Protein AF-G0R625-F1 (afdb_monomer)

pLDDT: mean 87.54, std 11.15, range [43.06, 98.81]

Nearest PDB structures (foldseek):
  6ddz-assembly1_A  TM=7.580E-01  e=1.948E-19  Homo sapiens
  6fis-assembly1_A  TM=7.982E-01  e=8.720E-19  Homo sapiens
  6ddy-assembly1_A  TM=7.674E-01  e=5.291E-19  Homo sapiens
  2xjf-assembly1_A-2  TM=7.737E-01  e=1.217E-18  Homo sapiens
  5opl-assembly1_A  TM=7.726E-01  e=5.152E-18  Homo sapiens

Organism: Ichthyophthirius multifiliis (NCBI:txid5932)

Radius of gyration: 21.13 Å; Cα contacts (8 Å, |Δi|>4): 766; chains: 1; bounding box: 57×39×61 Å

Mean predicted aligned error: 5.88 Å

Foldseek 3Di:
DDLAFFFLDLACPLAQAEEEAFPLAVWDWPLLLLLLLLLLLLVVCCCPPVVDDPVLNDDDPLLSQQLAFFWKQQQQVLKIFFAFQQQFTPWIDQQNHTDDCCVPQNPRHHPPCPDLVRQVVDPRMDTRQDSSSSSVRSSSSSVRVCCVPVVPCVPDGSVNSSVSSVVSCCQQQVQADQVAHDQLCGGTSNSVVCLVCVVNITAAAQVVLVLLVCCCPVVVGAYEYAYLADPNSSCSSQCVRNNNCSLVSHQAYEYNQVFVCQLVPQPKWKACQDPVGRVSHHHTDQAPVVVVGRYIYHHHPVSVVVNCCVPVNDDPSHAYEYEYQRLRRTFQSCCVRVVGAYEHAAQVVVPPPPLPRHDYNSHHSVSPDPRGNSLCCQNPVGSGRYDHHCPDPVVVSHSVND

Structure (mmCIF, N/CA/C/O backbone):
data_AF-G0R625-F1
#
_entry.id   AF-G0R625-F1
#
loop_
_atom_site.group_PDB
_atom_site.id
_atom_site.type_symbol
_atom_site.label_atom_id
_atom_site.label_alt_id
_atom_site.label_comp_id
_atom_site.label_asym_id
_atom_site.label_entity_id
_atom_site.label_seq_id
_atom_site.pdbx_PDB_ins_code
_atom_site.Cartn_x
_atom_site.Cartn_y
_atom_site.Cartn_z
_atom_site.occupancy
_atom_site.B_iso_or_equiv
_atom_site.auth_seq_id
_atom_site.auth_comp_id
_atom_site.auth_asym_id
_atom_site.auth_atom_id
_atom_site.pdbx_PDB_model_num
ATOM 1 N N . MET A 1 1 ? 17.839 -10.556 18.499 1.00 43.06 1 MET A N 1
ATOM 2 C CA . MET A 1 1 ? 17.240 -9.507 17.655 1.00 43.06 1 MET A CA 1
ATOM 3 C C . MET A 1 1 ? 17.537 -9.896 16.236 1.00 43.06 1 MET A C 1
ATOM 5 O O . MET A 1 1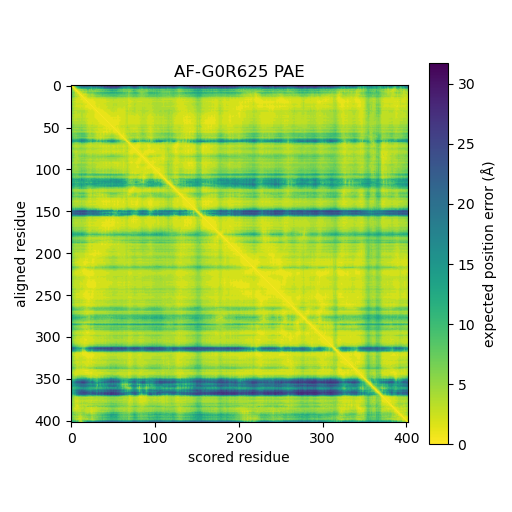 ? 18.709 -10.031 15.899 1.00 43.06 1 MET A O 1
ATOM 9 N N . ASP A 1 2 ? 16.490 -10.167 15.473 1.00 47.81 2 ASP A N 1
ATOM 10 C CA . ASP A 1 2 ? 16.612 -10.433 14.050 1.00 47.81 2 ASP A CA 1
ATOM 11 C C . ASP A 1 2 ? 17.265 -9.244 13.339 1.00 47.81 2 ASP A C 1
ATOM 13 O O . ASP A 1 2 ? 17.068 -8.085 13.705 1.00 47.81 2 ASP A O 1
ATOM 17 N N . LYS A 1 3 ? 18.067 -9.534 12.315 1.00 56.28 3 LYS A N 1
ATOM 18 C CA . LYS A 1 3 ? 18.901 -8.548 11.612 1.00 56.28 3 LYS A CA 1
ATOM 19 C C . LYS A 1 3 ? 18.087 -7.483 10.843 1.00 56.28 3 LYS A C 1
ATOM 21 O O . LYS A 1 3 ? 18.669 -6.486 10.422 1.00 56.28 3 LYS A O 1
ATOM 26 N N . TYR A 1 4 ? 16.765 -7.656 10.693 1.00 63.50 4 TYR A N 1
ATOM 27 C CA . TYR A 1 4 ? 15.928 -6.912 9.734 1.00 63.50 4 TYR A CA 1
ATOM 28 C C . TYR A 1 4 ? 14.646 -6.275 10.304 1.00 63.50 4 TYR A C 1
ATOM 30 O O . TYR A 1 4 ? 13.735 -5.958 9.544 1.00 63.50 4 TYR A O 1
ATOM 38 N N . SER A 1 5 ? 14.555 -6.050 11.616 1.00 72.25 5 SER A N 1
ATOM 39 C CA . SER A 1 5 ? 13.510 -5.202 12.214 1.00 72.25 5 SER A CA 1
ATOM 40 C C . SER A 1 5 ? 14.130 -4.091 13.059 1.00 72.25 5 SER A C 1
ATOM 42 O O . SER A 1 5 ? 15.214 -4.239 13.629 1.00 72.25 5 SER A O 1
ATOM 44 N N . TYR A 1 6 ? 13.451 -2.947 13.142 1.00 81.06 6 TYR A N 1
ATOM 45 C CA . TYR A 1 6 ? 13.874 -1.845 13.998 1.00 81.06 6 TYR A CA 1
ATOM 46 C C . TYR A 1 6 ? 12.669 -1.271 14.731 1.00 81.06 6 TYR A C 1
ATOM 48 O O . TYR A 1 6 ? 11.974 -0.386 14.241 1.00 81.06 6 TYR A O 1
ATOM 56 N N . LEU A 1 7 ? 12.446 -1.782 15.938 1.00 83.56 7 LEU A N 1
ATOM 57 C CA . LEU A 1 7 ? 11.400 -1.308 16.835 1.00 83.56 7 LEU A CA 1
ATOM 58 C C . LEU A 1 7 ? 11.960 -0.303 17.840 1.00 83.56 7 LEU A C 1
ATOM 60 O O . LEU A 1 7 ? 12.777 -0.678 18.690 1.00 83.56 7 LEU A O 1
ATOM 64 N N . LYS A 1 8 ? 11.467 0.934 17.792 1.00 86.62 8 LYS A N 1
ATOM 65 C CA . LYS A 1 8 ? 11.619 1.915 18.879 1.00 86.62 8 LYS A CA 1
ATOM 66 C C . LYS A 1 8 ? 10.546 1.712 19.942 1.00 86.62 8 LYS A C 1
ATOM 68 O O . LYS A 1 8 ? 10.848 1.746 21.134 1.00 86.62 8 LYS A O 1
ATOM 73 N N . LEU A 1 9 ? 9.317 1.432 19.509 1.00 85.56 9 LEU A N 1
ATOM 74 C CA . LEU A 1 9 ? 8.225 1.106 20.410 1.00 85.56 9 LEU A CA 1
ATOM 75 C C . LEU A 1 9 ? 8.400 -0.315 20.953 1.00 85.56 9 LEU A C 1
ATOM 77 O O . LEU A 1 9 ? 8.486 -1.278 20.194 1.00 85.56 9 LEU A O 1
ATOM 81 N N . LYS A 1 10 ? 8.476 -0.437 22.281 1.00 83.19 10 LYS A N 1
ATOM 82 C CA . LYS A 1 10 ? 8.643 -1.722 22.982 1.00 83.19 10 LYS A CA 1
ATOM 83 C C . LYS A 1 10 ? 7.407 -2.169 23.747 1.00 83.19 10 LYS A C 1
ATOM 85 O O . LYS A 1 10 ? 7.411 -3.277 24.270 1.00 83.19 10 LYS A O 1
ATOM 90 N N . SER A 1 11 ? 6.388 -1.315 23.850 1.00 87.38 11 SER A N 1
ATOM 91 C CA . SER A 1 11 ? 5.148 -1.678 24.521 1.00 87.38 11 SER A CA 1
ATOM 92 C C . SER A 1 11 ? 3.922 -0.968 23.965 1.00 87.38 11 SER A C 1
ATOM 94 O O . SER A 1 11 ? 4.023 0.183 23.554 1.00 87.38 11 SER A O 1
ATOM 96 N N . LEU A 1 12 ? 2.770 -1.642 24.008 1.00 88.88 12 LEU A N 1
ATOM 97 C CA . LEU A 1 12 ? 1.452 -1.090 23.668 1.00 88.88 12 LEU A CA 1
ATOM 98 C C . LEU A 1 12 ? 0.679 -0.544 24.877 1.00 88.88 12 LEU A C 1
ATOM 100 O O . LEU A 1 12 ? -0.477 -0.138 24.737 1.00 88.88 12 LEU A O 1
ATOM 104 N N . LYS A 1 13 ? 1.277 -0.519 26.073 1.00 88.19 13 LYS A N 1
ATOM 105 C CA . LYS A 1 13 ? 0.605 -0.083 27.308 1.00 88.19 13 LYS A CA 1
ATOM 106 C C . LYS A 1 13 ? -0.044 1.301 27.172 1.00 88.19 13 LYS A C 1
ATOM 108 O O . LYS A 1 13 ? -1.182 1.488 27.593 1.00 88.19 13 LYS A O 1
ATOM 113 N N . ASN A 1 14 ? 0.643 2.232 26.509 1.00 89.50 14 ASN A N 1
ATOM 114 C CA . ASN A 1 14 ? 0.180 3.611 26.313 1.00 89.50 14 ASN A CA 1
ATOM 115 C C . ASN A 1 14 ? -0.588 3.815 24.991 1.00 89.50 14 ASN A C 1
ATOM 117 O O . ASN A 1 14 ? -0.991 4.932 24.677 1.00 89.50 14 ASN A O 1
ATOM 121 N N . HIS A 1 15 ? -0.811 2.756 24.208 1.00 93.12 15 HIS A N 1
ATOM 122 C CA . HIS A 1 15 ? -1.522 2.807 22.928 1.00 93.12 15 HIS A CA 1
ATOM 123 C C . HIS A 1 15 ? -2.894 2.177 23.093 1.00 93.12 15 HIS A C 1
ATOM 125 O O . HIS A 1 15 ? -3.043 0.957 23.058 1.00 93.12 15 HIS A O 1
ATOM 131 N N . GLN A 1 16 ? -3.899 3.005 23.365 1.00 94.12 16 GLN A N 1
ATOM 132 C CA . GLN A 1 16 ? -5.273 2.549 23.595 1.00 94.12 16 GLN A CA 1
ATOM 133 C C . GLN A 1 16 ? -6.027 2.303 22.283 1.00 94.12 16 GLN A C 1
ATOM 135 O O . GLN A 1 16 ? -6.928 1.461 22.242 1.00 94.12 16 GLN A O 1
ATOM 140 N N . TYR A 1 17 ? -5.655 3.035 21.234 1.00 96.19 17 TYR A N 1
ATOM 141 C CA . TYR A 1 17 ? -6.306 3.015 19.931 1.00 96.19 17 TYR A CA 1
ATOM 142 C C . TYR A 1 17 ? -5.298 2.521 18.900 1.00 96.19 17 TYR A C 1
ATOM 144 O O . TYR A 1 17 ? -4.221 3.102 18.758 1.00 96.19 17 TYR A O 1
ATOM 152 N N . ILE A 1 18 ? -5.625 1.433 18.214 1.00 97.31 18 ILE A N 1
ATOM 153 C CA . ILE A 1 18 ? -4.715 0.774 17.282 1.00 97.31 18 ILE A CA 1
ATOM 154 C C . ILE A 1 18 ? -5.398 0.684 15.925 1.00 97.31 18 ILE A C 1
ATOM 156 O O . ILE A 1 18 ? -6.431 0.032 15.775 1.00 97.31 18 ILE A O 1
ATOM 160 N N . GLY A 1 19 ? -4.820 1.375 14.953 1.00 98.00 19 GLY A N 1
ATOM 161 C CA . GLY A 1 19 ? -5.301 1.421 13.586 1.00 98.00 19 GLY A CA 1
ATOM 162 C C . GLY A 1 19 ? -4.414 0.629 12.644 1.00 98.00 19 GLY A C 1
ATOM 163 O O . GLY A 1 19 ? -3.204 0.530 12.853 1.00 98.00 19 GLY A O 1
ATOM 164 N N . PHE A 1 20 ? -5.019 0.102 11.589 1.00 98.56 20 PHE A N 1
ATOM 165 C CA . PHE A 1 20 ? -4.321 -0.684 10.583 1.00 98.56 20 PHE A CA 1
ATOM 166 C C . PHE A 1 20 ? -4.754 -0.287 9.168 1.00 98.56 20 PHE A C 1
ATOM 168 O O . PHE A 1 20 ? -5.938 -0.025 8.928 1.00 98.56 20 PHE A O 1
ATOM 175 N N . ASP A 1 21 ? -3.819 -0.306 8.220 1.00 98.31 21 ASP A N 1
ATOM 176 C CA . ASP A 1 21 ? -4.166 -0.569 6.823 1.00 98.31 21 ASP A CA 1
ATOM 177 C C . ASP A 1 21 ? -4.536 -2.050 6.623 1.00 98.31 21 ASP A C 1
ATOM 179 O O . ASP A 1 21 ? -4.309 -2.898 7.485 1.00 98.31 21 ASP A O 1
ATOM 183 N N . VAL A 1 22 ? -5.121 -2.376 5.475 1.00 97.94 22 VAL A N 1
ATOM 184 C CA . VAL A 1 22 ? -5.513 -3.731 5.101 1.00 97.94 22 VAL A CA 1
ATOM 185 C C . VAL A 1 22 ? -4.453 -4.375 4.221 1.00 97.94 22 VAL A C 1
ATOM 187 O O . VAL A 1 22 ? -3.748 -5.267 4.685 1.00 97.94 22 VAL A O 1
ATOM 190 N N . ASP A 1 23 ? -4.341 -3.959 2.964 1.00 95.62 23 ASP A N 1
ATOM 191 C CA . ASP A 1 23 ? -3.481 -4.624 1.987 1.00 95.62 23 ASP A CA 1
ATOM 192 C C . ASP A 1 23 ? -2.002 -4.471 2.360 1.00 95.62 23 ASP A C 1
ATOM 194 O O . ASP A 1 23 ? -1.567 -3.376 2.679 1.00 95.62 23 ASP A O 1
ATOM 198 N N . HIS A 1 24 ? -1.244 -5.574 2.382 1.00 93.69 24 HIS A N 1
ATOM 199 C CA . HIS A 1 24 ? 0.164 -5.628 2.820 1.00 93.69 24 HIS A CA 1
ATOM 200 C C . HIS A 1 24 ? 0.434 -5.212 4.279 1.00 93.69 24 HIS A C 1
ATOM 202 O O . HIS A 1 24 ? 1.585 -5.165 4.718 1.00 93.69 24 HIS A O 1
ATOM 208 N N . CYS A 1 25 ? -0.619 -4.992 5.071 1.00 95.62 25 CYS A N 1
ATOM 209 C CA . CYS A 1 25 ? -0.545 -4.749 6.509 1.00 95.62 25 CYS A CA 1
ATOM 210 C C . CYS A 1 25 ? -1.284 -5.847 7.290 1.00 95.62 25 CYS A C 1
ATOM 212 O O . CYS A 1 25 ? -0.650 -6.759 7.828 1.00 95.62 25 CYS A O 1
ATOM 214 N N . LEU A 1 26 ? -2.622 -5.801 7.335 1.00 97.38 26 LEU A N 1
ATOM 215 C CA . LEU A 1 26 ? -3.433 -6.888 7.892 1.00 97.38 26 LEU A CA 1
ATOM 216 C C . LEU A 1 26 ? -3.475 -8.093 6.960 1.00 97.38 26 LEU A C 1
ATOM 218 O O . LEU A 1 26 ? -3.416 -9.215 7.452 1.00 97.38 26 LEU A O 1
ATOM 222 N N . ILE A 1 27 ? -3.598 -7.882 5.652 1.00 96.75 27 ILE A N 1
ATOM 223 C CA . ILE A 1 27 ? -3.605 -8.936 4.642 1.00 96.75 27 ILE A CA 1
ATOM 224 C C . ILE A 1 27 ? -2.197 -9.127 4.124 1.00 96.75 27 ILE A C 1
ATOM 226 O O . ILE A 1 27 ? -1.610 -8.232 3.521 1.00 96.75 27 ILE A O 1
ATOM 230 N N . ARG A 1 28 ? -1.692 -10.338 4.322 1.00 94.12 28 ARG A N 1
ATOM 231 C CA . ARG A 1 28 ? -0.418 -10.771 3.766 1.00 94.12 28 ARG A CA 1
ATOM 232 C C . ARG A 1 28 ? -0.625 -11.442 2.424 1.00 94.12 28 ARG A C 1
ATOM 234 O O . ARG A 1 28 ? -1.454 -12.353 2.297 1.00 94.12 28 ARG A O 1
ATOM 241 N N . TYR A 1 29 ? 0.188 -11.044 1.457 1.00 92.12 29 TYR A N 1
ATOM 242 C CA . TYR A 1 29 ? 0.177 -11.612 0.119 1.00 92.12 29 TYR A CA 1
ATOM 243 C C . TYR A 1 29 ? 1.451 -12.411 -0.138 1.00 92.12 29 TYR A C 1
ATOM 245 O O . TYR A 1 29 ? 2.537 -12.055 0.307 1.00 92.12 29 TYR A O 1
ATOM 253 N N . HIS A 1 30 ? 1.339 -13.463 -0.942 1.00 90.12 30 HIS A N 1
ATOM 254 C CA . HIS A 1 30 ? 2.510 -14.113 -1.515 1.00 90.12 30 HIS A CA 1
ATOM 255 C C . HIS A 1 30 ? 3.161 -13.152 -2.520 1.00 90.12 30 HIS A C 1
ATOM 257 O O . HIS A 1 30 ? 2.722 -13.101 -3.670 1.00 90.12 30 HIS A O 1
ATOM 263 N N . ILE A 1 31 ? 4.188 -12.394 -2.104 1.00 85.81 31 ILE A N 1
ATOM 264 C CA . ILE A 1 31 ? 4.753 -11.260 -2.870 1.00 85.81 31 ILE A CA 1
ATOM 265 C C . ILE A 1 31 ? 5.025 -11.632 -4.335 1.00 85.81 31 ILE A C 1
ATOM 267 O O . ILE A 1 31 ? 4.588 -10.941 -5.251 1.00 85.81 31 ILE A O 1
ATOM 271 N N . LYS A 1 32 ? 5.690 -12.766 -4.593 1.00 85.25 32 LYS A N 1
ATOM 272 C CA . LYS A 1 32 ? 5.998 -13.196 -5.970 1.00 85.25 32 LYS A CA 1
ATOM 273 C C . LYS A 1 32 ? 4.739 -13.491 -6.786 1.00 85.25 32 LYS A C 1
ATOM 275 O O . LYS A 1 32 ? 4.659 -13.124 -7.959 1.00 85.25 32 LYS A O 1
ATOM 280 N N . SER A 1 33 ? 3.766 -14.162 -6.175 1.00 89.56 33 SER A N 1
ATOM 281 C CA . SER A 1 33 ? 2.509 -14.528 -6.828 1.00 89.56 33 SER A CA 1
ATOM 282 C C . SER A 1 33 ? 1.668 -13.293 -7.134 1.00 89.56 33 SER A C 1
ATOM 284 O O . SER A 1 33 ? 1.171 -13.169 -8.251 1.00 89.56 33 SER A O 1
ATOM 286 N N . ILE A 1 34 ? 1.541 -12.363 -6.179 1.00 90.56 34 ILE A N 1
ATOM 287 C CA . ILE A 1 34 ? 0.747 -11.147 -6.372 1.00 90.56 34 ILE A CA 1
ATOM 288 C C . ILE A 1 34 ? 1.410 -10.207 -7.380 1.00 90.56 34 ILE A C 1
ATOM 290 O O . ILE A 1 34 ? 0.732 -9.741 -8.290 1.00 90.56 34 ILE A O 1
ATOM 294 N N . THR A 1 35 ? 2.736 -10.028 -7.334 1.00 89.19 35 THR A N 1
ATOM 295 C CA . THR A 1 35 ? 3.471 -9.237 -8.336 1.00 89.19 35 THR A CA 1
ATOM 296 C C . THR A 1 35 ? 3.288 -9.807 -9.741 1.00 89.19 35 THR A C 1
ATOM 298 O O . THR A 1 35 ? 3.066 -9.047 -10.685 1.00 89.19 35 THR A O 1
ATOM 301 N N . ARG A 1 36 ? 3.311 -11.139 -9.894 1.00 91.00 36 ARG A N 1
ATOM 302 C CA . ARG A 1 36 ? 3.020 -11.804 -11.172 1.00 91.00 36 ARG A CA 1
ATOM 303 C C . ARG A 1 36 ? 1.575 -11.577 -11.621 1.00 91.00 36 ARG A C 1
ATOM 305 O O . ARG A 1 36 ? 1.363 -11.216 -12.774 1.00 91.00 36 ARG A O 1
ATOM 312 N N . ALA A 1 37 ? 0.597 -11.736 -10.731 1.00 93.44 37 ALA A N 1
ATOM 313 C CA . ALA A 1 37 ? -0.811 -11.506 -11.054 1.00 93.44 37 ALA A CA 1
ATOM 314 C C . ALA A 1 37 ? -1.069 -10.054 -11.501 1.00 93.44 37 ALA A C 1
ATOM 316 O O . ALA A 1 37 ? -1.750 -9.826 -12.504 1.00 93.44 37 ALA A O 1
ATOM 317 N N . CYS A 1 38 ? -0.470 -9.080 -10.810 1.00 94.00 38 CYS A N 1
ATOM 318 C CA . CYS A 1 38 ? -0.469 -7.672 -11.202 1.00 94.00 38 CYS A CA 1
ATOM 319 C C . CYS A 1 38 ? 0.156 -7.488 -12.590 1.00 94.00 38 CYS A C 1
ATOM 321 O O . CYS A 1 38 ? -0.490 -6.960 -13.494 1.00 94.00 38 CYS A O 1
ATOM 323 N N . TYR A 1 39 ? 1.383 -7.981 -12.785 1.00 94.88 39 TYR A N 1
ATOM 324 C CA . TYR A 1 39 ? 2.106 -7.871 -14.051 1.00 94.88 39 TYR A CA 1
ATOM 325 C C . TYR A 1 39 ? 1.298 -8.414 -15.229 1.00 94.88 39 TYR A C 1
ATOM 327 O O . TYR A 1 39 ? 1.092 -7.709 -16.213 1.00 94.88 39 TYR A O 1
ATOM 335 N N . GLU A 1 40 ? 0.815 -9.652 -15.125 1.00 95.06 40 GLU A N 1
ATOM 336 C CA . GLU A 1 40 ? 0.071 -10.304 -16.198 1.00 95.06 40 GLU A CA 1
ATOM 337 C C . GLU A 1 40 ? -1.222 -9.555 -16.522 1.00 95.06 40 GLU A C 1
ATOM 339 O O . GLU A 1 40 ? -1.573 -9.421 -17.692 1.00 95.06 40 GLU A O 1
ATOM 344 N N . SER A 1 41 ? -1.924 -9.049 -15.507 1.00 95.75 41 SER A N 1
ATOM 345 C CA . SER A 1 41 ? -3.184 -8.324 -15.691 1.00 95.75 41 SER A CA 1
ATOM 346 C C . SER A 1 41 ? -2.980 -7.008 -16.442 1.00 95.75 41 SER A C 1
ATOM 348 O O . SER A 1 41 ? -3.681 -6.716 -17.417 1.00 95.75 41 SER A O 1
ATOM 350 N N . LEU A 1 42 ? -1.973 -6.236 -16.031 1.00 96.44 42 LEU A N 1
ATOM 351 C CA . LEU A 1 42 ? -1.635 -4.972 -16.672 1.00 96.44 42 LEU A CA 1
ATOM 352 C C . LEU A 1 42 ? -1.054 -5.196 -18.075 1.00 96.44 42 LEU A C 1
ATOM 354 O O . LEU A 1 42 ? -1.511 -4.573 -19.030 1.00 96.44 42 LEU A O 1
ATOM 358 N N . MET A 1 43 ? -0.115 -6.134 -18.234 1.00 96.81 43 MET A N 1
ATOM 359 C CA . MET A 1 43 ? 0.515 -6.428 -19.524 1.00 96.81 43 MET A CA 1
ATOM 360 C C . MET A 1 43 ? -0.494 -6.954 -20.553 1.00 96.81 43 MET A C 1
ATOM 362 O O . MET A 1 43 ? -0.454 -6.531 -21.704 1.00 96.81 43 MET A O 1
ATOM 366 N N . LYS A 1 44 ? -1.458 -7.799 -20.155 1.00 96.94 44 LYS A N 1
ATOM 367 C CA . LYS A 1 44 ? -2.562 -8.218 -21.043 1.00 96.94 44 LYS A CA 1
ATOM 368 C C . LYS A 1 44 ? -3.370 -7.027 -21.556 1.00 96.94 44 LYS A C 1
ATOM 370 O O . LYS A 1 44 ? -3.738 -7.004 -22.724 1.00 96.94 44 LYS A O 1
ATOM 375 N N . THR A 1 45 ? -3.613 -6.030 -20.707 1.00 97.00 45 THR A N 1
ATOM 376 C CA . THR A 1 45 ? -4.323 -4.803 -21.104 1.00 97.00 45 THR A CA 1
ATOM 377 C C . THR A 1 45 ? -3.496 -3.994 -22.103 1.00 97.00 45 THR A C 1
ATOM 379 O O . THR A 1 45 ? -4.011 -3.570 -23.132 1.00 97.00 45 THR A O 1
ATOM 382 N N . LEU A 1 46 ? -2.190 -3.848 -21.860 1.00 96.94 46 LEU A N 1
ATOM 383 C CA . LEU A 1 46 ? -1.270 -3.179 -22.787 1.00 96.94 46 LEU A CA 1
ATOM 384 C C . LEU A 1 46 ? -1.199 -3.883 -24.150 1.00 96.94 46 LEU A C 1
ATOM 386 O O . LEU A 1 46 ? -1.241 -3.229 -25.189 1.00 96.94 46 LEU A O 1
ATOM 390 N N . ILE A 1 47 ? -1.128 -5.212 -24.167 1.00 96.31 47 ILE A N 1
ATOM 391 C CA . ILE A 1 47 ? -1.113 -5.998 -25.407 1.00 96.31 47 ILE A CA 1
ATOM 392 C C . ILE A 1 47 ? -2.421 -5.792 -26.180 1.00 96.31 47 ILE A C 1
ATOM 394 O O . ILE A 1 47 ? -2.398 -5.399 -27.345 1.00 96.31 47 ILE A O 1
ATOM 398 N N . ASN A 1 48 ? -3.561 -5.998 -25.517 1.00 96.50 48 ASN A N 1
ATOM 399 C CA . ASN A 1 48 ? -4.866 -6.017 -26.176 1.00 96.50 48 ASN A CA 1
ATOM 400 C C . ASN A 1 48 ? -5.354 -4.629 -26.608 1.00 96.50 48 ASN A C 1
ATOM 402 O O . ASN A 1 48 ? -6.011 -4.510 -27.639 1.00 96.50 48 ASN A O 1
ATOM 406 N N . GLU A 1 49 ? -5.066 -3.587 -25.825 1.00 96.19 49 GLU A N 1
ATOM 407 C CA . GLU A 1 49 ? -5.655 -2.255 -26.025 1.00 96.19 49 GLU A CA 1
ATOM 408 C C . GLU A 1 49 ? -4.655 -1.209 -26.520 1.00 96.19 49 GLU A C 1
ATOM 410 O O . GLU A 1 49 ? -5.056 -0.194 -27.088 1.00 96.19 49 GLU A O 1
ATOM 415 N N . LYS A 1 50 ? -3.354 -1.443 -26.320 1.00 94.75 50 LYS A N 1
ATOM 416 C CA . LYS A 1 50 ? -2.282 -0.521 -26.728 1.00 94.75 50 LYS A CA 1
ATOM 417 C C . LYS A 1 50 ? -1.340 -1.113 -27.780 1.00 94.75 50 LYS A C 1
ATOM 419 O O . LYS A 1 50 ? -0.448 -0.416 -28.250 1.00 94.75 50 LYS A O 1
ATOM 424 N N . GLY A 1 51 ? -1.547 -2.369 -28.185 1.00 92.69 51 GLY A N 1
ATOM 425 C CA . GLY A 1 51 ? -0.801 -3.009 -29.272 1.00 92.69 51 GLY A CA 1
ATOM 426 C C . GLY A 1 51 ? 0.634 -3.400 -28.910 1.00 92.69 51 GLY A C 1
ATOM 427 O O . GLY A 1 51 ? 1.470 -3.551 -29.801 1.00 92.69 51 GLY A O 1
ATOM 428 N N . TYR A 1 52 ? 0.943 -3.553 -27.618 1.00 94.00 52 TYR A N 1
ATOM 429 C CA . TYR A 1 52 ? 2.257 -4.037 -27.193 1.00 94.00 52 TYR A CA 1
ATOM 430 C C . TYR A 1 52 ? 2.463 -5.510 -27.612 1.00 94.00 52 TYR A C 1
ATOM 432 O O . TYR A 1 52 ? 1.504 -6.281 -27.635 1.00 94.00 52 TYR A O 1
ATOM 440 N N . PRO A 1 53 ? 3.697 -5.946 -27.930 1.00 93.19 53 PRO A N 1
ATOM 441 C CA . PRO A 1 53 ? 3.955 -7.317 -28.375 1.00 93.19 53 PRO A CA 1
ATOM 442 C C . PRO A 1 53 ? 3.625 -8.382 -27.321 1.00 93.19 53 PRO A C 1
ATOM 444 O O . PRO A 1 53 ? 4.047 -8.274 -26.170 1.00 93.19 53 PRO A O 1
ATOM 447 N N . GLU A 1 54 ? 2.985 -9.480 -27.740 1.00 94.38 54 GLU A N 1
ATOM 448 C CA . GLU A 1 54 ? 2.635 -10.611 -26.860 1.00 94.38 54 GLU A CA 1
ATOM 449 C C . GLU A 1 54 ? 3.841 -11.230 -26.141 1.00 94.38 54 GLU A C 1
ATOM 451 O O . GLU A 1 54 ? 3.719 -11.734 -25.025 1.00 94.38 54 GLU A O 1
ATOM 456 N N . THR A 1 55 ? 5.034 -11.151 -26.738 1.00 92.62 55 THR A N 1
ATOM 457 C CA . THR A 1 55 ? 6.282 -11.646 -26.136 1.00 92.62 55 THR A CA 1
ATOM 458 C C . THR A 1 55 ? 6.608 -10.980 -24.799 1.00 92.62 55 THR A C 1
ATOM 460 O O . THR A 1 55 ? 7.354 -11.550 -24.002 1.00 92.62 55 THR A O 1
ATOM 463 N N . LEU A 1 56 ? 6.057 -9.788 -24.538 1.00 94.44 56 LEU A N 1
ATOM 464 C CA . LEU A 1 56 ? 6.211 -9.094 -23.264 1.00 94.44 56 LEU A CA 1
ATOM 465 C C . LEU A 1 56 ? 5.423 -9.754 -22.131 1.00 94.44 56 LEU A C 1
ATOM 467 O O . LEU A 1 56 ? 5.719 -9.465 -20.986 1.00 94.44 56 LEU A O 1
ATOM 471 N N . LEU A 1 57 ? 4.474 -10.656 -22.399 1.00 95.12 57 LEU A N 1
ATOM 472 C CA . LEU A 1 57 ? 3.725 -11.340 -21.340 1.00 95.12 57 LEU A CA 1
ATOM 473 C C . LEU A 1 57 ? 4.596 -12.311 -20.525 1.00 95.12 57 LEU A C 1
ATOM 475 O O . LEU A 1 57 ? 4.302 -12.577 -19.362 1.00 95.12 57 LEU A O 1
ATOM 479 N N . ASN A 1 58 ? 5.665 -12.848 -21.120 1.00 92.38 58 ASN A N 1
ATOM 480 C CA . ASN A 1 58 ? 6.540 -13.793 -20.437 1.00 92.38 58 ASN A CA 1
ATOM 481 C C . ASN A 1 58 ? 7.382 -13.087 -19.365 1.00 92.38 58 ASN A C 1
ATOM 483 O O . ASN A 1 58 ? 8.197 -12.219 -19.687 1.00 92.38 58 ASN A O 1
ATOM 487 N N . LEU A 1 59 ? 7.237 -13.518 -18.112 1.00 88.69 59 LEU A N 1
ATOM 488 C CA . LEU A 1 59 ? 7.923 -12.949 -16.960 1.00 88.69 59 LEU A CA 1
ATOM 489 C C . LEU A 1 59 ? 8.773 -14.002 -16.245 1.00 88.69 59 LEU A C 1
ATOM 491 O O . LEU A 1 59 ? 8.258 -14.995 -15.725 1.00 88.69 59 LEU A O 1
ATOM 495 N N . THR A 1 60 ? 10.080 -13.764 -16.183 1.00 87.50 60 THR A N 1
ATOM 496 C CA . THR A 1 60 ? 11.018 -14.634 -15.461 1.00 87.50 60 THR A CA 1
ATOM 497 C C . THR A 1 60 ? 11.111 -14.257 -13.979 1.00 87.50 60 THR A C 1
ATOM 499 O O . THR A 1 60 ? 10.863 -13.114 -13.599 1.00 87.50 60 THR A O 1
ATOM 502 N N . GLU A 1 61 ? 11.526 -15.199 -13.125 1.00 79.31 61 GLU A N 1
ATOM 503 C CA . GLU A 1 61 ? 11.727 -14.945 -11.684 1.00 79.31 61 GLU A CA 1
ATOM 504 C C . GLU A 1 61 ? 12.718 -13.803 -11.414 1.00 79.31 61 GLU A C 1
ATOM 506 O O . GLU A 1 61 ? 12.488 -12.975 -10.535 1.00 79.31 61 GLU A O 1
ATOM 511 N N . LYS A 1 62 ? 13.782 -13.706 -12.218 1.00 78.25 62 LYS A N 1
ATOM 512 C CA . LYS A 1 62 ? 14.775 -12.630 -12.110 1.00 78.25 62 LYS A CA 1
ATOM 513 C C . LYS A 1 62 ? 14.181 -11.251 -12.411 1.00 78.25 62 LYS A C 1
ATOM 515 O O . LYS A 1 62 ? 14.582 -10.257 -11.820 1.00 78.25 62 LYS A O 1
ATOM 520 N N . GLU A 1 63 ? 13.230 -11.174 -13.337 1.00 83.50 63 GLU A N 1
ATOM 521 C CA . GLU A 1 63 ? 12.591 -9.908 -13.710 1.00 83.50 63 GLU A CA 1
ATOM 522 C C . GLU A 1 63 ? 11.568 -9.457 -12.663 1.00 83.50 63 GLU A C 1
ATOM 524 O O . GLU A 1 63 ? 11.474 -8.262 -12.391 1.00 83.50 63 GLU A O 1
ATOM 529 N N . ILE A 1 64 ? 10.865 -10.399 -12.016 1.00 80.12 64 ILE A N 1
ATOM 530 C CA . ILE A 1 64 ? 10.007 -10.112 -10.849 1.00 80.12 64 ILE A CA 1
ATOM 531 C C . ILE A 1 64 ? 10.812 -9.421 -9.759 1.00 80.12 64 ILE A C 1
ATOM 533 O O . ILE A 1 64 ? 10.302 -8.522 -9.094 1.00 80.12 64 ILE A O 1
ATOM 537 N N . GLY A 1 65 ? 12.076 -9.816 -9.607 1.00 71.94 65 GLY A N 1
ATOM 538 C CA . GLY A 1 65 ? 12.943 -9.273 -8.583 1.00 71.94 65 GLY A CA 1
ATOM 539 C C . GLY A 1 65 ? 13.206 -7.776 -8.680 1.00 71.94 65 GLY A C 1
ATOM 540 O O . GLY A 1 65 ? 13.616 -7.210 -7.679 1.00 71.94 65 GLY A O 1
ATOM 541 N N . ILE A 1 66 ? 12.931 -7.124 -9.819 1.00 68.00 66 ILE A N 1
ATOM 542 C CA . ILE A 1 66 ? 13.037 -5.662 -9.976 1.00 68.00 66 ILE A CA 1
ATOM 543 C C . ILE A 1 66 ? 11.812 -4.917 -9.406 1.00 68.00 66 ILE A C 1
ATOM 545 O O . ILE A 1 66 ? 11.865 -3.721 -9.134 1.00 68.00 66 ILE A O 1
ATOM 549 N N . GLY A 1 67 ? 10.690 -5.606 -9.209 1.00 61.47 67 GLY A N 1
ATOM 550 C CA . GLY A 1 67 ? 9.443 -5.026 -8.713 1.00 61.47 67 GLY A CA 1
ATOM 551 C C . GLY A 1 67 ? 9.384 -4.943 -7.194 1.00 61.47 67 GLY A C 1
ATOM 552 O O . GLY A 1 67 ? 8.449 -5.481 -6.606 1.00 61.47 67 GLY A O 1
ATOM 553 N N . LEU A 1 68 ? 10.366 -4.319 -6.553 1.00 71.50 68 LEU A N 1
ATOM 554 C CA . LEU A 1 68 ? 10.363 -4.118 -5.102 1.00 71.50 68 LEU A CA 1
ATOM 555 C C . LEU A 1 68 ? 10.108 -2.654 -4.730 1.00 71.50 68 LEU A C 1
ATOM 557 O O . LEU A 1 68 ? 10.324 -1.737 -5.538 1.00 71.50 68 LEU A O 1
ATOM 561 N N . ASN A 1 69 ? 9.637 -2.453 -3.498 1.00 79.12 69 ASN A N 1
ATOM 562 C CA . ASN A 1 69 ? 9.047 -1.195 -3.064 1.00 79.12 69 ASN A CA 1
ATOM 563 C C . ASN A 1 69 ? 10.048 -0.031 -3.088 1.00 79.12 69 ASN A C 1
ATOM 565 O O . ASN A 1 69 ? 11.267 -0.164 -2.927 1.00 79.12 69 ASN A O 1
ATOM 569 N N . TYR A 1 70 ? 9.474 1.155 -3.260 1.00 82.31 70 TYR A N 1
ATOM 570 C CA . TYR A 1 70 ? 10.091 2.477 -3.245 1.00 82.31 70 TYR A CA 1
ATOM 571 C C . TYR A 1 70 ? 11.115 2.775 -4.335 1.00 82.31 70 TYR A C 1
ATOM 573 O O . TYR A 1 70 ? 11.911 3.713 -4.230 1.00 82.31 70 TYR A O 1
ATOM 581 N N . SER A 1 71 ? 11.104 1.971 -5.388 1.00 85.25 71 SER A N 1
ATOM 582 C CA . SER A 1 71 ? 11.926 2.177 -6.573 1.00 85.25 71 SER A CA 1
ATOM 583 C C . SER A 1 71 ? 11.536 3.481 -7.259 1.00 85.25 71 SER A C 1
ATOM 585 O O . SER A 1 71 ? 10.353 3.821 -7.312 1.00 85.25 71 SER A O 1
ATOM 587 N N . LEU A 1 72 ? 12.523 4.223 -7.763 1.00 88.56 72 LEU A N 1
ATOM 588 C CA . LEU A 1 72 ? 12.292 5.499 -8.430 1.00 88.56 72 LEU A CA 1
ATOM 589 C C . LEU A 1 72 ? 12.457 5.343 -9.938 1.00 88.56 72 LEU A C 1
ATOM 591 O O . LEU A 1 72 ? 13.556 5.072 -10.407 1.00 88.56 72 LEU A O 1
ATOM 595 N N . ILE A 1 73 ? 11.391 5.545 -10.700 1.00 90.81 73 ILE A N 1
ATOM 596 C CA . ILE A 1 73 ? 11.477 5.670 -12.153 1.00 90.81 73 ILE A CA 1
ATOM 597 C C . ILE A 1 73 ? 11.869 7.110 -12.484 1.00 90.81 73 ILE A C 1
ATOM 599 O O . ILE A 1 73 ? 11.154 8.041 -12.121 1.00 90.81 73 ILE A O 1
ATOM 603 N N . ASP A 1 74 ? 12.981 7.280 -13.190 1.00 92.69 74 ASP A N 1
ATOM 604 C CA . ASP A 1 74 ? 13.330 8.511 -13.900 1.00 92.69 74 ASP A CA 1
ATOM 605 C C . ASP A 1 74 ? 12.780 8.393 -15.322 1.00 92.69 74 ASP A C 1
ATOM 607 O O . ASP A 1 74 ? 13.300 7.657 -16.173 1.00 92.69 74 ASP A O 1
ATOM 611 N N . ILE A 1 75 ? 11.670 9.090 -15.550 1.00 92.38 75 ILE A N 1
ATOM 612 C CA . ILE A 1 75 ? 10.901 9.021 -16.789 1.00 92.38 75 ILE A CA 1
ATOM 613 C C . ILE A 1 75 ? 11.729 9.602 -17.934 1.00 92.38 75 ILE A C 1
ATOM 615 O O . ILE A 1 75 ? 11.742 9.041 -19.024 1.00 92.38 75 ILE A O 1
ATOM 619 N N . ASN A 1 76 ? 12.488 10.671 -17.693 1.00 90.62 76 ASN A N 1
ATOM 620 C CA . ASN A 1 76 ? 13.274 11.335 -18.731 1.00 90.62 76 ASN A CA 1
ATOM 621 C C . ASN A 1 76 ? 14.392 10.431 -19.272 1.00 90.62 76 ASN A C 1
ATOM 623 O O . ASN A 1 76 ? 14.648 10.410 -20.478 1.00 90.62 76 ASN A O 1
ATOM 627 N N . LYS A 1 77 ? 15.055 9.665 -18.397 1.00 91.69 77 LYS A N 1
ATOM 628 C CA . LYS A 1 77 ? 16.178 8.790 -18.780 1.00 91.69 77 LYS A CA 1
ATOM 629 C C . LYS A 1 77 ? 15.788 7.335 -19.041 1.00 91.69 77 LYS A C 1
ATOM 631 O O . LYS A 1 77 ? 16.615 6.573 -19.560 1.00 91.69 77 LYS A O 1
ATOM 636 N N . GLY A 1 78 ? 14.553 6.950 -18.725 1.00 92.81 78 GLY A N 1
ATOM 637 C CA . GLY A 1 78 ? 14.060 5.587 -18.903 1.00 92.81 78 GLY A CA 1
ATOM 638 C C . GLY A 1 78 ? 14.737 4.595 -17.969 1.00 92.81 78 GLY A C 1
ATOM 639 O O . GLY A 1 78 ? 15.068 3.479 -18.375 1.00 92.81 78 GLY A O 1
ATOM 640 N N . THR A 1 79 ? 15.022 5.025 -16.745 1.00 92.38 79 THR A N 1
ATOM 641 C CA . THR A 1 79 ? 15.795 4.255 -15.773 1.00 92.38 79 THR A CA 1
ATOM 642 C C . THR A 1 79 ? 15.001 4.040 -14.498 1.00 92.38 79 THR A C 1
ATOM 644 O O . THR A 1 79 ? 14.120 4.822 -14.148 1.00 92.38 79 THR A O 1
ATOM 647 N N . ILE A 1 80 ? 15.320 2.957 -13.795 1.00 91.50 80 ILE A N 1
ATOM 648 C CA . ILE A 1 80 ? 14.790 2.675 -12.463 1.00 91.50 80 ILE A CA 1
ATOM 649 C C . ILE A 1 80 ? 15.950 2.716 -11.474 1.00 91.50 80 ILE A C 1
ATOM 651 O O . ILE A 1 80 ? 16.989 2.095 -11.705 1.00 91.50 80 ILE A O 1
ATOM 655 N N . LEU A 1 81 ? 15.792 3.496 -10.411 1.00 89.12 81 LEU A N 1
ATOM 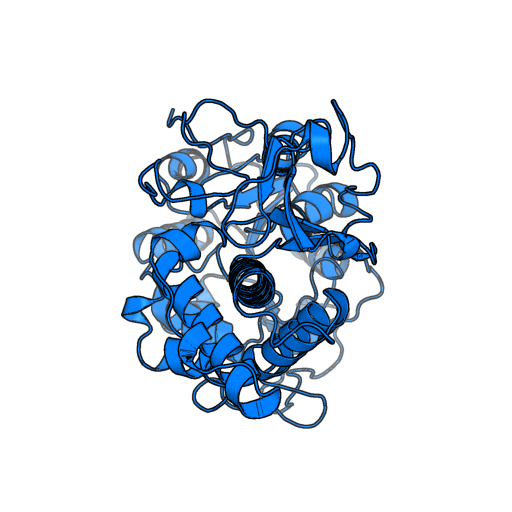656 C CA . LEU A 1 81 ? 16.842 3.933 -9.504 1.00 89.12 81 LEU A CA 1
ATOM 657 C C . LEU A 1 81 ? 16.537 3.504 -8.069 1.00 89.12 81 LEU A C 1
ATOM 659 O O . LEU A 1 81 ? 15.393 3.537 -7.610 1.00 89.12 81 LEU A O 1
ATOM 663 N N . GLN A 1 82 ? 17.594 3.123 -7.356 1.00 87.50 82 GLN A N 1
ATOM 664 C CA . GLN A 1 82 ? 17.577 2.851 -5.923 1.00 87.50 82 GLN A CA 1
ATOM 665 C C . GLN A 1 82 ? 18.209 4.038 -5.213 1.00 87.50 82 GLN A C 1
ATOM 667 O O . GLN A 1 82 ? 19.353 4.397 -5.511 1.00 87.50 82 GLN A O 1
ATOM 672 N N . ILE A 1 83 ? 17.474 4.636 -4.277 1.00 87.38 83 ILE A N 1
ATOM 673 C CA . ILE A 1 83 ? 17.859 5.907 -3.662 1.00 87.38 83 ILE A CA 1
ATOM 674 C C . ILE A 1 83 ? 18.381 5.685 -2.247 1.00 87.38 83 ILE A C 1
ATOM 676 O O . ILE A 1 83 ? 17.748 5.049 -1.400 1.00 87.38 83 ILE A O 1
ATOM 680 N N . GLY A 1 84 ? 19.568 6.226 -1.998 1.00 86.75 84 GLY A N 1
ATOM 681 C CA . GLY A 1 84 ? 20.241 6.163 -0.716 1.00 86.75 84 GLY A CA 1
ATOM 682 C C . GLY A 1 84 ? 19.744 7.218 0.263 1.00 86.75 84 GLY A C 1
ATOM 683 O O . GLY A 1 84 ? 19.101 8.195 -0.106 1.00 86.75 84 GLY A O 1
ATOM 684 N N . LYS A 1 85 ? 20.110 7.063 1.535 1.00 84.81 85 LYS A N 1
ATOM 685 C CA . LYS A 1 85 ? 19.730 7.964 2.637 1.00 84.81 85 LYS A CA 1
ATOM 686 C C . LYS A 1 85 ? 20.037 9.445 2.395 1.00 84.81 85 LYS A C 1
ATOM 688 O O . LYS A 1 85 ? 19.301 10.298 2.865 1.00 84.81 85 LYS A O 1
ATOM 693 N N . ASN A 1 86 ? 21.092 9.738 1.635 1.00 86.50 86 ASN A N 1
ATOM 694 C CA . ASN A 1 86 ? 21.503 11.099 1.283 1.00 86.50 86 ASN A CA 1
ATOM 695 C C . ASN A 1 86 ? 20.901 11.563 -0.057 1.00 86.50 86 ASN A C 1
ATOM 697 O O . ASN A 1 86 ? 21.428 12.485 -0.671 1.00 86.50 86 ASN A O 1
ATOM 701 N N . LYS A 1 87 ? 19.848 10.889 -0.544 1.00 88.62 87 LYS A N 1
ATOM 702 C CA . LYS A 1 87 ? 19.226 11.091 -1.865 1.00 88.62 87 LYS A CA 1
ATOM 703 C C . LYS A 1 87 ? 20.175 10.869 -3.048 1.00 88.62 87 LYS A C 1
ATOM 705 O O . LYS A 1 87 ? 19.896 11.299 -4.164 1.00 88.62 87 LYS A O 1
ATOM 710 N N . THR A 1 88 ? 21.289 10.182 -2.808 1.00 90.00 88 THR A N 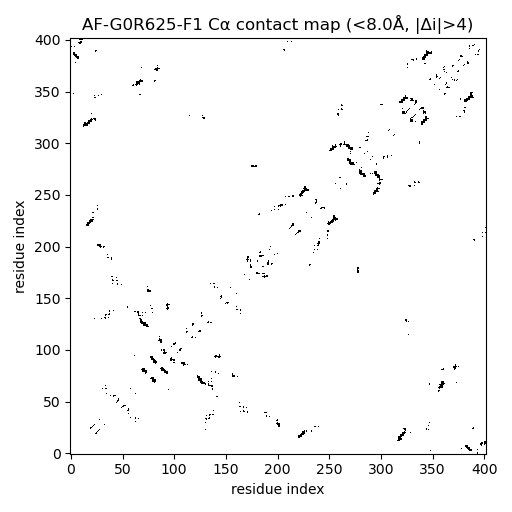1
ATOM 711 C CA . THR A 1 88 ? 22.212 9.745 -3.853 1.00 90.00 88 THR A CA 1
ATOM 712 C C . THR A 1 88 ? 21.690 8.492 -4.540 1.00 90.00 88 THR A C 1
ATOM 714 O O . THR A 1 88 ? 20.983 7.683 -3.932 1.00 90.00 88 THR A O 1
ATOM 717 N N . ILE A 1 89 ? 22.052 8.298 -5.805 1.00 89.62 89 ILE A N 1
ATOM 718 C CA . ILE A 1 89 ? 21.698 7.077 -6.530 1.00 89.62 89 ILE A CA 1
ATOM 719 C C . ILE A 1 89 ? 22.669 5.962 -6.129 1.00 89.62 89 ILE A C 1
ATOM 721 O O . ILE A 1 89 ? 23.870 6.061 -6.367 1.00 89.62 89 ILE A O 1
ATOM 725 N N . LEU A 1 90 ? 22.150 4.889 -5.528 1.00 85.50 90 LEU A N 1
ATOM 726 C CA . LEU A 1 90 ? 22.946 3.717 -5.146 1.00 85.50 90 LEU A CA 1
ATOM 727 C C . LEU A 1 90 ? 23.134 2.760 -6.324 1.00 85.50 90 LEU A C 1
ATOM 729 O O . LEU A 1 90 ? 24.221 2.226 -6.538 1.00 85.50 90 LEU A O 1
ATOM 733 N N . LYS A 1 91 ? 22.055 2.523 -7.074 1.00 86.81 91 LYS A N 1
ATOM 734 C CA . LYS A 1 91 ? 22.013 1.652 -8.254 1.00 86.81 91 LYS A CA 1
ATOM 735 C C . LYS A 1 91 ? 20.993 2.188 -9.242 1.00 86.81 91 LYS A C 1
ATOM 737 O O . LYS A 1 91 ? 20.039 2.857 -8.850 1.00 86.81 91 LYS A O 1
ATOM 742 N N . GLY A 1 92 ? 21.171 1.838 -10.508 1.00 89.19 92 GLY A N 1
ATOM 743 C CA . GLY A 1 92 ? 20.250 2.205 -11.568 1.00 89.19 92 GLY A CA 1
ATOM 744 C C . GLY A 1 92 ? 20.244 1.159 -12.667 1.00 89.19 92 GLY A C 1
ATOM 745 O O . GLY A 1 92 ? 21.262 0.507 -12.919 1.00 89.19 92 GLY A O 1
ATOM 746 N N . TYR A 1 93 ? 19.108 1.028 -13.337 1.00 90.25 93 TYR A N 1
ATOM 747 C CA . TYR A 1 93 ? 18.911 0.089 -14.432 1.00 90.25 93 TYR A CA 1
ATOM 748 C C . TYR A 1 93 ? 18.191 0.762 -15.588 1.00 90.25 93 TYR A C 1
ATOM 750 O O . TYR A 1 93 ? 17.278 1.552 -15.373 1.00 90.25 93 TYR A O 1
ATOM 758 N N . ARG A 1 94 ? 18.579 0.409 -16.813 1.00 91.69 94 ARG A N 1
ATOM 759 C CA . ARG A 1 94 ? 17.819 0.694 -18.031 1.00 91.69 94 ARG A CA 1
ATOM 760 C C . ARG A 1 94 ? 17.331 -0.641 -18.572 1.00 91.69 94 ARG A C 1
ATOM 762 O O . ARG A 1 94 ? 18.135 -1.476 -18.993 1.00 91.69 94 ARG A O 1
ATOM 769 N N . GLY A 1 95 ? 16.027 -0.874 -18.475 1.00 90.56 95 GLY A N 1
ATOM 770 C CA . GLY A 1 95 ? 15.488 -2.226 -18.580 1.00 90.56 95 GLY A CA 1
ATOM 771 C C . GLY A 1 95 ? 16.046 -3.126 -17.474 1.00 90.56 95 GLY A C 1
ATOM 772 O O . GLY A 1 95 ? 16.034 -2.744 -16.309 1.00 90.56 95 GLY A O 1
ATOM 773 N N . PHE A 1 96 ? 16.603 -4.284 -17.835 1.00 87.69 96 PHE A N 1
ATOM 774 C CA . PHE A 1 96 ? 17.252 -5.205 -16.883 1.00 87.69 96 PHE A CA 1
ATOM 775 C C . PHE A 1 96 ? 18.782 -5.079 -16.855 1.00 87.69 96 PHE A C 1
ATOM 777 O O . PHE A 1 96 ? 19.467 -5.895 -16.234 1.00 87.69 96 PHE A O 1
ATOM 784 N N . LYS A 1 97 ? 19.347 -4.077 -17.540 1.00 88.75 97 LYS A N 1
ATOM 785 C CA . LYS A 1 97 ? 20.790 -3.830 -17.571 1.00 88.75 97 LYS A CA 1
ATOM 786 C C . LYS A 1 97 ? 21.157 -2.744 -16.567 1.00 88.75 97 LYS A C 1
ATOM 788 O O . LYS A 1 97 ? 20.663 -1.621 -16.665 1.00 88.75 97 LYS A O 1
ATOM 793 N N . GLN A 1 98 ? 22.056 -3.068 -15.640 1.00 89.00 98 GLN A N 1
ATOM 794 C CA . GLN A 1 98 ? 22.604 -2.082 -14.713 1.00 89.00 98 GLN A CA 1
ATOM 795 C C . GLN A 1 98 ? 23.394 -1.022 -15.489 1.00 89.00 98 GLN A C 1
ATOM 797 O O . GLN A 1 98 ? 24.189 -1.356 -16.373 1.00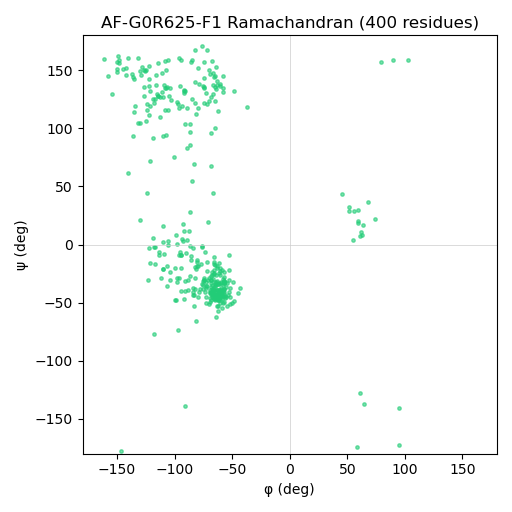 89.00 98 GLN A O 1
ATOM 802 N N . ILE A 1 99 ? 23.159 0.247 -15.168 1.00 92.12 99 ILE A N 1
ATOM 803 C CA . ILE A 1 99 ? 23.874 1.380 -15.763 1.00 92.12 99 ILE A CA 1
ATOM 804 C C . ILE A 1 99 ? 25.061 1.797 -14.888 1.00 92.12 99 ILE A C 1
ATOM 806 O O . ILE A 1 99 ? 25.090 1.523 -13.685 1.00 92.12 99 ILE A O 1
ATOM 810 N N . ASN A 1 100 ? 26.027 2.494 -15.486 1.00 93.38 100 ASN A N 1
ATOM 811 C CA . ASN A 1 100 ? 27.049 3.203 -14.729 1.00 93.38 100 ASN A CA 1
ATOM 812 C C . ASN A 1 100 ? 26.475 4.553 -14.267 1.00 93.38 100 ASN A C 1
ATOM 814 O O . ASN A 1 100 ? 26.196 5.426 -15.086 1.00 93.38 100 ASN A O 1
ATOM 818 N N . ILE A 1 101 ? 26.278 4.710 -12.956 1.00 92.19 101 ILE A N 1
ATOM 819 C CA . ILE A 1 101 ? 25.688 5.924 -12.374 1.00 92.19 101 ILE A CA 1
ATOM 820 C C . ILE A 1 101 ? 26.548 7.157 -12.644 1.00 92.19 101 ILE A C 1
ATOM 822 O O . ILE A 1 101 ? 26.004 8.195 -13.008 1.00 92.19 101 ILE A O 1
ATOM 826 N N . GLU A 1 102 ? 27.870 7.050 -12.506 1.00 93.25 102 GLU A N 1
ATOM 827 C CA . GLU A 1 102 ? 28.772 8.191 -12.683 1.00 93.25 102 GLU A CA 1
ATOM 828 C C . GLU A 1 102 ? 28.768 8.693 -14.132 1.00 93.25 102 GLU A C 1
ATOM 830 O O . GLU A 1 102 ? 28.760 9.900 -14.358 1.00 93.25 102 GLU A O 1
ATOM 835 N N . GLU A 1 103 ? 28.690 7.788 -15.110 1.00 94.44 103 GLU A N 1
ATOM 836 C CA . GLU A 1 103 ? 28.600 8.153 -16.531 1.00 94.44 103 GLU A CA 1
ATOM 837 C C . GLU A 1 103 ? 27.254 8.800 -16.889 1.00 94.44 103 GLU A C 1
ATOM 839 O O . GLU A 1 103 ? 27.205 9.741 -17.677 1.00 94.44 103 GLU A O 1
ATOM 844 N N . GLU A 1 104 ? 26.154 8.300 -16.324 1.00 93.25 104 GLU A N 1
ATOM 845 C CA . GLU A 1 104 ? 24.797 8.684 -16.734 1.00 93.25 104 GLU A CA 1
ATOM 846 C C . GLU A 1 104 ? 24.242 9.876 -15.940 1.00 93.25 104 GLU A C 1
ATOM 848 O O . GLU A 1 104 ? 23.435 10.649 -16.459 1.00 93.25 104 GLU A O 1
ATOM 853 N N . TYR A 1 105 ? 24.639 10.027 -14.675 1.00 93.25 105 TYR A N 1
ATOM 854 C CA . TYR A 1 105 ? 24.140 11.054 -13.752 1.00 93.25 105 TYR A CA 1
ATOM 855 C C . TYR A 1 105 ? 25.232 11.972 -13.203 1.00 93.25 105 TYR A C 1
ATOM 857 O O . TYR A 1 105 ? 24.913 13.045 -12.696 1.00 93.25 105 TYR A O 1
ATOM 865 N N . GLY A 1 106 ? 26.502 11.589 -13.328 1.00 92.69 106 GLY A N 1
ATOM 866 C CA . GLY A 1 106 ? 27.605 12.255 -12.650 1.00 92.69 106 GLY A CA 1
ATOM 867 C C . GLY A 1 106 ? 27.882 11.656 -11.273 1.00 92.69 106 GLY A C 1
ATOM 868 O O . GLY A 1 106 ? 27.046 10.992 -10.652 1.00 92.69 106 GLY A O 1
ATOM 869 N N . LYS A 1 107 ? 29.103 11.884 -10.795 1.00 88.25 107 LYS A N 1
ATOM 870 C CA . LYS A 1 107 ? 29.556 11.418 -9.487 1.00 88.25 107 LYS A CA 1
ATOM 871 C C . LYS A 1 107 ? 28.769 12.101 -8.363 1.00 88.25 107 LYS A C 1
ATOM 873 O O . LYS A 1 107 ? 28.583 13.313 -8.397 1.00 88.25 107 LYS A O 1
ATOM 878 N N . ASP A 1 108 ? 28.348 11.317 -7.369 1.00 84.31 108 ASP A N 1
ATOM 879 C CA . ASP A 1 108 ? 27.642 11.788 -6.169 1.00 84.31 108 ASP A CA 1
ATOM 880 C C . ASP A 1 108 ? 26.360 12.601 -6.463 1.00 84.31 108 ASP A C 1
ATOM 882 O O . ASP A 1 108 ? 25.972 13.460 -5.675 1.00 84.31 108 ASP A O 1
ATOM 886 N N . TYR A 1 109 ? 25.683 12.328 -7.589 1.00 88.69 109 TYR A N 1
ATOM 887 C CA . TYR A 1 109 ? 24.440 13.010 -7.963 1.00 88.69 109 TYR A CA 1
ATOM 888 C C . TYR A 1 109 ? 23.350 12.849 -6.893 1.00 88.69 109 TYR A C 1
ATOM 890 O O . TYR A 1 109 ? 23.061 11.733 -6.448 1.00 88.69 109 TYR A O 1
ATOM 898 N N . ILE A 1 110 ? 22.727 13.968 -6.515 1.00 88.88 110 ILE A N 1
ATOM 899 C CA . ILE A 1 110 ? 21.671 14.057 -5.501 1.00 88.88 110 ILE A CA 1
ATOM 900 C C . ILE A 1 110 ? 20.347 14.382 -6.191 1.00 88.88 110 ILE A C 1
ATOM 902 O O . ILE A 1 110 ? 20.236 15.379 -6.903 1.00 88.88 110 ILE A O 1
ATOM 906 N N . ILE A 1 111 ? 19.318 13.574 -5.935 1.00 86.06 111 ILE A N 1
ATOM 907 C CA . ILE A 1 111 ? 17.960 13.837 -6.421 1.00 86.06 111 ILE A CA 1
ATOM 908 C C . ILE A 1 111 ? 17.244 14.750 -5.424 1.00 86.06 111 ILE A C 1
ATOM 910 O O . ILE A 1 111 ? 16.535 14.285 -4.533 1.00 86.06 111 ILE A O 1
ATOM 914 N N . GLU A 1 112 ? 17.426 16.064 -5.555 1.00 79.44 112 GLU A N 1
ATOM 915 C CA . GLU A 1 112 ? 16.814 17.043 -4.639 1.00 79.44 112 GLU A CA 1
ATOM 916 C C . GLU A 1 112 ? 15.285 16.977 -4.634 1.00 79.44 112 GLU A C 1
ATOM 918 O O . GLU A 1 112 ? 14.655 17.173 -3.598 1.00 79.44 112 GLU A O 1
ATOM 923 N N . ALA A 1 113 ? 14.686 16.633 -5.775 1.00 70.81 113 ALA A N 1
ATOM 924 C CA . ALA A 1 113 ? 13.240 16.545 -5.911 1.00 70.81 113 ALA A CA 1
ATOM 925 C C . ALA A 1 113 ? 12.616 15.314 -5.218 1.00 70.81 113 ALA A C 1
ATOM 927 O O . ALA A 1 113 ? 11.391 15.197 -5.149 1.00 70.81 113 ALA A O 1
ATOM 928 N N . PHE A 1 114 ? 13.443 14.407 -4.689 1.00 71.69 114 PHE A N 1
ATOM 929 C CA . PHE A 1 114 ? 13.024 13.239 -3.920 1.00 71.69 114 PHE A CA 1
ATOM 930 C C . PHE A 1 114 ? 12.773 13.622 -2.453 1.00 71.69 114 PHE A C 1
ATOM 932 O O . PHE A 1 114 ? 13.536 13.274 -1.550 1.00 71.69 114 PHE A O 1
ATOM 939 N N . GLU A 1 115 ? 11.708 14.391 -2.223 1.00 73.31 115 GLU A N 1
ATOM 940 C CA . GLU A 1 115 ? 11.241 14.776 -0.887 1.00 73.31 115 GLU A CA 1
ATOM 941 C C . GLU A 1 115 ? 9.914 14.088 -0.562 1.00 73.31 115 GLU A C 1
ATOM 943 O O . GLU A 1 115 ? 8.988 14.212 -1.367 1.00 73.31 115 GLU A O 1
ATOM 948 N N . PRO A 1 116 ? 9.747 13.458 0.621 1.00 68.88 116 PRO A N 1
ATOM 949 C CA . PRO A 1 116 ? 8.522 12.754 1.014 1.00 68.88 116 PRO A CA 1
ATOM 950 C C . PRO A 1 116 ? 7.234 13.530 0.716 1.00 68.88 116 PRO A C 1
ATOM 952 O O . PRO A 1 116 ? 6.271 12.977 0.195 1.00 68.88 116 PRO A O 1
ATOM 955 N N . LEU A 1 117 ? 7.236 14.839 0.981 1.00 68.25 117 LEU A N 1
ATOM 956 C CA . LEU A 1 117 ? 6.067 15.705 0.817 1.00 68.25 117 LEU A CA 1
ATOM 957 C C . LEU A 1 117 ? 5.788 16.145 -0.629 1.00 68.25 117 LEU A C 1
ATOM 959 O O . LEU A 1 117 ? 4.686 16.613 -0.919 1.00 68.25 117 LEU A O 1
ATOM 963 N N . LEU A 1 118 ? 6.770 16.044 -1.525 1.00 68.44 118 LEU A N 1
ATOM 964 C CA . LEU A 1 118 ? 6.692 16.553 -2.901 1.00 68.44 118 LEU A CA 1
ATOM 965 C C . LEU A 1 118 ? 6.709 15.441 -3.946 1.00 68.44 118 LEU A C 1
ATOM 967 O O . LEU A 1 118 ? 6.461 15.697 -5.122 1.00 68.44 118 LEU A O 1
ATOM 971 N N . ILE A 1 119 ? 6.972 14.210 -3.522 1.00 69.00 119 ILE A N 1
ATOM 972 C CA . ILE A 1 119 ? 7.343 13.132 -4.425 1.00 69.00 119 ILE A CA 1
ATOM 973 C C . ILE A 1 119 ? 6.240 12.746 -5.408 1.00 69.00 119 ILE A C 1
ATOM 975 O O . ILE A 1 119 ? 6.508 12.525 -6.582 1.00 69.00 119 ILE A O 1
ATOM 979 N N . ASN A 1 120 ? 4.982 12.800 -4.968 1.00 66.50 120 ASN A N 1
ATOM 980 C CA . ASN A 1 120 ? 3.817 12.525 -5.813 1.00 66.50 120 ASN A CA 1
ATOM 981 C C . ASN A 1 120 ? 3.466 13.683 -6.767 1.00 66.50 120 ASN A C 1
ATOM 983 O O . ASN A 1 120 ? 2.491 13.595 -7.506 1.00 66.50 120 ASN A O 1
ATOM 987 N N . ARG A 1 121 ? 4.208 14.797 -6.723 1.00 68.56 121 ARG A N 1
ATOM 988 C CA . ARG A 1 121 ? 3.991 15.986 -7.565 1.00 68.56 121 ARG A CA 1
ATOM 989 C C . ARG A 1 121 ? 5.093 16.183 -8.604 1.00 68.56 121 ARG A C 1
ATOM 991 O O . ARG A 1 121 ? 5.066 17.183 -9.319 1.00 68.56 121 ARG A O 1
ATOM 998 N N . ASN A 1 122 ? 6.063 15.275 -8.677 1.00 80.88 122 ASN A N 1
ATOM 999 C CA . ASN A 1 122 ? 7.171 15.403 -9.607 1.00 80.88 122 ASN A CA 1
ATOM 1000 C C . ASN A 1 122 ? 6.798 14.838 -10.997 1.00 80.88 122 ASN A C 1
ATOM 1002 O O . ASN A 1 122 ? 6.380 13.687 -11.082 1.00 80.88 122 ASN A O 1
ATOM 1006 N N . PRO A 1 123 ? 6.936 15.612 -12.090 1.00 82.94 123 PRO A N 1
ATOM 1007 C CA . PRO A 1 123 ? 6.612 15.135 -13.437 1.00 82.94 123 PRO A CA 1
ATOM 1008 C C . PRO A 1 123 ? 7.714 14.278 -14.086 1.00 82.94 123 PRO A C 1
ATOM 1010 O O . PRO A 1 123 ? 7.456 13.641 -15.103 1.00 82.94 123 PRO A O 1
ATOM 1013 N N . GLU A 1 124 ? 8.931 14.296 -13.546 1.00 86.94 124 GLU A N 1
ATOM 1014 C CA . GLU A 1 124 ? 10.112 13.589 -14.064 1.00 86.94 124 GLU A CA 1
ATOM 1015 C C . GLU A 1 124 ? 10.351 12.259 -13.347 1.00 86.94 124 GLU A C 1
ATOM 1017 O O . GLU A 1 124 ? 10.901 11.323 -13.928 1.00 86.94 124 GLU A O 1
ATOM 1022 N N . PHE A 1 125 ? 9.931 12.177 -12.085 1.00 88.62 125 PHE A N 1
ATOM 1023 C CA . PHE A 1 125 ? 10.188 11.054 -11.202 1.00 88.62 125 PHE A CA 1
ATOM 1024 C C . PHE A 1 125 ? 8.890 10.432 -10.696 1.00 88.62 125 PHE A C 1
ATOM 1026 O O . PHE A 1 125 ? 8.020 11.126 -10.176 1.00 88.62 125 PHE A O 1
ATOM 1033 N N . MET A 1 126 ? 8.798 9.106 -10.770 1.00 88.56 126 MET A N 1
ATOM 1034 C CA . MET A 1 126 ? 7.701 8.330 -10.191 1.00 88.56 126 MET A CA 1
ATOM 1035 C C . MET A 1 126 ? 8.242 7.369 -9.136 1.00 88.56 126 MET A C 1
ATOM 1037 O O . MET A 1 126 ? 9.107 6.545 -9.426 1.00 88.56 126 MET A O 1
ATOM 1041 N N . VAL A 1 127 ? 7.710 7.439 -7.916 1.00 87.56 127 VAL A N 1
ATOM 1042 C CA . VAL A 1 127 ? 7.998 6.449 -6.870 1.00 87.56 127 VAL A CA 1
ATOM 1043 C C . VAL A 1 127 ? 6.981 5.329 -6.920 1.00 87.56 127 VAL A C 1
ATOM 1045 O O . VAL A 1 127 ? 5.778 5.569 -6.909 1.00 87.56 127 VAL A O 1
ATOM 1048 N N . LEU A 1 128 ? 7.478 4.099 -6.891 1.00 87.00 128 LEU A N 1
ATOM 1049 C CA . LEU A 1 128 ? 6.668 2.898 -6.741 1.00 87.00 128 LEU A CA 1
ATOM 1050 C C . LEU A 1 128 ? 6.513 2.599 -5.248 1.00 87.00 128 LEU A C 1
ATOM 1052 O O . LEU A 1 128 ? 7.312 1.867 -4.679 1.00 87.00 128 LEU A O 1
ATOM 1056 N N . ALA A 1 129 ? 5.562 3.248 -4.578 1.00 82.00 129 ALA A N 1
ATOM 1057 C CA . ALA A 1 129 ? 5.462 3.223 -3.112 1.00 82.00 129 ALA A CA 1
ATOM 1058 C C . ALA A 1 129 ? 4.596 2.081 -2.558 1.00 82.00 129 ALA A C 1
ATOM 1060 O O . ALA A 1 129 ? 4.526 1.921 -1.343 1.00 82.00 129 ALA A O 1
ATOM 1061 N N . THR A 1 130 ? 3.913 1.327 -3.421 1.00 82.19 130 THR A N 1
ATOM 1062 C CA . THR A 1 130 ? 3.008 0.244 -3.022 1.00 82.19 130 THR A CA 1
ATOM 1063 C C . THR A 1 130 ? 3.314 -1.035 -3.788 1.00 82.19 130 THR A C 1
ATOM 1065 O O . THR A 1 130 ? 3.685 -1.008 -4.965 1.00 82.19 130 THR A O 1
ATOM 1068 N N . TYR A 1 131 ? 3.070 -2.179 -3.155 1.00 81.31 131 TYR A N 1
ATOM 1069 C CA . TYR A 1 131 ? 3.318 -3.485 -3.767 1.00 81.31 131 TYR A CA 1
ATOM 1070 C C . TYR A 1 131 ? 2.485 -3.728 -5.037 1.00 81.31 131 TYR A C 1
ATOM 1072 O O . TYR A 1 131 ? 2.970 -4.346 -5.987 1.00 81.31 131 TYR A O 1
ATOM 1080 N N . PHE A 1 132 ? 1.258 -3.197 -5.121 1.00 85.25 132 PHE A N 1
ATOM 1081 C CA . PHE A 1 132 ? 0.453 -3.280 -6.347 1.00 85.25 132 PHE A CA 1
ATOM 1082 C C . PHE A 1 132 ? 1.036 -2.442 -7.497 1.00 85.25 132 PHE A C 1
ATOM 1084 O O . PHE A 1 132 ? 0.905 -2.818 -8.670 1.00 85.25 132 PHE A O 1
ATOM 1091 N N . GLU A 1 133 ? 1.722 -1.341 -7.180 1.00 81.56 133 GLU A N 1
ATOM 1092 C CA . GLU A 1 133 ? 2.401 -0.482 -8.152 1.00 81.56 133 GLU A CA 1
ATOM 1093 C C . GLU A 1 133 ? 3.776 -0.993 -8.568 1.00 81.56 133 GLU A C 1
ATOM 1095 O O . GLU A 1 133 ? 4.246 -0.626 -9.641 1.00 81.56 133 GLU A O 1
ATOM 1100 N N . ASN A 1 134 ? 4.406 -1.882 -7.805 1.00 83.00 134 ASN A N 1
ATOM 1101 C CA . ASN A 1 134 ? 5.706 -2.441 -8.178 1.00 83.00 134 ASN A CA 1
ATOM 1102 C C . ASN A 1 134 ? 5.708 -3.116 -9.553 1.00 83.00 134 ASN A C 1
ATOM 1104 O O . ASN A 1 134 ? 6.697 -3.059 -10.289 1.00 83.00 134 ASN A O 1
ATOM 1108 N N . SER A 1 135 ? 4.576 -3.711 -9.934 1.00 88.44 135 SER A N 1
ATOM 1109 C CA . SER A 1 135 ? 4.379 -4.265 -11.274 1.00 88.44 135 SER A CA 1
ATOM 1110 C C . SER A 1 135 ? 4.578 -3.221 -12.383 1.00 88.44 135 SER A C 1
ATOM 1112 O O . SER A 1 135 ? 5.111 -3.574 -13.433 1.00 88.44 135 SER A O 1
ATOM 1114 N N . LYS A 1 136 ? 4.273 -1.933 -12.143 1.00 90.94 136 LYS A N 1
ATOM 1115 C CA . LYS A 1 136 ? 4.558 -0.827 -13.077 1.00 90.94 136 LYS A CA 1
ATOM 1116 C C . LYS A 1 136 ? 6.050 -0.750 -13.394 1.00 90.94 136 LYS A C 1
ATOM 1118 O O . LYS A 1 136 ? 6.414 -0.642 -14.559 1.00 90.94 136 LYS A O 1
ATOM 1123 N N . GLY A 1 137 ? 6.910 -0.867 -12.380 1.00 90.31 137 GLY A N 1
ATOM 1124 C CA . GLY A 1 137 ? 8.366 -0.861 -12.547 1.00 90.31 137 GLY A CA 1
ATOM 1125 C C . GLY A 1 137 ? 8.866 -2.031 -13.384 1.00 90.31 137 GLY A C 1
ATOM 1126 O O . GLY A 1 137 ? 9.655 -1.842 -14.306 1.00 90.31 137 GLY A O 1
ATOM 1127 N N . VAL A 1 138 ? 8.351 -3.235 -13.126 1.00 91.44 138 VAL A N 1
ATOM 1128 C CA . VAL A 1 138 ? 8.707 -4.435 -13.901 1.00 91.44 138 VAL A CA 1
ATOM 1129 C C . VAL A 1 138 ? 8.258 -4.307 -15.358 1.00 91.44 138 VAL A C 1
ATOM 1131 O O . VAL A 1 138 ? 9.019 -4.618 -16.274 1.00 91.44 138 VAL A O 1
ATOM 1134 N N . ILE A 1 139 ? 7.037 -3.819 -15.591 1.00 94.44 139 ILE A N 1
ATOM 1135 C CA . ILE A 1 139 ? 6.495 -3.570 -16.933 1.00 94.44 139 ILE A CA 1
ATOM 1136 C C . ILE A 1 139 ? 7.332 -2.519 -17.656 1.00 94.44 139 ILE A C 1
ATOM 1138 O O . ILE A 1 139 ? 7.748 -2.747 -18.791 1.00 94.44 139 ILE A O 1
ATOM 1142 N N . PHE A 1 140 ? 7.637 -1.408 -16.985 1.00 94.25 140 PHE A N 1
ATOM 1143 C CA . PHE A 1 140 ? 8.476 -0.348 -17.525 1.00 94.25 140 PHE A CA 1
ATOM 1144 C C . PHE A 1 140 ? 9.854 -0.889 -17.919 1.00 94.25 140 PHE A C 1
ATOM 1146 O O . PHE A 1 140 ? 10.262 -0.731 -19.067 1.00 94.25 140 PHE A O 1
ATOM 1153 N N . ALA A 1 141 ? 10.531 -1.627 -17.032 1.00 92.69 141 ALA A N 1
ATOM 1154 C CA . ALA A 1 141 ? 11.804 -2.275 -17.343 1.00 92.69 141 ALA A CA 1
ATOM 1155 C C . ALA A 1 141 ? 11.696 -3.206 -18.562 1.00 92.69 141 ALA A C 1
ATOM 1157 O O . ALA A 1 141 ? 12.539 -3.151 -19.459 1.00 92.69 141 ALA A O 1
ATOM 1158 N N . LYS A 1 142 ? 10.641 -4.025 -18.640 1.00 93.25 142 LYS A N 1
ATOM 1159 C CA . LYS A 1 142 ? 10.416 -4.946 -19.763 1.00 93.25 142 LYS A CA 1
ATOM 1160 C C . LYS A 1 142 ? 10.248 -4.215 -21.090 1.00 93.25 142 LYS A C 1
ATOM 1162 O O . LYS A 1 142 ? 10.874 -4.590 -22.081 1.00 93.25 142 LYS A O 1
ATOM 1167 N N . ILE A 1 143 ? 9.447 -3.154 -21.103 1.00 94.06 143 ILE A N 1
ATOM 1168 C CA . ILE A 1 143 ? 9.204 -2.343 -22.297 1.00 94.06 143 ILE A CA 1
ATOM 1169 C C . ILE A 1 143 ? 10.475 -1.592 -22.707 1.00 94.06 143 ILE A C 1
ATOM 1171 O O . ILE A 1 143 ? 10.816 -1.578 -23.888 1.00 94.06 143 ILE A O 1
ATOM 1175 N N . VAL A 1 144 ? 11.214 -1.009 -21.758 1.00 92.31 144 VAL A N 1
ATOM 1176 C CA . VAL A 1 144 ? 12.478 -0.303 -22.028 1.00 92.31 144 VAL A CA 1
ATOM 1177 C C . VAL A 1 144 ? 13.543 -1.257 -22.579 1.00 92.31 144 VAL A C 1
ATOM 1179 O O . VAL A 1 144 ? 14.227 -0.924 -23.552 1.00 92.31 144 VAL A O 1
ATOM 1182 N N . ASP A 1 145 ? 13.676 -2.455 -22.004 1.00 91.31 145 ASP A N 1
ATOM 1183 C CA . ASP A 1 145 ? 14.597 -3.490 -22.487 1.00 91.31 145 ASP A CA 1
ATOM 1184 C C . ASP A 1 145 ? 14.246 -3.918 -23.921 1.00 91.31 145 ASP A C 1
ATOM 1186 O O . ASP A 1 145 ? 15.112 -3.939 -24.800 1.00 91.31 145 ASP A O 1
ATOM 1190 N N . PHE A 1 146 ? 12.958 -4.151 -24.189 1.00 90.56 146 PHE A N 1
ATOM 1191 C CA . PHE A 1 146 ? 12.460 -4.472 -25.524 1.00 90.56 146 PHE A CA 1
ATOM 1192 C C . PHE A 1 146 ? 12.698 -3.331 -26.525 1.00 90.56 146 PHE A C 1
ATOM 1194 O O . PHE A 1 146 ? 13.236 -3.562 -27.608 1.00 90.56 146 PHE A O 1
ATOM 1201 N N . LYS A 1 147 ? 12.376 -2.083 -26.155 1.00 88.38 147 LYS A N 1
ATOM 1202 C CA . LYS A 1 147 ? 12.610 -0.880 -26.976 1.00 88.38 147 LYS A CA 1
ATOM 1203 C C . LYS A 1 147 ? 14.088 -0.738 -27.349 1.00 88.38 147 LYS A C 1
ATOM 1205 O O . LYS A 1 147 ? 14.401 -0.404 -28.493 1.00 88.38 147 LYS A O 1
ATOM 1210 N N . THR A 1 148 ? 14.987 -1.019 -26.405 1.00 83.31 148 THR A N 1
ATOM 1211 C CA . THR A 1 148 ? 16.442 -0.926 -26.603 1.00 83.31 148 THR A CA 1
ATOM 1212 C C . THR A 1 148 ? 16.961 -1.992 -27.577 1.00 83.31 148 THR A C 1
ATOM 1214 O O . THR A 1 148 ? 17.856 -1.702 -28.372 1.00 83.31 148 THR A O 1
ATOM 1217 N N . LYS A 1 149 ? 16.395 -3.206 -27.548 1.00 84.50 149 LYS A N 1
ATOM 1218 C CA . LYS A 1 149 ? 16.817 -4.339 -28.390 1.00 84.50 149 LYS A CA 1
ATOM 1219 C C . LYS A 1 149 ? 16.212 -4.304 -29.793 1.00 84.50 149 LYS A C 1
ATOM 1221 O O . LYS A 1 149 ? 16.945 -4.346 -30.777 1.00 84.50 149 LYS A O 1
ATOM 1226 N N . GLU A 1 150 ? 14.892 -4.184 -29.885 1.00 70.62 150 GLU A N 1
ATOM 1227 C CA . GLU A 1 150 ? 14.152 -4.483 -31.117 1.00 70.62 150 GLU A CA 1
ATOM 1228 C C . GLU A 1 150 ? 13.905 -3.254 -32.002 1.00 70.62 150 GLU A C 1
ATOM 1230 O O . GLU A 1 150 ? 13.475 -3.388 -33.141 1.00 70.62 150 GLU A O 1
ATOM 1235 N N . LYS A 1 151 ? 14.192 -2.026 -31.537 1.00 63.31 151 LYS A N 1
ATOM 1236 C CA . LYS A 1 151 ? 13.989 -0.767 -32.294 1.00 63.31 151 LYS A CA 1
ATOM 1237 C C . LYS A 1 151 ? 12.552 -0.532 -32.822 1.00 63.31 151 LYS A C 1
ATOM 1239 O O . LYS A 1 151 ? 12.342 0.481 -33.485 1.00 63.31 151 LYS A O 1
ATOM 1244 N N . VAL A 1 152 ? 11.579 -1.400 -32.522 1.00 62.38 152 VAL A N 1
ATOM 1245 C CA . VAL A 1 152 ? 10.183 -1.318 -33.000 1.00 62.38 152 VAL A CA 1
ATOM 1246 C C . VAL A 1 152 ? 9.392 -0.238 -32.259 1.00 62.38 152 VAL A C 1
ATOM 1248 O O . VAL A 1 152 ? 8.656 0.515 -32.879 1.00 62.38 152 VAL A O 1
ATOM 1251 N N . LEU A 1 153 ? 9.604 -0.078 -30.950 1.00 68.31 153 LEU A N 1
ATOM 1252 C CA . LEU A 1 153 ? 8.905 0.922 -30.127 1.00 68.31 153 LEU A CA 1
ATOM 1253 C C . LEU A 1 153 ? 9.590 2.298 -30.141 1.00 68.31 153 LEU A C 1
ATOM 1255 O O . LEU A 1 153 ? 9.561 3.011 -29.143 1.00 68.31 153 LEU A O 1
ATOM 1259 N N . LYS A 1 154 ? 10.309 2.663 -31.209 1.00 62.22 154 LYS A N 1
ATOM 1260 C CA . LYS A 1 154 ? 11.154 3.872 -31.228 1.00 62.22 154 LYS A CA 1
ATOM 1261 C C . LYS A 1 154 ? 10.377 5.176 -31.061 1.00 62.22 154 LYS A C 1
ATOM 1263 O O . LYS A 1 154 ? 10.941 6.088 -30.463 1.00 62.22 154 LYS A O 1
ATOM 1268 N N . GLU A 1 155 ? 9.138 5.226 -31.540 1.00 66.31 155 GLU A N 1
ATOM 1269 C CA . GLU A 1 155 ? 8.327 6.448 -31.596 1.00 66.31 155 GLU A CA 1
ATOM 1270 C C . GLU A 1 155 ? 7.768 6.876 -30.232 1.00 66.31 155 GLU A C 1
ATOM 1272 O O . GLU A 1 155 ? 7.752 8.069 -29.960 1.00 66.31 155 GLU A O 1
ATOM 1277 N N . ASN A 1 156 ? 7.406 5.936 -29.350 1.00 74.25 156 ASN A N 1
ATOM 1278 C CA . ASN A 1 156 ? 6.855 6.270 -28.029 1.00 74.25 156 ASN A CA 1
ATOM 1279 C C . ASN A 1 156 ? 7.945 6.822 -27.110 1.00 74.25 156 ASN A C 1
ATOM 1281 O O . ASN A 1 156 ? 8.990 6.178 -26.939 1.00 74.25 156 ASN A O 1
ATOM 1285 N N . ASP A 1 157 ? 7.711 7.958 -26.465 1.00 88.31 157 ASP A N 1
ATOM 1286 C CA . ASP A 1 157 ? 8.593 8.401 -25.391 1.00 88.31 157 ASP A CA 1
ATOM 1287 C C . ASP A 1 157 ? 8.331 7.590 -24.096 1.00 88.31 157 ASP A C 1
ATOM 1289 O O . ASP A 1 157 ? 7.413 6.768 -24.003 1.00 88.31 157 ASP A O 1
ATOM 1293 N N . TYR A 1 158 ? 9.186 7.742 -23.083 1.00 93.00 158 TYR A N 1
ATOM 1294 C CA . TYR A 1 158 ? 8.994 7.031 -21.813 1.00 93.00 158 TYR A CA 1
ATOM 1295 C C . TYR A 1 158 ? 7.759 7.513 -21.044 1.00 93.00 158 TYR A C 1
ATOM 1297 O O . TYR A 1 158 ? 7.203 6.754 -20.251 1.00 93.00 158 TYR A O 1
ATOM 1305 N N . LYS A 1 159 ? 7.306 8.745 -21.287 1.00 92.81 159 LYS A N 1
ATOM 1306 C CA . LYS A 1 159 ? 6.107 9.304 -20.669 1.00 92.81 159 LYS A CA 1
ATOM 1307 C C . LYS A 1 159 ? 4.847 8.669 -21.259 1.00 92.81 159 LYS A C 1
ATOM 1309 O O . LYS A 1 159 ? 3.930 8.363 -20.506 1.00 92.81 159 LYS A O 1
ATOM 1314 N N . ASP A 1 160 ? 4.824 8.389 -22.557 1.00 93.06 160 ASP A N 1
ATOM 1315 C CA . ASP A 1 160 ? 3.772 7.643 -23.244 1.00 93.06 160 ASP A CA 1
ATOM 1316 C C . ASP A 1 160 ? 3.660 6.225 -22.683 1.00 93.06 160 ASP A C 1
ATOM 1318 O O . ASP A 1 160 ? 2.562 5.768 -22.371 1.00 93.06 160 ASP A O 1
ATOM 1322 N N . ILE A 1 161 ? 4.799 5.560 -22.453 1.00 94.62 161 ILE A N 1
ATOM 1323 C CA . ILE A 1 161 ? 4.832 4.239 -21.809 1.00 94.62 161 ILE A CA 1
ATOM 1324 C C . ILE A 1 161 ? 4.218 4.306 -20.403 1.00 94.62 161 ILE A C 1
ATOM 1326 O O . ILE A 1 161 ? 3.404 3.456 -20.047 1.00 94.62 161 ILE A O 1
ATOM 1330 N N . ILE A 1 162 ? 4.568 5.317 -19.601 1.00 93.94 162 ILE A N 1
ATOM 1331 C CA . ILE A 1 162 ? 3.973 5.514 -18.271 1.00 93.94 162 ILE A CA 1
ATOM 1332 C C . ILE A 1 162 ? 2.464 5.773 -18.366 1.00 93.94 162 ILE A C 1
ATOM 1334 O O . ILE A 1 162 ? 1.699 5.159 -17.626 1.00 93.94 162 ILE A O 1
ATOM 1338 N N . ASN A 1 163 ? 2.018 6.607 -19.310 1.00 94.62 163 ASN A N 1
ATOM 1339 C CA . ASN A 1 163 ? 0.597 6.884 -19.528 1.00 94.62 163 ASN A CA 1
ATOM 1340 C C . ASN A 1 163 ? -0.186 5.615 -19.906 1.00 94.62 163 ASN A C 1
ATOM 1342 O O . ASN A 1 163 ? -1.311 5.418 -19.441 1.00 94.62 163 ASN A O 1
ATOM 1346 N N . ASP A 1 164 ? 0.399 4.744 -20.730 1.00 96.19 164 ASP A N 1
ATOM 1347 C CA . ASP A 1 164 ? -0.190 3.453 -21.081 1.00 96.19 164 ASP A CA 1
ATOM 1348 C C . ASP A 1 164 ? -0.266 2.512 -19.871 1.00 96.19 164 ASP A C 1
ATOM 1350 O O . ASP A 1 164 ? -1.293 1.863 -19.657 1.00 96.19 164 ASP A O 1
ATOM 1354 N N . ILE A 1 165 ? 0.784 2.465 -19.043 1.00 95.50 165 ILE A N 1
ATOM 1355 C CA . ILE A 1 165 ? 0.798 1.681 -17.799 1.00 95.50 165 ILE A CA 1
ATOM 1356 C C . ILE A 1 165 ? -0.277 2.188 -16.828 1.00 95.50 165 ILE A C 1
ATOM 1358 O O . ILE A 1 165 ? -1.043 1.388 -16.291 1.00 95.50 165 ILE A O 1
ATOM 1362 N N . ASP A 1 166 ? -0.390 3.502 -16.629 1.00 93.75 166 ASP A N 1
ATOM 1363 C CA . ASP A 1 166 ? -1.413 4.099 -15.765 1.00 93.75 166 ASP A CA 1
ATOM 1364 C C . ASP A 1 166 ? -2.829 3.861 -16.302 1.00 93.75 166 ASP A C 1
ATOM 1366 O O . ASP A 1 166 ? -3.767 3.649 -15.527 1.00 93.75 166 ASP A O 1
ATOM 1370 N N . PHE A 1 167 ? -3.001 3.837 -17.627 1.00 94.94 167 PHE A N 1
ATOM 1371 C CA . PHE A 1 167 ? -4.247 3.398 -18.245 1.00 94.94 167 PHE A CA 1
ATOM 1372 C C . PHE A 1 167 ? -4.568 1.944 -17.869 1.00 94.94 167 PHE A C 1
ATOM 1374 O O . PHE A 1 167 ? -5.664 1.678 -17.371 1.00 94.94 167 PHE A O 1
ATOM 1381 N N . ALA A 1 168 ? -3.616 1.018 -18.024 1.00 95.88 168 ALA A N 1
ATOM 1382 C CA . ALA A 1 168 ? -3.813 -0.387 -17.666 1.00 95.88 168 ALA A CA 1
ATOM 1383 C C . ALA A 1 168 ? -4.144 -0.571 -16.173 1.00 95.88 168 ALA A C 1
ATOM 1385 O O . ALA A 1 168 ? -4.988 -1.397 -15.816 1.00 95.88 168 ALA A O 1
ATOM 1386 N N . VAL A 1 169 ? -3.524 0.228 -15.300 1.00 93.25 169 VAL A N 1
ATOM 1387 C CA . VAL A 1 169 ? -3.777 0.237 -13.850 1.00 93.25 169 VAL A CA 1
ATOM 1388 C C . VAL A 1 169 ? -5.215 0.640 -13.554 1.00 93.25 169 VAL A C 1
ATOM 1390 O O . VAL A 1 169 ? -5.909 -0.065 -12.821 1.00 93.25 169 VAL A O 1
ATOM 1393 N N . LYS A 1 170 ? -5.708 1.717 -14.175 1.00 91.06 170 LYS A N 1
ATOM 1394 C CA . LYS A 1 170 ? -7.110 2.141 -14.033 1.00 91.06 170 LYS A CA 1
ATOM 1395 C C . LYS A 1 170 ? -8.076 1.045 -14.496 1.00 91.06 170 LYS A C 1
ATOM 1397 O O . LYS A 1 170 ? -9.029 0.742 -13.781 1.00 91.06 170 LYS A O 1
ATOM 1402 N N . GLN A 1 171 ? -7.794 0.388 -15.624 1.00 91.62 171 GLN A N 1
ATOM 1403 C CA . GLN A 1 171 ? -8.641 -0.698 -16.140 1.00 91.62 171 GLN A CA 1
ATOM 1404 C C . GLN A 1 171 ? -8.671 -1.943 -15.243 1.00 91.62 171 GLN A C 1
ATOM 1406 O O . GLN A 1 171 ? -9.646 -2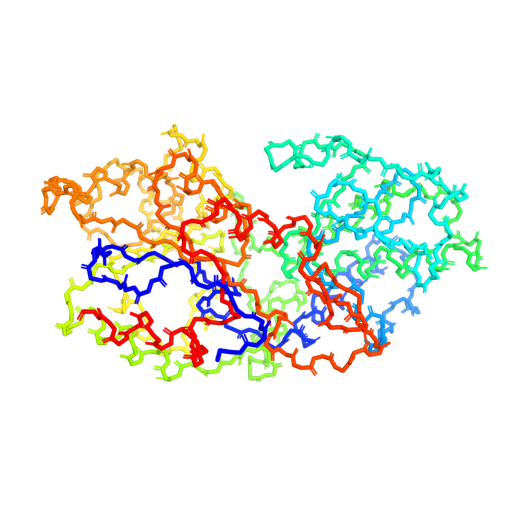.686 -15.275 1.00 91.62 171 GLN A O 1
ATOM 1411 N N . ASN A 1 172 ? -7.641 -2.189 -14.427 1.00 93.00 172 ASN A N 1
ATOM 1412 C CA . ASN A 1 172 ? -7.574 -3.405 -13.608 1.00 93.00 172 ASN A CA 1
ATOM 1413 C C . ASN A 1 172 ? -7.887 -3.186 -12.130 1.00 93.00 172 ASN A C 1
ATOM 1415 O O . ASN A 1 172 ? -8.407 -4.106 -11.504 1.00 93.00 172 ASN A O 1
ATOM 1419 N N . TYR A 1 173 ? -7.587 -2.016 -11.560 1.00 90.94 173 TYR A N 1
ATOM 1420 C CA . TYR A 1 173 ? -7.697 -1.782 -10.113 1.00 90.94 173 TYR A CA 1
ATOM 1421 C C . TYR A 1 173 ? -8.891 -0.901 -9.726 1.00 90.94 173 TYR A C 1
ATOM 1423 O O . TYR A 1 173 ? -9.341 -0.948 -8.583 1.00 90.94 173 TYR A O 1
ATOM 1431 N N . MET A 1 174 ? -9.471 -0.147 -10.666 1.00 89.62 174 MET A N 1
ATOM 1432 C CA . MET A 1 174 ? -10.651 0.686 -10.409 1.00 89.62 174 MET A CA 1
ATOM 1433 C C . MET A 1 174 ? -11.925 0.005 -10.915 1.00 89.62 174 MET A C 1
ATOM 1435 O O . MET A 1 174 ? -12.487 0.401 -11.928 1.00 89.62 174 MET A O 1
ATOM 1439 N N . HIS A 1 175 ? -12.416 -1.006 -10.193 1.00 90.06 175 HIS A N 1
ATOM 1440 C CA . HIS A 1 175 ? -13.662 -1.721 -10.528 1.00 90.06 175 HIS A CA 1
ATOM 1441 C C . HIS A 1 175 ? -14.941 -0.903 -10.297 1.00 90.06 175 HIS A C 1
ATOM 1443 O O . HIS A 1 175 ? -16.029 -1.460 -10.179 1.00 90.06 175 HIS A O 1
ATOM 1449 N N . TYR A 1 176 ? -14.837 0.419 -10.217 1.00 88.00 176 TYR A N 1
ATOM 1450 C CA . TYR A 1 176 ? -15.954 1.311 -9.975 1.00 88.00 176 TYR A CA 1
ATOM 1451 C C . TYR A 1 176 ? -15.727 2.675 -10.625 1.00 88.00 176 TYR A C 1
ATOM 1453 O O . TYR A 1 176 ? -14.599 3.103 -10.867 1.00 88.00 176 TYR A O 1
ATOM 1461 N N . ASN A 1 177 ? -16.826 3.371 -10.882 1.00 84.88 177 ASN A N 1
ATOM 1462 C CA . ASN A 1 177 ? -16.877 4.768 -11.283 1.00 84.88 177 ASN A CA 1
ATOM 1463 C C . ASN A 1 177 ? -18.141 5.419 -10.697 1.00 84.88 177 ASN A C 1
ATOM 1465 O O . ASN A 1 177 ? -18.910 4.769 -9.990 1.00 84.88 177 ASN A O 1
ATOM 1469 N N . GLU A 1 178 ? -18.367 6.695 -11.008 1.00 79.44 178 GLU A N 1
ATOM 1470 C CA . GLU A 1 178 ? -19.511 7.469 -10.500 1.00 79.44 178 GLU A CA 1
ATOM 1471 C C . GLU A 1 178 ? -20.883 6.850 -10.811 1.00 79.44 178 GLU A C 1
ATOM 1473 O O . GLU A 1 178 ? -21.852 7.109 -10.106 1.00 79.44 178 GLU A O 1
ATOM 1478 N N . GLN A 1 179 ? -20.976 6.023 -11.853 1.00 82.44 179 GLN A N 1
ATOM 1479 C CA . GLN A 1 179 ? -22.228 5.450 -12.341 1.00 82.44 179 GLN A CA 1
ATOM 1480 C C . GLN A 1 179 ? -22.402 3.975 -11.960 1.00 82.44 179 GLN A C 1
ATOM 1482 O O . GLN A 1 179 ? -23.527 3.474 -11.960 1.00 82.44 179 GLN A O 1
ATOM 1487 N N . ARG A 1 180 ? -21.313 3.241 -11.694 1.00 85.19 180 ARG A N 1
ATOM 1488 C CA . ARG A 1 180 ? -21.352 1.780 -11.561 1.00 85.19 180 ARG A CA 1
ATOM 1489 C C . ARG A 1 180 ? -20.188 1.214 -10.753 1.00 85.19 180 ARG A C 1
ATOM 1491 O O . ARG A 1 180 ? -19.051 1.635 -10.921 1.00 85.19 180 ARG A O 1
ATOM 1498 N N . VAL A 1 181 ? -20.473 0.152 -9.998 1.00 86.62 181 VAL A N 1
ATOM 1499 C CA . VAL A 1 181 ? -19.487 -0.816 -9.490 1.00 86.62 181 VAL A CA 1
ATOM 1500 C C . VAL A 1 181 ? -19.616 -2.111 -10.266 1.00 86.62 181 VAL A C 1
ATOM 1502 O O . VAL A 1 181 ? -20.718 -2.616 -10.498 1.00 86.62 181 VAL A O 1
ATOM 1505 N N . TYR A 1 182 ? -18.482 -2.661 -10.659 1.00 90.31 182 TYR A N 1
ATOM 1506 C CA . TYR A 1 182 ? -18.367 -4.000 -11.200 1.00 90.31 182 TYR A CA 1
ATOM 1507 C C . TYR A 1 182 ? -17.986 -4.953 -10.077 1.00 90.31 182 TYR A C 1
ATOM 1509 O O . TYR A 1 182 ? -17.098 -4.657 -9.284 1.00 90.31 182 TYR A O 1
ATOM 1517 N N . LYS A 1 183 ? -18.632 -6.118 -10.024 1.00 91.56 183 LYS A N 1
ATOM 1518 C CA . LYS A 1 183 ? -18.241 -7.155 -9.070 1.00 91.56 183 LYS A CA 1
ATOM 1519 C C . LYS A 1 183 ? -16.786 -7.540 -9.290 1.00 91.56 183 LYS A C 1
ATOM 1521 O O . LYS A 1 183 ? -16.392 -7.770 -10.434 1.00 91.56 183 LYS A O 1
ATOM 1526 N N . ILE A 1 184 ? -16.014 -7.657 -8.212 1.00 93.12 184 ILE A N 1
ATOM 1527 C CA . ILE A 1 184 ? -14.569 -7.921 -8.298 1.00 93.12 184 ILE A CA 1
ATOM 1528 C C . ILE A 1 184 ? -14.282 -9.229 -9.056 1.00 93.12 184 ILE A C 1
ATOM 1530 O O . ILE A 1 184 ? -13.373 -9.293 -9.876 1.00 93.12 184 ILE A O 1
ATOM 1534 N N . GLN A 1 185 ? -15.142 -10.242 -8.912 1.00 92.44 185 GLN A N 1
ATOM 1535 C CA . GLN A 1 185 ? -15.030 -11.517 -9.635 1.00 92.44 185 GLN A CA 1
ATOM 1536 C C . GLN A 1 185 ? -15.206 -11.380 -11.164 1.00 92.44 185 GLN A C 1
ATOM 1538 O O . GLN A 1 185 ? -14.882 -12.296 -11.918 1.00 92.44 185 GLN A O 1
ATOM 1543 N N . GLN A 1 186 ? -15.777 -10.266 -11.626 1.00 90.31 186 GLN A N 1
ATOM 1544 C CA . GLN A 1 186 ? -16.150 -10.009 -13.018 1.00 90.31 186 GLN A CA 1
ATOM 1545 C C . GLN A 1 186 ? -15.418 -8.794 -13.614 1.00 90.31 186 GLN A C 1
ATOM 1547 O O . GLN A 1 186 ? -15.741 -8.395 -14.731 1.00 90.31 186 GLN A O 1
ATOM 1552 N N . TYR A 1 187 ? -14.466 -8.191 -12.892 1.00 91.06 187 TYR A N 1
ATOM 1553 C CA . TYR A 1 187 ? -13.780 -6.976 -13.327 1.00 91.06 187 TYR A CA 1
ATOM 1554 C C . TYR A 1 187 ? -12.282 -7.182 -13.525 1.00 91.06 187 TYR A C 1
ATOM 1556 O O . TYR A 1 187 ? -11.565 -7.569 -12.599 1.00 91.06 187 TYR A O 1
ATOM 1564 N N . GLY A 1 188 ? -11.808 -6.846 -14.726 1.00 88.06 188 GLY A N 1
ATOM 1565 C CA . GLY A 1 188 ? -10.403 -6.968 -15.093 1.00 88.06 188 GLY A CA 1
ATOM 1566 C C . GLY A 1 188 ? -9.873 -8.399 -14.962 1.00 88.06 188 GLY A C 1
ATOM 1567 O O . GLY A 1 188 ? -10.601 -9.355 -14.688 1.00 88.06 188 GLY A O 1
ATOM 1568 N N . THR A 1 189 ? -8.567 -8.557 -15.166 1.00 90.81 189 THR A N 1
ATOM 1569 C CA . THR A 1 189 ? -7.911 -9.859 -14.942 1.00 90.81 189 THR A CA 1
ATOM 1570 C C . THR A 1 189 ? -7.439 -9.995 -13.496 1.00 90.81 189 THR A C 1
ATOM 1572 O O . THR A 1 189 ? -7.456 -11.090 -12.934 1.00 90.81 189 THR A O 1
ATOM 1575 N N . PHE A 1 190 ? -7.082 -8.871 -12.872 1.00 94.06 190 PHE A N 1
ATOM 1576 C CA . PHE A 1 190 ? -6.476 -8.842 -11.548 1.00 94.06 190 PHE A CA 1
ATOM 1577 C C . PHE A 1 190 ? -7.409 -9.375 -10.459 1.00 94.06 190 PHE A C 1
ATOM 1579 O O . PHE A 1 190 ? -7.122 -10.413 -9.860 1.00 94.06 190 PHE A O 1
ATOM 1586 N N . PHE A 1 191 ? -8.551 -8.720 -10.232 1.00 94.94 191 PHE A N 1
ATOM 1587 C CA . PHE A 1 191 ? -9.468 -9.135 -9.172 1.00 94.94 191 PHE A CA 1
ATOM 1588 C C . PHE A 1 191 ? -9.988 -10.554 -9.391 1.00 94.94 191 PHE A C 1
ATOM 1590 O O . PHE A 1 191 ? -10.037 -11.343 -8.448 1.00 94.94 191 PHE A O 1
ATOM 1597 N N . LYS A 1 192 ? -10.289 -10.913 -10.645 1.00 94.00 192 LYS A N 1
ATOM 1598 C CA . LYS A 1 192 ? -10.677 -12.276 -11.005 1.00 94.00 192 LYS A CA 1
ATOM 1599 C C . LYS A 1 192 ? -9.614 -13.300 -10.595 1.00 94.00 192 LYS A C 1
ATOM 1601 O O . LYS A 1 192 ? -9.964 -14.308 -9.993 1.00 94.00 192 LYS A O 1
ATOM 1606 N N . SER A 1 193 ? -8.333 -13.035 -10.861 1.00 93.56 193 SER A N 1
ATOM 1607 C CA . SER A 1 193 ? -7.243 -13.951 -10.492 1.00 93.56 193 SER A CA 1
ATOM 1608 C C . SER A 1 193 ? -7.150 -14.185 -8.979 1.00 93.56 193 SER A C 1
ATOM 1610 O O . SER A 1 193 ? -6.976 -15.325 -8.544 1.00 93.56 193 SER A O 1
ATOM 1612 N N . ILE A 1 194 ? -7.351 -13.128 -8.182 1.00 95.25 194 ILE A N 1
ATOM 1613 C CA . ILE A 1 194 ? -7.396 -13.217 -6.717 1.00 95.25 194 ILE A CA 1
ATOM 1614 C C . ILE A 1 194 ? -8.595 -14.048 -6.268 1.00 95.25 194 ILE A C 1
ATOM 1616 O O . ILE A 1 194 ? -8.455 -14.914 -5.406 1.00 95.25 194 ILE A O 1
ATOM 1620 N N . CYS A 1 195 ? -9.764 -13.808 -6.859 1.00 96.44 195 CYS A N 1
ATOM 1621 C CA . CYS A 1 195 ? -10.981 -14.488 -6.447 1.00 96.44 195 CYS A CA 1
ATOM 1622 C C . CYS A 1 195 ? -11.017 -15.967 -6.869 1.00 96.44 195 CYS A C 1
ATOM 1624 O O . CYS A 1 195 ? -11.580 -16.791 -6.152 1.00 96.44 195 CYS A O 1
ATOM 1626 N N . ASP A 1 196 ? -10.417 -16.314 -8.009 1.00 96.00 196 ASP A N 1
ATOM 1627 C CA . ASP A 1 196 ? -10.354 -17.689 -8.513 1.00 96.00 196 ASP A CA 1
ATOM 1628 C C . ASP A 1 196 ? -9.334 -18.554 -7.747 1.00 96.00 196 ASP A C 1
ATOM 1630 O O . ASP A 1 196 ? -9.522 -19.764 -7.627 1.00 96.00 196 ASP A O 1
ATOM 1634 N N . ASN A 1 197 ? -8.245 -17.960 -7.240 1.00 96.31 197 ASN A N 1
ATOM 1635 C CA . ASN A 1 197 ? -7.184 -18.689 -6.538 1.00 96.31 197 ASN A CA 1
ATOM 1636 C C . ASN A 1 197 ? -6.633 -17.925 -5.315 1.00 96.31 197 ASN A C 1
ATOM 1638 O O . ASN A 1 197 ? -5.431 -17.636 -5.253 1.00 96.31 197 ASN A O 1
ATOM 1642 N N . PRO A 1 198 ? -7.464 -17.633 -4.297 1.00 96.94 198 PRO A N 1
ATOM 1643 C CA . PRO A 1 198 ? -7.034 -16.842 -3.146 1.00 96.94 198 PRO A CA 1
ATOM 1644 C C . PRO A 1 198 ? -5.904 -17.522 -2.364 1.00 96.94 198 PRO A C 1
ATOM 1646 O O . PRO A 1 198 ? -4.992 -16.854 -1.901 1.00 96.94 198 PRO A O 1
ATOM 1649 N N . GLN A 1 199 ? -5.885 -18.854 -2.283 1.00 96.75 199 GLN A N 1
ATOM 1650 C CA . GLN A 1 199 ? -4.840 -19.618 -1.585 1.00 96.75 199 GLN A CA 1
ATOM 1651 C C . GLN A 1 199 ? -3.440 -19.521 -2.198 1.00 96.75 199 GLN A C 1
ATOM 1653 O O . GLN A 1 199 ? -2.463 -19.743 -1.493 1.00 96.75 199 GLN A O 1
ATOM 1658 N N . GLY A 1 200 ? -3.332 -19.214 -3.495 1.00 95.94 200 GLY A N 1
ATOM 1659 C CA . GLY A 1 200 ? -2.042 -19.008 -4.155 1.00 95.94 200 GLY A CA 1
ATOM 1660 C C . GLY A 1 200 ? -1.517 -17.579 -4.020 1.00 95.94 200 GLY A C 1
ATOM 1661 O O . GLY A 1 200 ? -0.374 -17.315 -4.396 1.00 95.94 200 GLY A O 1
ATOM 1662 N N . LEU A 1 201 ? -2.348 -16.660 -3.515 1.00 95.31 201 LEU A N 1
ATOM 1663 C CA . LEU A 1 201 ? -2.085 -15.220 -3.496 1.00 95.31 201 LEU A CA 1
ATOM 1664 C C . LEU A 1 201 ? -2.131 -14.618 -2.088 1.00 95.31 201 LEU A C 1
ATOM 1666 O O . LEU A 1 201 ? -1.396 -13.672 -1.832 1.00 95.31 201 LEU A O 1
ATOM 1670 N N . ILE A 1 202 ? -2.935 -15.169 -1.178 1.00 96.56 202 ILE A N 1
ATOM 1671 C CA . ILE A 1 202 ? -3.246 -14.606 0.139 1.00 96.56 202 ILE A CA 1
ATOM 1672 C C . ILE A 1 202 ? -2.963 -15.636 1.237 1.00 96.56 202 ILE A C 1
ATOM 1674 O O . ILE A 1 202 ? -3.381 -16.795 1.159 1.00 96.56 202 ILE A O 1
ATOM 1678 N N . HIS A 1 203 ? -2.327 -15.192 2.319 1.00 94.81 203 HIS A N 1
ATOM 1679 C CA . HIS A 1 203 ? -2.098 -16.021 3.497 1.00 94.81 203 HIS A CA 1
ATOM 1680 C C . HIS A 1 203 ? -3.321 -16.057 4.431 1.00 94.81 203 HIS A C 1
ATOM 1682 O O . HIS A 1 203 ? -3.940 -15.036 4.733 1.00 94.81 203 HIS A O 1
ATOM 1688 N N . LYS A 1 204 ? -3.627 -17.237 4.986 1.00 96.69 204 LYS A N 1
ATOM 1689 C CA . LYS A 1 204 ? -4.516 -17.367 6.1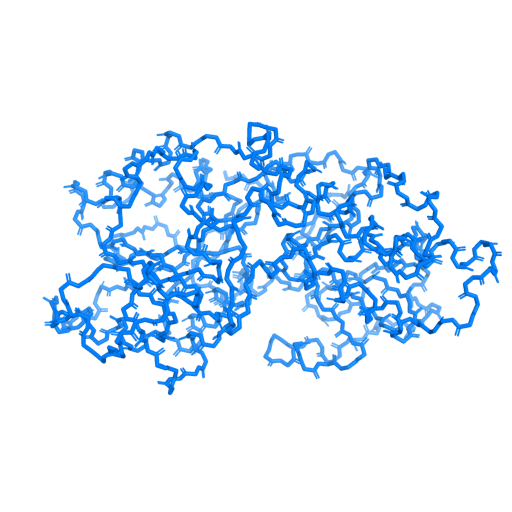57 1.00 96.69 204 LYS A CA 1
ATOM 1690 C C . LYS A 1 204 ? -3.773 -16.918 7.418 1.00 96.69 204 LYS A C 1
ATOM 1692 O O . LYS A 1 204 ? -2.651 -17.360 7.654 1.00 96.69 204 LYS A O 1
ATOM 1697 N N . GLN A 1 205 ? -4.408 -16.111 8.268 1.00 95.62 205 GLN A N 1
ATOM 1698 C CA . GLN A 1 205 ? -3.742 -15.442 9.398 1.00 95.62 205 GLN A CA 1
ATOM 1699 C C . GLN A 1 205 ? -4.406 -15.750 10.749 1.00 95.62 205 GLN A C 1
ATOM 1701 O O . GLN A 1 205 ? -4.570 -14.889 11.611 1.00 95.62 205 GLN A O 1
ATOM 1706 N N . ALA A 1 206 ? -4.737 -17.025 10.981 1.00 94.69 206 ALA A N 1
ATOM 1707 C CA . ALA A 1 206 ? -5.420 -17.478 12.200 1.00 94.69 206 ALA A CA 1
ATOM 1708 C C . ALA A 1 206 ? -4.668 -17.148 13.506 1.00 94.69 206 ALA A C 1
ATOM 1710 O O . ALA A 1 206 ? -5.294 -16.954 14.545 1.00 94.69 206 ALA A O 1
ATOM 1711 N N . LYS A 1 207 ? -3.328 -17.079 13.478 1.00 92.81 207 LYS A N 1
ATOM 1712 C CA . LYS A 1 207 ? -2.530 -16.668 14.647 1.00 92.81 207 LYS A CA 1
ATOM 1713 C C . LYS A 1 207 ? -2.736 -15.189 14.969 1.00 92.81 207 LYS A C 1
ATOM 1715 O O . LYS A 1 207 ? -3.012 -14.860 16.117 1.00 92.81 207 LYS A O 1
ATOM 1720 N N . PHE A 1 208 ? -2.649 -14.321 13.962 1.00 95.50 208 PHE A N 1
ATOM 1721 C CA . PHE A 1 208 ? -2.842 -12.886 14.155 1.00 95.50 208 PHE A CA 1
ATOM 1722 C C . PHE A 1 208 ? -4.291 -12.539 14.498 1.00 95.50 208 PHE A C 1
ATOM 1724 O O . PHE A 1 208 ? -4.527 -11.672 15.331 1.00 95.50 208 PHE A O 1
ATOM 1731 N N . ARG A 1 209 ? -5.264 -13.293 13.967 1.00 96.81 209 ARG A N 1
ATOM 1732 C CA . ARG A 1 209 ? -6.662 -13.190 14.404 1.00 96.81 209 ARG A CA 1
ATOM 1733 C C . ARG A 1 209 ? -6.795 -13.276 15.927 1.00 96.81 209 ARG A C 1
ATOM 1735 O O . ARG A 1 209 ? -7.417 -12.407 16.525 1.00 96.81 209 ARG A O 1
ATOM 1742 N N . LYS A 1 210 ? -6.180 -14.287 16.552 1.00 95.62 210 LYS A N 1
ATOM 1743 C CA . LYS A 1 210 ? -6.224 -14.465 18.014 1.00 95.62 210 LYS A CA 1
ATOM 1744 C C . LYS A 1 210 ? -5.599 -13.290 18.763 1.00 95.62 210 LYS A C 1
ATOM 1746 O O . LYS A 1 210 ? -6.060 -12.940 19.842 1.00 95.62 210 LYS A O 1
ATOM 1751 N N . ILE A 1 211 ? -4.561 -12.675 18.194 1.00 95.56 211 ILE A N 1
ATOM 1752 C CA . ILE A 1 211 ? -3.950 -11.467 18.759 1.00 95.56 211 ILE A CA 1
ATOM 1753 C C . ILE A 1 211 ? -4.957 -10.311 18.730 1.00 95.56 211 ILE A C 1
ATOM 1755 O O . ILE A 1 211 ? -5.163 -9.681 19.761 1.00 95.56 211 ILE A O 1
ATOM 1759 N N . LEU A 1 212 ? -5.640 -10.075 17.604 1.00 97.19 212 LEU A N 1
ATOM 1760 C CA . LEU A 1 212 ? -6.684 -9.045 17.504 1.00 97.19 212 LEU A CA 1
ATOM 1761 C C . LEU A 1 212 ? -7.844 -9.304 18.480 1.00 97.19 212 LEU A C 1
ATOM 1763 O O . LEU A 1 212 ? -8.294 -8.382 19.161 1.00 97.19 212 LEU A O 1
ATOM 1767 N N . GLU A 1 213 ? -8.293 -10.558 18.596 1.00 97.31 213 GLU A N 1
ATOM 1768 C CA . GLU A 1 213 ? -9.325 -10.966 19.560 1.00 97.31 213 GLU A CA 1
ATOM 1769 C C . GLU A 1 213 ? -8.894 -10.661 21.001 1.00 97.31 213 GLU A C 1
ATOM 1771 O O . GLU A 1 213 ? -9.657 -10.047 21.745 1.00 97.31 213 GLU A O 1
ATOM 1776 N N . ASN A 1 214 ? -7.662 -11.013 21.382 1.00 95.50 214 ASN A N 1
ATOM 1777 C CA . ASN A 1 214 ? -7.127 -10.734 22.716 1.00 95.50 214 ASN A CA 1
ATOM 1778 C C . ASN A 1 214 ? -6.997 -9.228 22.982 1.00 95.50 214 ASN A C 1
ATOM 1780 O O . ASN A 1 214 ? -7.472 -8.753 24.014 1.00 95.50 214 ASN A O 1
ATOM 1784 N N . LEU A 1 215 ? -6.434 -8.468 22.036 1.00 95.44 215 LEU A N 1
ATOM 1785 C CA . LEU A 1 215 ? -6.296 -7.015 22.151 1.00 95.44 215 LEU A CA 1
ATOM 1786 C C . LEU A 1 215 ? -7.649 -6.352 22.416 1.00 95.44 215 LEU A C 1
ATOM 1788 O O . LEU A 1 215 ? -7.767 -5.502 23.299 1.00 95.44 215 LEU A O 1
ATOM 1792 N N . LYS A 1 216 ? -8.680 -6.770 21.681 1.00 94.88 216 LYS A N 1
ATOM 1793 C CA . LYS A 1 216 ? -10.024 -6.222 21.826 1.00 94.88 216 LYS A CA 1
ATOM 1794 C C . LYS A 1 216 ? -10.713 -6.677 23.112 1.00 94.88 216 LYS A C 1
ATOM 1796 O O . LYS A 1 216 ? -11.246 -5.848 23.840 1.00 94.88 216 LYS A O 1
ATOM 1801 N N . GLN A 1 217 ? -10.729 -7.980 23.388 1.00 93.56 217 GLN A N 1
ATOM 1802 C CA . GLN A 1 217 ? -11.571 -8.566 24.440 1.00 93.56 217 GLN A CA 1
ATOM 1803 C C . GLN A 1 217 ? -10.902 -8.586 25.814 1.00 93.56 217 GLN A C 1
ATOM 1805 O O . GLN A 1 217 ? -11.567 -8.373 26.822 1.00 93.56 217 GLN A O 1
ATOM 1810 N N . GLN A 1 218 ? -9.602 -8.879 25.870 1.00 89.88 218 GLN A N 1
ATOM 1811 C CA . GLN A 1 218 ? -8.868 -9.019 27.130 1.00 89.88 218 GLN A CA 1
ATOM 1812 C C . GLN A 1 218 ? -8.194 -7.708 27.521 1.00 89.88 218 GLN A C 1
ATOM 1814 O O . GLN A 1 218 ? -8.200 -7.331 28.690 1.00 89.88 218 GLN A O 1
ATOM 1819 N N . ASN A 1 219 ? -7.642 -6.993 26.541 1.00 89.69 219 ASN A N 1
ATOM 1820 C CA . ASN A 1 219 ? -6.915 -5.753 26.791 1.00 89.69 219 ASN A CA 1
ATOM 1821 C C . ASN A 1 219 ? -7.752 -4.486 26.566 1.00 89.69 219 ASN A C 1
ATOM 1823 O O . ASN A 1 219 ? -7.240 -3.380 26.751 1.00 89.69 219 ASN A O 1
ATOM 1827 N N . ASN A 1 220 ? -9.026 -4.635 26.181 1.00 93.25 220 ASN A N 1
ATOM 1828 C CA . ASN A 1 220 ? -9.967 -3.542 25.931 1.00 93.25 220 ASN A CA 1
ATOM 1829 C C . ASN A 1 220 ? -9.420 -2.467 24.978 1.00 93.25 220 ASN A C 1
ATOM 1831 O O . ASN A 1 220 ? -9.719 -1.286 25.154 1.00 93.25 220 ASN A O 1
ATOM 1835 N N . LYS A 1 221 ? -8.581 -2.842 24.004 1.00 94.81 221 LYS A N 1
ATOM 1836 C CA . LYS A 1 221 ? -8.053 -1.923 22.989 1.00 94.81 221 LYS A CA 1
ATOM 1837 C C . LYS A 1 221 ? -9.131 -1.598 21.966 1.00 94.81 221 LYS A C 1
ATOM 1839 O O . LYS A 1 221 ? -9.923 -2.457 21.592 1.00 94.81 221 LYS A O 1
ATOM 1844 N N . PHE A 1 222 ? -9.121 -0.354 21.503 1.00 96.44 222 PHE A N 1
ATOM 1845 C CA . PHE A 1 222 ? -9.987 0.096 20.424 1.00 96.44 222 PHE A CA 1
ATOM 1846 C C . PHE A 1 222 ? -9.273 -0.139 19.095 1.00 96.44 222 PHE A C 1
ATOM 1848 O O . PHE A 1 222 ? -8.207 0.436 18.865 1.00 96.44 222 PHE A O 1
ATOM 1855 N N . LEU A 1 223 ? -9.834 -0.986 18.238 1.00 98.25 223 LEU A N 1
ATOM 1856 C CA . LEU A 1 223 ? -9.200 -1.389 16.984 1.00 98.25 223 LEU A CA 1
ATOM 1857 C C . LEU A 1 223 ? -9.925 -0.757 15.799 1.00 98.25 223 LEU A C 1
ATOM 1859 O O . LEU A 1 223 ? -11.150 -0.800 15.730 1.00 98.25 223 LEU A O 1
ATOM 1863 N N . PHE A 1 224 ? -9.202 -0.200 14.834 1.00 98.62 224 PHE A N 1
ATOM 1864 C CA . PHE A 1 224 ? -9.826 0.387 13.648 1.00 98.62 224 PHE A CA 1
ATOM 1865 C C . PHE A 1 224 ? -9.050 0.112 12.361 1.00 98.62 224 PHE A C 1
ATOM 1867 O O . PHE A 1 224 ? -7.869 -0.226 12.388 1.00 98.62 224 PHE A O 1
ATOM 1874 N N . ILE A 1 225 ? -9.731 0.248 11.226 1.00 98.81 225 ILE A N 1
ATOM 1875 C CA . ILE A 1 225 ? -9.142 0.118 9.888 1.00 98.81 225 ILE A CA 1
ATOM 1876 C C . ILE A 1 225 ? -9.234 1.450 9.153 1.00 98.81 225 ILE A C 1
ATOM 1878 O O . ILE A 1 225 ? -10.292 2.074 9.167 1.00 98.81 225 ILE A O 1
ATOM 1882 N N . VAL A 1 226 ? -8.161 1.836 8.461 1.00 98.56 226 VAL A N 1
ATOM 1883 C CA . VAL A 1 226 ? -8.159 2.930 7.478 1.00 98.56 226 VAL A CA 1
ATOM 1884 C C . VAL A 1 226 ? -7.480 2.440 6.204 1.00 98.56 226 VAL A C 1
ATOM 1886 O O . VAL A 1 226 ? -6.253 2.347 6.143 1.00 98.56 226 VAL A O 1
ATOM 1889 N N . THR A 1 227 ? -8.274 2.148 5.174 1.00 98.00 227 THR A N 1
ATOM 1890 C CA . THR A 1 227 ? -7.781 1.584 3.911 1.00 98.00 227 THR A CA 1
ATOM 1891 C C . THR A 1 227 ? -8.275 2.353 2.691 1.00 98.00 227 THR A C 1
ATOM 1893 O O . THR A 1 227 ? -9.396 2.866 2.658 1.00 98.00 227 THR A O 1
ATOM 1896 N N . ASN A 1 228 ? -7.429 2.431 1.663 1.00 95.75 228 ASN A N 1
ATOM 1897 C CA . ASN A 1 228 ? -7.794 3.017 0.371 1.00 95.75 228 ASN A CA 1
ATOM 1898 C C . ASN A 1 228 ? -8.650 2.079 -0.482 1.00 95.75 228 ASN A C 1
ATOM 1900 O O . ASN A 1 228 ? -9.305 2.536 -1.419 1.00 95.75 228 ASN A O 1
ATOM 1904 N N . SER A 1 229 ? -8.669 0.792 -0.147 1.00 94.38 229 SER A N 1
ATOM 1905 C CA . SER A 1 229 ? -9.389 -0.221 -0.901 1.00 94.38 229 SER A CA 1
ATOM 1906 C C . SER A 1 229 ? -10.906 -0.082 -0.760 1.00 94.38 229 SER A C 1
ATOM 1908 O O . SER A 1 229 ? -11.445 0.392 0.245 1.00 94.38 229 SER A O 1
ATOM 1910 N N . HIS A 1 230 ? -11.605 -0.497 -1.814 1.00 94.12 230 HIS A N 1
ATOM 1911 C CA . HIS A 1 230 ? -13.060 -0.596 -1.832 1.00 94.12 230 HIS A CA 1
ATOM 1912 C C . HIS A 1 230 ? -13.534 -1.738 -0.921 1.00 94.12 230 HIS A C 1
ATOM 1914 O O . HIS A 1 230 ? -12.872 -2.777 -0.835 1.00 94.12 230 HIS A O 1
ATOM 1920 N N . PHE A 1 231 ? -14.704 -1.579 -0.288 1.00 94.31 231 PHE A N 1
ATOM 1921 C CA . PHE A 1 231 ? -15.201 -2.543 0.698 1.00 94.31 231 PHE A CA 1
ATOM 1922 C C . PHE A 1 231 ? -15.330 -3.966 0.142 1.00 94.31 231 PHE A C 1
ATOM 1924 O O . PHE A 1 231 ? -14.929 -4.913 0.805 1.00 94.31 231 PHE A O 1
ATOM 1931 N N . GLU A 1 232 ? -15.841 -4.131 -1.083 1.00 93.56 232 GLU A N 1
ATOM 1932 C CA . GLU A 1 232 ? -16.027 -5.463 -1.682 1.00 93.56 232 GLU A CA 1
ATOM 1933 C C . GLU A 1 232 ? -14.710 -6.253 -1.755 1.00 93.56 232 GLU A C 1
ATOM 1935 O O . GLU A 1 232 ? -14.687 -7.445 -1.444 1.00 93.56 232 GLU A O 1
ATOM 1940 N N . PHE A 1 233 ? -13.606 -5.579 -2.093 1.00 94.94 233 PHE A N 1
ATOM 1941 C CA . PHE A 1 233 ? -12.294 -6.212 -2.178 1.00 94.94 233 PHE A CA 1
ATOM 1942 C C . PHE A 1 233 ? -11.767 -6.604 -0.798 1.00 94.94 233 PHE A C 1
ATOM 1944 O O . PHE A 1 233 ? -11.442 -7.772 -0.588 1.00 94.94 233 PHE A O 1
ATOM 1951 N N . ILE A 1 234 ? -11.763 -5.676 0.168 1.00 96.50 234 ILE A N 1
ATOM 1952 C CA . ILE A 1 234 ? -11.288 -6.002 1.521 1.00 96.50 234 ILE A CA 1
ATOM 1953 C C . ILE A 1 234 ? -12.186 -7.026 2.206 1.00 96.50 234 ILE A C 1
ATOM 1955 O O . ILE A 1 234 ? -11.700 -7.843 2.973 1.00 96.50 234 ILE A O 1
ATOM 1959 N N . ASN A 1 235 ? -13.493 -7.026 1.932 1.00 97.12 235 ASN A N 1
ATOM 1960 C CA . ASN A 1 235 ? -14.398 -7.994 2.524 1.00 97.12 235 ASN A CA 1
ATOM 1961 C C . ASN A 1 235 ? -14.073 -9.398 2.013 1.00 97.12 235 ASN A C 1
ATOM 1963 O O . ASN A 1 235 ? -14.056 -10.332 2.809 1.00 97.12 235 ASN A O 1
ATOM 1967 N N . PHE A 1 236 ? -13.746 -9.552 0.726 1.00 98.00 236 PHE A N 1
ATOM 1968 C CA . PHE A 1 236 ? -13.271 -10.822 0.182 1.00 98.00 236 PHE A CA 1
ATOM 1969 C C . PHE A 1 236 ? -11.943 -11.257 0.820 1.00 98.00 236 PHE A C 1
ATOM 1971 O O . PHE A 1 236 ? -11.848 -12.369 1.346 1.00 98.00 236 PHE A O 1
ATOM 1978 N N . THR A 1 237 ? -10.927 -10.389 0.815 1.00 98.12 237 THR A N 1
ATOM 1979 C CA . THR A 1 237 ? -9.582 -10.747 1.297 1.00 98.12 237 THR A CA 1
ATOM 1980 C C . THR A 1 237 ? -9.558 -10.979 2.810 1.00 98.12 237 THR A C 1
ATOM 1982 O O . THR A 1 237 ? -9.015 -11.987 3.260 1.00 98.12 237 THR A O 1
ATOM 1985 N N . MET A 1 238 ? -10.228 -10.137 3.602 1.00 98.50 238 MET A N 1
ATOM 1986 C CA . MET A 1 238 ? -10.361 -10.301 5.055 1.00 98.50 238 MET A CA 1
ATOM 1987 C C . MET A 1 238 ? -11.189 -11.526 5.431 1.00 98.50 238 MET A C 1
ATOM 1989 O O . MET A 1 238 ? -10.774 -12.265 6.325 1.00 98.50 238 MET A O 1
ATOM 1993 N N . SER A 1 239 ? -12.297 -11.808 4.736 1.00 98.50 239 SER A N 1
ATOM 1994 C CA . SER A 1 239 ? -13.071 -13.034 4.990 1.00 98.50 239 SER A CA 1
ATOM 1995 C C . SER A 1 239 ? -12.243 -14.275 4.686 1.00 98.50 239 SER A C 1
ATOM 1997 O O . SER A 1 239 ? -12.244 -15.237 5.454 1.00 98.50 239 SER A O 1
ATOM 1999 N N . TYR A 1 240 ? -11.440 -14.234 3.620 1.00 98.44 240 TYR A N 1
ATOM 2000 C CA . TYR A 1 240 ? -10.486 -15.295 3.360 1.00 98.44 240 TYR A CA 1
ATOM 2001 C C . TYR A 1 240 ? -9.450 -15.396 4.494 1.00 98.44 240 TYR A C 1
ATOM 2003 O O . TYR A 1 240 ? -9.348 -16.453 5.108 1.00 98.44 240 TYR A O 1
ATOM 2011 N N . SER A 1 241 ? -8.702 -14.349 4.838 1.00 98.19 241 SER A N 1
ATOM 2012 C CA . SER A 1 241 ? -7.585 -14.459 5.792 1.00 98.19 241 SER A CA 1
ATOM 2013 C C . SER A 1 241 ? -7.997 -14.675 7.249 1.00 98.19 241 SER A C 1
ATOM 2015 O O . SER A 1 241 ? -7.309 -15.408 7.970 1.00 98.19 241 SER A O 1
ATOM 2017 N N . TYR A 1 242 ? -9.102 -14.058 7.671 1.00 98.25 242 TYR A N 1
ATOM 2018 C CA . TYR A 1 242 ? -9.547 -13.977 9.063 1.00 98.25 242 TYR A CA 1
ATOM 2019 C C . TYR A 1 242 ? -10.888 -14.675 9.319 1.00 98.25 242 TYR A C 1
ATOM 2021 O O . TYR A 1 242 ? -11.157 -14.993 10.471 1.00 98.25 242 TYR A O 1
ATOM 2029 N N . GLY A 1 243 ? -11.694 -14.985 8.302 1.00 98.31 243 GLY A N 1
ATOM 2030 C CA . GLY A 1 243 ? -13.037 -15.568 8.444 1.00 98.31 243 GLY A CA 1
ATOM 2031 C C . GLY A 1 243 ? -14.155 -14.541 8.236 1.00 98.31 243 GLY A C 1
ATOM 2032 O O . GLY A 1 243 ? -13.933 -13.341 8.371 1.00 98.31 243 GLY A O 1
ATOM 2033 N N . ASP A 1 244 ? -15.360 -15.011 7.909 1.00 98.06 244 ASP A N 1
ATOM 2034 C CA . ASP A 1 244 ? -16.487 -14.165 7.467 1.00 98.06 244 ASP A CA 1
ATOM 2035 C C . ASP A 1 244 ? -16.936 -13.121 8.506 1.00 98.06 244 ASP A C 1
ATOM 2037 O O . ASP A 1 244 ? -17.511 -12.089 8.169 1.00 98.06 244 ASP A O 1
ATOM 2041 N N . ASP A 1 245 ? -16.649 -13.361 9.784 1.00 97.94 245 ASP A N 1
ATOM 2042 C CA . ASP A 1 245 ? -16.982 -12.481 10.901 1.00 97.94 245 ASP A CA 1
ATOM 2043 C C . ASP A 1 245 ? -15.867 -11.472 11.239 1.00 97.94 245 ASP A C 1
ATOM 2045 O O . ASP A 1 245 ? -15.932 -10.814 12.280 1.00 97.94 245 ASP A O 1
ATOM 2049 N N . TRP A 1 246 ? -14.844 -11.330 10.382 1.00 98.31 246 TRP A N 1
ATOM 2050 C CA . TRP A 1 246 ? -13.659 -10.488 10.614 1.00 98.31 246 TRP A CA 1
ATOM 2051 C C . TRP A 1 246 ? -13.996 -9.065 11.065 1.00 98.31 246 TRP A C 1
ATOM 2053 O O . TRP A 1 246 ? -13.260 -8.471 11.850 1.00 98.31 246 TRP A O 1
ATOM 2063 N N . GLN A 1 247 ? -15.121 -8.512 10.605 1.00 98.06 247 GLN A N 1
ATOM 2064 C CA . GLN A 1 247 ? -15.544 -7.163 10.963 1.00 98.06 247 GLN A CA 1
ATOM 2065 C C . GLN A 1 247 ? -15.671 -7.011 12.483 1.00 98.06 247 GLN A C 1
ATOM 2067 O O . GLN A 1 247 ? -15.370 -5.944 13.012 1.00 98.06 247 GLN A O 1
ATOM 2072 N N . ASN A 1 248 ? -16.057 -8.063 13.215 1.00 97.81 248 ASN A N 1
ATOM 2073 C CA . ASN A 1 248 ? -16.205 -8.052 14.675 1.00 97.81 248 ASN A CA 1
ATOM 2074 C C . ASN A 1 248 ? -14.894 -7.752 15.416 1.00 97.81 248 ASN A C 1
ATOM 2076 O O . ASN A 1 248 ? -14.930 -7.201 16.521 1.00 97.81 248 ASN A O 1
ATOM 2080 N N . LEU A 1 249 ? -13.750 -8.026 14.784 1.00 98.25 249 LEU A N 1
ATOM 2081 C CA . LEU A 1 249 ? -12.419 -7.741 15.320 1.00 98.25 249 LEU A CA 1
ATOM 2082 C C . LEU A 1 249 ? -12.156 -6.235 15.466 1.00 98.25 249 LEU A C 1
ATOM 2084 O O . LEU A 1 249 ? -11.343 -5.844 16.290 1.00 98.25 249 LEU A O 1
ATOM 2088 N N . PHE A 1 250 ? -12.872 -5.383 14.730 1.00 98.38 250 PHE A N 1
ATOM 2089 C CA . PHE A 1 250 ? -12.646 -3.935 14.705 1.00 98.38 250 PHE A CA 1
ATOM 2090 C C . PHE A 1 250 ? -13.837 -3.173 15.285 1.00 98.38 250 PHE A C 1
ATOM 2092 O O . PHE A 1 250 ? -14.948 -3.696 15.356 1.00 98.38 250 PHE A O 1
ATOM 2099 N N . ASP A 1 251 ? -13.609 -1.959 15.763 1.00 97.88 251 ASP A N 1
ATOM 2100 C CA . ASP A 1 251 ? -14.610 -1.036 16.305 1.00 97.88 251 ASP A CA 1
ATOM 2101 C C . ASP A 1 251 ? -15.060 -0.012 15.266 1.00 97.88 251 ASP A C 1
ATOM 2103 O O . ASP A 1 251 ? -16.229 0.361 15.265 1.00 97.88 251 ASP A O 1
ATOM 2107 N N . LEU A 1 252 ? -14.166 0.381 14.354 1.00 97.94 252 LEU A N 1
ATOM 2108 C CA . LEU A 1 252 ? -14.454 1.266 13.224 1.00 97.94 252 LEU A CA 1
ATOM 2109 C C . LEU A 1 252 ? -13.698 0.841 11.966 1.00 97.94 252 LEU A C 1
ATOM 2111 O O . LEU A 1 252 ? -12.571 0.354 12.043 1.00 97.94 252 LEU A O 1
ATOM 2115 N N . ILE A 1 253 ? -14.317 1.038 10.804 1.00 98.56 253 ILE A N 1
ATOM 2116 C CA . ILE A 1 253 ? -13.745 0.685 9.503 1.00 98.56 253 ILE A CA 1
ATOM 2117 C C . ILE A 1 253 ? -13.959 1.857 8.542 1.00 98.56 253 ILE A C 1
ATOM 2119 O O . ILE A 1 253 ? -15.099 2.208 8.248 1.00 98.56 253 ILE A O 1
ATOM 2123 N N . PHE A 1 254 ? -12.871 2.426 8.030 1.00 98.25 254 PHE A N 1
ATOM 2124 C CA . PHE A 1 254 ? -12.877 3.449 6.988 1.00 98.25 254 PHE A CA 1
ATOM 2125 C C . PHE A 1 254 ? -12.363 2.836 5.683 1.00 98.25 254 PHE A C 1
ATOM 2127 O O . PHE A 1 254 ? -11.207 2.412 5.604 1.00 98.25 254 PHE A O 1
ATOM 2134 N N . VAL A 1 255 ? -13.224 2.777 4.667 1.00 97.25 255 VAL A N 1
ATOM 2135 C CA . VAL A 1 255 ? -12.889 2.315 3.309 1.00 97.25 255 VAL A CA 1
ATOM 2136 C C . VAL A 1 255 ? -12.799 3.487 2.348 1.00 97.25 255 VAL A C 1
ATOM 2138 O O . VAL A 1 255 ? -13.369 4.546 2.608 1.00 97.25 255 VAL A O 1
ATOM 2141 N N . LYS A 1 256 ? -12.096 3.314 1.222 1.00 95.25 256 LYS A N 1
ATOM 2142 C CA . LYS A 1 256 ? -11.796 4.420 0.295 1.00 95.25 256 LYS A CA 1
ATOM 2143 C C . LYS A 1 256 ? -11.314 5.668 1.054 1.00 95.25 256 LYS A C 1
ATOM 2145 O O . LYS A 1 256 ? -11.747 6.777 0.768 1.00 95.25 256 LYS A O 1
ATOM 2150 N N . ALA A 1 257 ? -10.442 5.489 2.046 1.00 96.00 257 ALA A N 1
ATOM 2151 C CA . ALA A 1 257 ? -10.003 6.562 2.941 1.00 96.00 257 ALA A CA 1
ATOM 2152 C C . ALA A 1 257 ? -9.194 7.666 2.231 1.00 96.00 257 ALA A C 1
ATOM 2154 O O . ALA A 1 257 ? -8.994 8.742 2.784 1.00 96.00 257 ALA A O 1
ATOM 2155 N N . GLN A 1 258 ? -8.725 7.407 1.006 1.00 93.56 258 GLN A N 1
ATOM 2156 C CA . GLN A 1 258 ? -7.937 8.330 0.185 1.00 93.56 258 GLN A CA 1
ATOM 2157 C C . GLN A 1 258 ? -6.622 8.779 0.839 1.00 93.56 258 GLN A C 1
ATOM 2159 O O . GLN A 1 258 ? -6.138 9.870 0.560 1.00 93.56 258 GLN A O 1
ATOM 2164 N N . LYS A 1 259 ? -5.997 7.959 1.693 1.00 94.50 259 LYS A N 1
ATOM 2165 C CA . LYS A 1 259 ? -4.646 8.213 2.217 1.00 94.50 259 LYS A CA 1
ATOM 2166 C C . LYS A 1 259 ? -3.694 8.566 1.058 1.00 94.50 259 LYS A C 1
ATOM 2168 O O . LYS A 1 259 ?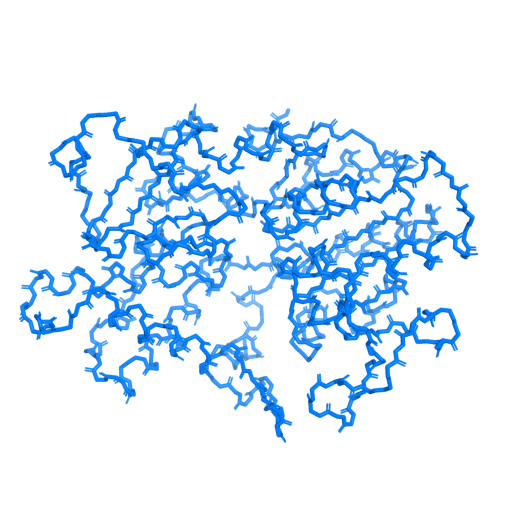 -3.703 7.858 0.049 1.00 94.50 259 LYS A O 1
ATOM 2173 N N . PRO A 1 260 ? -2.886 9.638 1.176 1.00 92.44 260 PRO A N 1
ATOM 2174 C CA . PRO A 1 260 ? -2.643 10.422 2.391 1.00 92.44 260 PRO A CA 1
ATOM 2175 C C . PRO A 1 260 ? -3.676 11.524 2.697 1.00 92.44 260 PRO A C 1
ATOM 2177 O O . PRO A 1 260 ? -3.549 12.168 3.733 1.00 92.44 260 PRO A O 1
ATOM 2180 N N . ALA A 1 261 ? -4.689 11.767 1.858 1.00 93.56 261 ALA A N 1
ATOM 2181 C CA . ALA A 1 261 ? -5.712 12.802 2.081 1.00 93.56 261 ALA A CA 1
ATOM 2182 C C . ALA A 1 261 ? -6.460 12.641 3.411 1.00 93.56 261 ALA A C 1
ATOM 2184 O O . ALA A 1 261 ? -6.771 13.644 4.044 1.00 93.56 261 ALA A O 1
ATOM 2185 N N . PHE A 1 262 ? -6.640 11.409 3.896 1.00 95.81 262 PHE A N 1
ATOM 2186 C CA . PHE A 1 262 ? -7.160 11.152 5.242 1.00 95.81 262 PHE A CA 1
ATOM 2187 C C . PHE A 1 262 ? -6.395 11.915 6.344 1.00 95.81 262 PHE A C 1
ATOM 2189 O O . PHE A 1 262 ? -6.998 12.389 7.304 1.00 95.81 262 PHE A O 1
ATOM 2196 N N . PHE A 1 263 ? -5.072 12.051 6.203 1.00 94.62 263 PHE A N 1
ATOM 2197 C CA . PHE A 1 263 ? -4.197 12.751 7.150 1.00 94.62 263 PHE A CA 1
ATOM 2198 C C . PHE A 1 263 ? -3.916 14.204 6.745 1.00 94.62 263 PHE A C 1
ATOM 2200 O O . PHE A 1 263 ? -3.658 15.044 7.601 1.00 94.62 263 PHE A O 1
ATOM 2207 N N . THR A 1 264 ? -3.937 14.513 5.445 1.00 91.81 264 THR A N 1
ATOM 2208 C CA . THR A 1 264 ? -3.506 15.821 4.919 1.00 91.81 264 THR A CA 1
ATOM 2209 C C . THR A 1 264 ? -4.655 16.784 4.622 1.00 91.81 264 THR A C 1
ATOM 2211 O O . THR A 1 264 ? -4.425 17.990 4.550 1.00 91.81 264 THR A O 1
ATOM 2214 N N . ASN A 1 265 ? -5.883 16.289 4.451 1.00 91.81 265 ASN A N 1
ATOM 2215 C CA . ASN A 1 265 ? -7.050 17.090 4.101 1.00 91.81 265 ASN A CA 1
ATOM 2216 C C . ASN A 1 265 ? -8.127 17.010 5.191 1.00 91.81 265 ASN A C 1
ATOM 2218 O O . ASN A 1 265 ? -9.026 16.172 5.154 1.00 91.81 265 ASN A O 1
ATOM 2222 N N . GLN A 1 266 ? -8.068 17.945 6.138 1.00 89.25 266 GLN A N 1
ATOM 2223 C CA . GLN A 1 266 ? -9.045 18.064 7.229 1.00 89.25 266 GLN A CA 1
ATOM 2224 C C . GLN A 1 266 ? -10.458 18.441 6.750 1.00 89.25 266 GLN A C 1
ATOM 2226 O O . GLN A 1 266 ? -11.419 18.261 7.491 1.00 89.25 266 GLN A O 1
ATOM 2231 N N . ASN A 1 267 ? -10.598 18.942 5.516 1.00 90.69 267 ASN A N 1
ATOM 2232 C CA . ASN A 1 267 ? -11.894 19.280 4.926 1.00 90.69 267 ASN A CA 1
ATOM 2233 C C . ASN A 1 267 ? -12.556 18.083 4.231 1.00 90.69 267 ASN A C 1
ATOM 2235 O O . ASN A 1 267 ? -13.638 18.239 3.673 1.00 90.69 267 ASN A O 1
ATOM 2239 N N . ASN A 1 268 ? -11.904 16.914 4.201 1.00 91.62 268 ASN A N 1
ATOM 2240 C CA . ASN A 1 268 ? -12.478 15.745 3.555 1.00 91.62 268 ASN A CA 1
ATOM 2241 C C . ASN A 1 268 ? -13.692 15.238 4.341 1.00 91.62 268 ASN A C 1
ATOM 2243 O O . ASN A 1 268 ? -13.597 14.990 5.548 1.00 91.62 268 ASN A O 1
ATOM 2247 N N . THR A 1 269 ? -14.813 15.074 3.649 1.00 92.94 269 THR A N 1
ATOM 2248 C CA . THR A 1 269 ? -16.070 14.589 4.221 1.00 92.94 269 THR A CA 1
ATOM 2249 C C . THR A 1 269 ? -16.005 13.083 4.492 1.00 92.94 269 THR A C 1
ATOM 2251 O O . THR A 1 269 ? -15.210 12.359 3.896 1.00 92.94 269 THR A O 1
ATOM 2254 N N . MET A 1 270 ? -16.840 12.604 5.413 1.00 96.00 270 MET A N 1
ATOM 2255 C CA . MET A 1 270 ? -17.063 11.185 5.681 1.00 96.00 270 MET A CA 1
ATOM 2256 C C . MET A 1 270 ? -18.514 10.828 5.365 1.00 96.00 270 MET A C 1
ATOM 2258 O O . MET A 1 270 ? -19.417 11.625 5.611 1.00 96.00 270 MET A O 1
ATOM 2262 N N . TYR A 1 271 ? -18.753 9.617 4.874 1.00 96.50 271 TYR A N 1
ATOM 2263 C CA . TYR A 1 271 ? -20.093 9.140 4.537 1.00 96.50 271 TYR A CA 1
ATOM 2264 C C . TYR A 1 271 ? -20.389 7.807 5.217 1.00 96.50 271 TYR A C 1
ATOM 2266 O O . TYR A 1 271 ? -19.484 7.003 5.449 1.00 96.50 271 TYR A O 1
ATOM 2274 N N . GLU A 1 272 ? -21.662 7.549 5.521 1.00 95.69 272 GLU A N 1
ATOM 2275 C CA . GLU A 1 272 ? -22.109 6.201 5.866 1.00 95.69 272 GLU A CA 1
ATOM 2276 C C . GLU A 1 272 ? -21.837 5.274 4.684 1.00 95.69 272 GLU A C 1
ATOM 2278 O O . GLU A 1 272 ? -22.087 5.630 3.531 1.00 95.69 272 GLU A O 1
ATOM 2283 N N . TYR A 1 273 ? -21.353 4.074 4.982 1.00 95.12 273 TYR A N 1
ATOM 2284 C CA . TYR A 1 273 ? -21.296 3.013 3.994 1.00 95.12 273 TYR A CA 1
ATOM 2285 C C . TYR A 1 273 ? -22.711 2.596 3.576 1.00 95.12 273 TYR A C 1
ATOM 2287 O O . TYR A 1 273 ? -23.526 2.200 4.415 1.00 95.12 273 TYR A O 1
ATOM 2295 N N . ASP A 1 274 ? -22.981 2.678 2.275 1.00 92.50 274 ASP A N 1
ATOM 2296 C CA . ASP A 1 274 ? -24.254 2.299 1.666 1.00 92.50 274 ASP A CA 1
ATOM 2297 C C . ASP A 1 274 ? -24.043 1.270 0.549 1.00 92.50 274 ASP A C 1
ATOM 2299 O O . ASP A 1 274 ? -23.607 1.609 -0.549 1.00 92.50 274 ASP A O 1
ATOM 2303 N N . GLU A 1 275 ? -24.395 0.008 0.814 1.00 87.56 275 GLU A N 1
ATOM 2304 C CA . GLU A 1 275 ? -24.275 -1.094 -0.158 1.00 87.56 275 GLU A CA 1
ATOM 2305 C C . GLU A 1 275 ? -25.150 -0.911 -1.398 1.00 87.56 275 GLU A C 1
ATOM 2307 O O . GLU A 1 275 ? -24.920 -1.558 -2.421 1.00 87.56 275 GLU A O 1
ATOM 2312 N N . GLN A 1 276 ? -26.184 -0.071 -1.304 1.00 86.44 276 GLN A N 1
ATOM 2313 C CA . GLN A 1 276 ? -27.102 0.189 -2.407 1.00 86.44 276 GLN A CA 1
ATOM 2314 C C . GLN A 1 276 ? -26.526 1.221 -3.381 1.00 86.44 276 GLN A C 1
ATOM 2316 O O . GLN A 1 276 ? -26.928 1.254 -4.546 1.00 86.44 276 GLN A O 1
ATOM 2321 N N . ASN A 1 277 ? -25.570 2.039 -2.930 1.00 85.25 277 ASN A N 1
ATOM 2322 C CA . ASN A 1 277 ? -24.910 3.034 -3.757 1.00 85.25 277 ASN A CA 1
ATOM 2323 C C . ASN A 1 277 ? -23.635 2.451 -4.393 1.00 85.25 277 ASN A C 1
ATOM 2325 O O . ASN A 1 277 ? -22.778 1.939 -3.673 1.00 85.25 277 ASN A O 1
ATOM 2329 N N . PRO A 1 278 ? -23.429 2.590 -5.717 1.00 77.19 278 PRO A N 1
ATOM 2330 C CA . PRO A 1 278 ? -22.184 2.189 -6.363 1.00 77.19 278 PRO A CA 1
ATOM 2331 C C . PRO A 1 278 ? -20.928 2.770 -5.690 1.00 77.19 278 PRO A C 1
ATOM 2333 O O . PRO A 1 278 ? -19.976 2.065 -5.401 1.00 77.19 278 PRO A O 1
ATOM 2336 N N . LEU A 1 279 ? -20.885 4.050 -5.341 1.00 82.69 279 LEU A N 1
ATOM 2337 C CA . LEU A 1 279 ? -19.669 4.600 -4.731 1.00 82.69 279 LEU A CA 1
ATOM 2338 C C . LEU A 1 279 ? -19.479 4.205 -3.261 1.00 82.69 279 LEU A C 1
ATOM 2340 O O . LEU A 1 279 ? -18.462 4.597 -2.676 1.00 82.69 279 LEU A O 1
ATOM 2344 N N . LEU A 1 280 ? -20.434 3.455 -2.698 1.00 87.00 280 LEU A N 1
ATOM 2345 C CA . LEU A 1 280 ? -20.630 3.180 -1.276 1.00 87.00 280 LEU A CA 1
ATOM 2346 C C . LEU A 1 280 ? -20.941 4.431 -0.444 1.00 87.00 280 LEU A C 1
ATOM 2348 O O . LEU A 1 280 ? -20.959 4.376 0.781 1.00 87.00 280 LEU A O 1
ATOM 2352 N N . ILE A 1 281 ? -21.169 5.564 -1.109 1.00 88.19 281 ILE A N 1
ATOM 2353 C CA . ILE A 1 281 ? -21.381 6.868 -0.490 1.00 88.19 281 ILE A CA 1
ATOM 2354 C C . ILE A 1 281 ? -22.866 7.009 -0.163 1.00 88.19 281 ILE A C 1
ATOM 2356 O O . ILE A 1 281 ? -23.690 7.233 -1.051 1.00 88.19 281 ILE A O 1
ATOM 2360 N N . GLY A 1 282 ? -23.195 6.853 1.116 1.00 91.50 282 GLY A N 1
ATOM 2361 C CA . GLY A 1 282 ? -24.518 7.124 1.656 1.00 91.50 282 GLY A CA 1
ATOM 2362 C C . GLY A 1 282 ? -24.657 8.563 2.150 1.00 91.50 282 GLY A C 1
ATOM 2363 O O . GLY A 1 282 ? -24.188 9.526 1.542 1.00 91.50 282 GLY A O 1
ATOM 2364 N N . LYS A 1 283 ? -25.319 8.710 3.297 1.00 92.94 283 LYS A N 1
ATOM 2365 C CA . LYS A 1 283 ? -25.493 9.998 3.968 1.00 92.94 283 LYS A CA 1
ATOM 2366 C C . LYS A 1 283 ? -24.149 10.527 4.474 1.00 92.94 283 LYS A C 1
ATOM 2368 O O . LYS A 1 283 ? -23.375 9.782 5.064 1.00 92.94 283 LYS A O 1
ATOM 2373 N N . GLU A 1 284 ? -23.907 11.821 4.300 1.00 95.31 284 GLU A N 1
ATOM 2374 C CA . GLU A 1 284 ? -22.778 12.515 4.925 1.00 95.31 284 GLU A CA 1
ATOM 2375 C C . GLU A 1 284 ? -22.848 12.445 6.463 1.00 95.31 284 GLU A C 1
ATOM 2377 O O . GLU A 1 284 ? -23.904 12.649 7.075 1.00 95.31 284 GLU A O 1
ATOM 2382 N N . VAL A 1 285 ? -21.704 12.167 7.092 1.00 91.56 285 VAL A N 1
ATOM 2383 C CA . VAL A 1 285 ? -21.544 11.995 8.537 1.00 91.56 285 VAL A CA 1
ATOM 2384 C C . VAL A 1 285 ? -20.450 12.912 9.052 1.00 91.56 285 VAL A C 1
ATOM 2386 O O . VAL A 1 285 ? -19.310 12.874 8.607 1.00 91.56 285 VAL A O 1
ATOM 2389 N N . ILE A 1 286 ? -20.794 13.683 10.076 1.00 83.56 286 ILE A N 1
ATOM 2390 C CA . ILE A 1 286 ? -19.852 14.545 10.803 1.00 83.56 286 ILE A CA 1
ATOM 2391 C C . ILE A 1 286 ? -19.603 13.993 12.220 1.00 83.56 286 ILE A C 1
ATOM 2393 O O . ILE A 1 286 ? -18.586 14.277 12.843 1.00 83.56 286 ILE A O 1
ATOM 2397 N N . ASP A 1 287 ? -20.525 13.168 12.726 1.00 89.06 287 ASP A N 1
ATOM 2398 C CA . ASP A 1 287 ? -20.525 12.624 14.084 1.00 89.06 287 ASP A CA 1
ATOM 2399 C C . ASP A 1 287 ? -20.730 11.102 14.021 1.00 89.06 287 ASP A C 1
ATOM 2401 O O . ASP A 1 287 ? -21.830 10.613 13.740 1.00 89.06 287 ASP A O 1
ATOM 2405 N N . ILE A 1 288 ? -19.640 10.359 14.245 1.00 93.75 288 ILE A N 1
ATOM 2406 C CA . ILE A 1 288 ? -19.613 8.891 14.178 1.00 93.75 288 ILE A CA 1
ATOM 2407 C C . ILE A 1 288 ? -20.613 8.287 15.165 1.00 93.75 288 ILE A C 1
ATOM 2409 O O . ILE A 1 288 ? -21.351 7.371 14.806 1.00 93.75 288 ILE A O 1
ATOM 2413 N N . GLU A 1 289 ? -20.672 8.803 16.392 1.00 91.19 289 GLU A N 1
ATOM 2414 C CA . GLU A 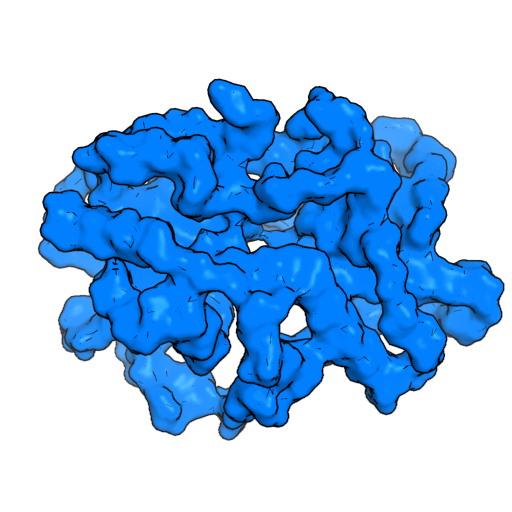1 289 ? -21.500 8.226 17.449 1.00 91.19 289 GLU A CA 1
ATOM 2415 C C . GLU A 1 289 ? -22.988 8.341 17.116 1.00 91.19 289 GLU A C 1
ATOM 2417 O O . GLU A 1 289 ? -23.723 7.357 17.217 1.00 91.19 289 GLU A O 1
ATOM 2422 N N . LYS A 1 290 ? -23.423 9.505 16.621 1.00 90.19 290 LYS A N 1
ATOM 2423 C CA . LYS A 1 290 ? -24.824 9.720 16.222 1.00 90.19 290 LYS A CA 1
ATOM 2424 C C . LYS A 1 290 ? -25.257 8.902 15.012 1.00 90.19 290 LYS A C 1
ATOM 2426 O O . LYS A 1 290 ? -26.450 8.638 14.877 1.00 90.19 290 LYS A O 1
ATOM 2431 N N . SER A 1 291 ? -24.332 8.515 14.134 1.00 92.19 291 SER A N 1
ATOM 2432 C CA . SER A 1 291 ? -24.672 7.666 12.985 1.00 92.19 291 SER A CA 1
ATOM 2433 C C . SER A 1 291 ? -25.107 6.256 13.412 1.00 92.19 291 SER A C 1
ATOM 2435 O O . SER A 1 291 ? -25.883 5.605 12.714 1.00 92.19 291 SER A O 1
ATOM 2437 N N . GLY A 1 292 ? -24.594 5.757 14.546 1.00 91.00 292 GLY A N 1
ATOM 2438 C CA . GLY A 1 292 ? -24.763 4.363 14.965 1.00 91.00 292 GLY A CA 1
ATOM 2439 C C . GLY A 1 292 ? -24.147 3.340 13.997 1.00 91.00 292 GLY A C 1
ATOM 2440 O O . GLY A 1 292 ? -24.417 2.145 14.121 1.00 91.00 292 GLY A O 1
ATOM 2441 N N . LYS A 1 293 ? -23.350 3.790 13.018 1.00 94.44 293 LYS A N 1
ATOM 2442 C CA . LYS A 1 293 ? -22.685 2.948 12.019 1.00 94.44 293 LYS A CA 1
ATOM 2443 C C . LYS A 1 293 ? -21.253 2.631 12.434 1.00 94.44 293 LYS A C 1
ATOM 2445 O O . LYS A 1 293 ? -20.647 3.302 13.264 1.00 94.44 293 LYS A O 1
ATOM 2450 N N . LYS A 1 294 ? -20.721 1.576 11.821 1.00 95.00 294 LYS A N 1
ATOM 2451 C CA . LYS A 1 294 ? -19.361 1.071 12.044 1.00 95.00 294 LYS A CA 1
ATOM 2452 C C . LYS A 1 294 ? -18.442 1.259 10.839 1.00 95.00 294 LYS A C 1
ATOM 2454 O O . LYS A 1 294 ? -17.227 1.342 11.002 1.00 95.00 294 LYS A O 1
ATOM 2459 N N . ILE A 1 295 ? -19.029 1.267 9.646 1.00 97.50 295 ILE A N 1
ATOM 2460 C CA . ILE A 1 295 ? -18.318 1.311 8.374 1.00 97.50 295 ILE A CA 1
ATOM 2461 C C . ILE A 1 295 ? -18.619 2.655 7.729 1.00 97.50 295 ILE A C 1
ATOM 2463 O O . ILE A 1 295 ? -19.785 3.030 7.575 1.00 97.50 295 ILE A O 1
ATOM 2467 N N . PHE A 1 296 ? -17.557 3.357 7.368 1.00 97.75 296 PHE A N 1
ATOM 2468 C CA . PHE A 1 296 ? -17.604 4.671 6.757 1.00 97.75 296 PHE A CA 1
ATOM 2469 C C . PHE A 1 296 ? -16.768 4.685 5.487 1.00 97.75 296 PHE A C 1
ATOM 2471 O O . PHE A 1 296 ? -15.806 3.925 5.345 1.00 97.75 296 PHE A O 1
ATOM 2478 N N . VAL A 1 297 ? -17.147 5.561 4.568 1.00 96.62 297 VAL A N 1
ATOM 2479 C CA . VAL A 1 297 ? -16.418 5.810 3.329 1.00 96.62 297 VAL A CA 1
ATOM 2480 C C . VAL A 1 297 ? -15.751 7.171 3.440 1.00 96.62 297 VAL A C 1
ATOM 2482 O O . VAL A 1 297 ? -16.383 8.139 3.866 1.00 96.62 297 VAL A O 1
ATOM 2485 N N . GLU A 1 298 ? -14.482 7.233 3.045 1.00 95.88 298 GLU A N 1
ATOM 2486 C CA . GLU A 1 298 ? -13.650 8.440 3.120 1.00 95.88 298 GLU A CA 1
ATOM 2487 C C . GLU A 1 298 ? -13.412 8.902 4.571 1.00 95.88 298 GLU A C 1
ATOM 2489 O O . GLU A 1 298 ? -13.104 8.086 5.442 1.00 95.88 298 GLU A O 1
ATOM 2494 N N . GLY A 1 299 ? -13.506 10.206 4.834 1.00 94.88 299 GLY A N 1
ATOM 2495 C CA . GLY A 1 299 ? -13.231 10.827 6.122 1.00 94.88 299 GLY A CA 1
ATOM 2496 C C . GLY A 1 299 ? -11.816 11.372 6.262 1.00 94.88 299 GLY A C 1
ATOM 2497 O O . GLY A 1 299 ? -11.041 11.458 5.304 1.00 94.88 299 GLY A O 1
ATOM 2498 N N . ASN A 1 300 ? -11.505 11.791 7.485 1.00 95.56 300 ASN A N 1
ATOM 2499 C CA . ASN A 1 300 ? -10.202 12.312 7.863 1.00 95.56 300 ASN A CA 1
ATOM 2500 C C . ASN A 1 300 ? -9.887 11.991 9.330 1.00 95.56 300 ASN A C 1
ATOM 2502 O O . ASN A 1 300 ? -10.780 11.688 10.128 1.00 95.56 300 ASN A O 1
ATOM 2506 N N . TYR A 1 301 ? -8.608 12.078 9.687 1.00 94.94 301 TYR A N 1
ATOM 2507 C CA . TYR A 1 301 ? -8.114 11.701 11.010 1.00 94.94 301 TYR A CA 1
ATOM 2508 C C . TYR A 1 301 ? -8.755 12.509 12.152 1.00 94.94 301 TYR A C 1
ATOM 2510 O O . TYR A 1 301 ? -8.989 11.956 13.226 1.00 94.94 301 TYR A O 1
ATOM 2518 N N . GLN A 1 302 ? -9.097 13.783 11.921 1.00 93.81 302 GLN A N 1
ATOM 2519 C CA . GLN A 1 302 ? -9.667 14.658 12.946 1.00 93.81 302 GLN A CA 1
ATOM 2520 C C . GLN A 1 302 ? -11.067 14.192 13.353 1.00 93.81 302 GLN A C 1
ATOM 2522 O O . GLN A 1 302 ? -11.426 14.280 14.525 1.00 93.81 302 GLN A O 1
ATOM 2527 N N . ILE A 1 303 ? -11.849 13.648 12.414 1.00 94.19 303 ILE A N 1
ATOM 2528 C CA . ILE A 1 303 ? -13.158 13.049 12.715 1.00 94.19 303 ILE A CA 1
ATOM 2529 C C . ILE A 1 303 ? -12.988 11.868 13.681 1.00 94.19 303 ILE A C 1
ATOM 2531 O O . ILE A 1 303 ? -13.722 11.771 14.667 1.00 94.19 303 ILE A O 1
ATOM 2535 N N . LEU A 1 304 ? -11.998 11.000 13.439 1.00 94.12 304 LEU A N 1
ATOM 2536 C CA . LEU A 1 304 ? -11.714 9.866 14.320 1.00 94.12 304 LEU A CA 1
ATOM 2537 C C . LEU A 1 304 ? -11.228 10.327 15.700 1.00 94.12 304 LEU A C 1
ATOM 2539 O O . LEU A 1 304 ? -11.725 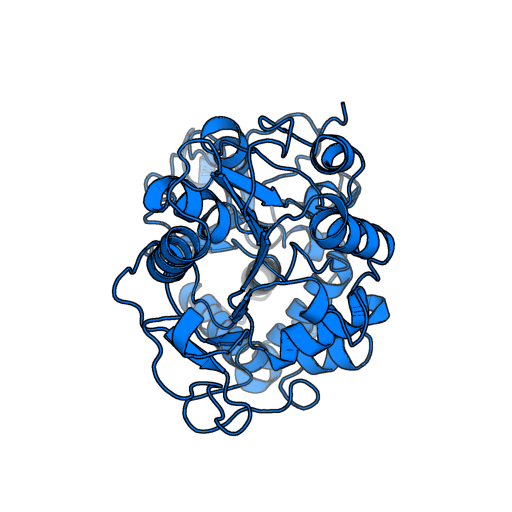9.836 16.712 1.00 94.12 304 LEU A O 1
ATOM 2543 N N . GLU A 1 305 ? -10.296 11.279 15.756 1.00 93.06 305 GLU A N 1
ATOM 2544 C CA . GLU A 1 305 ? -9.811 11.842 17.021 1.00 93.06 305 GLU A CA 1
ATOM 2545 C C . GLU A 1 305 ? -10.933 12.491 17.825 1.00 93.06 305 GLU A C 1
ATOM 2547 O O . GLU A 1 305 ? -11.036 12.272 19.030 1.00 93.06 305 GLU A O 1
ATOM 2552 N N . ASN A 1 306 ? -11.805 13.254 17.167 1.00 92.19 306 ASN A N 1
ATOM 2553 C CA . ASN A 1 306 ? -12.938 13.901 17.816 1.00 92.19 306 ASN A CA 1
ATOM 2554 C C . ASN A 1 306 ? -13.911 12.870 18.392 1.00 92.19 306 ASN A C 1
ATOM 2556 O O . ASN A 1 306 ? -14.345 13.032 19.530 1.00 92.19 306 ASN A O 1
ATOM 2560 N N . TYR A 1 307 ? -14.201 11.795 17.653 1.00 93.19 307 TYR A N 1
ATOM 2561 C CA . TYR A 1 307 ? -15.017 10.685 18.149 1.00 93.19 307 TYR A CA 1
ATOM 2562 C C . TYR A 1 307 ? -14.364 9.968 19.337 1.00 93.19 307 TYR A C 1
ATOM 2564 O O . TYR A 1 307 ? -15.022 9.678 20.335 1.00 93.19 307 TYR A O 1
ATOM 2572 N N . ILE A 1 308 ? -13.060 9.694 19.258 1.00 92.31 308 ILE A N 1
ATOM 2573 C CA . ILE A 1 308 ? -12.314 9.079 20.358 1.00 92.31 308 ILE A CA 1
ATOM 2574 C C . ILE A 1 308 ? -12.376 9.974 21.603 1.00 92.31 308 ILE A C 1
ATOM 2576 O O . ILE A 1 308 ? -12.707 9.502 22.693 1.00 92.31 308 ILE A O 1
ATOM 2580 N N . ASN A 1 309 ? -12.118 11.270 21.434 1.00 90.19 309 ASN A N 1
ATOM 2581 C CA . ASN A 1 309 ? -12.135 12.250 22.513 1.00 90.19 309 ASN A CA 1
ATOM 2582 C C . ASN A 1 309 ? -13.532 12.413 23.123 1.00 90.19 309 ASN A C 1
ATOM 2584 O O . ASN A 1 309 ? -13.645 12.500 24.345 1.00 90.19 309 ASN A O 1
ATOM 2588 N N . SER A 1 310 ? -14.595 12.431 22.310 1.00 89.75 310 SER A N 1
ATOM 2589 C CA . SER A 1 310 ? -15.968 12.564 22.809 1.00 89.75 310 SER A CA 1
ATOM 2590 C C . SER A 1 310 ? -16.419 11.325 23.577 1.00 89.75 310 SER A C 1
ATOM 2592 O O . SER A 1 310 ? -17.055 11.450 24.621 1.00 89.75 310 SER A O 1
ATOM 2594 N N . LYS A 1 311 ? -16.069 10.133 23.082 1.00 88.62 311 LYS A N 1
ATOM 2595 C CA . LYS A 1 311 ? -16.545 8.861 23.628 1.00 88.62 311 LYS A CA 1
ATOM 2596 C C . LYS A 1 311 ? -15.760 8.381 24.843 1.00 88.62 311 LYS A C 1
ATOM 2598 O O . LYS A 1 311 ? -16.339 7.810 25.764 1.00 88.62 311 LYS A O 1
ATOM 2603 N N . PHE A 1 312 ? -14.444 8.583 24.844 1.00 87.38 312 PHE A N 1
ATOM 2604 C CA . PHE A 1 312 ? -13.546 8.033 25.866 1.00 87.38 312 PHE A CA 1
ATOM 2605 C C . PHE A 1 312 ? -12.887 9.104 26.745 1.00 87.38 312 PHE A C 1
ATOM 2607 O O . PHE A 1 312 ? -12.234 8.758 27.733 1.00 87.38 312 PHE A O 1
ATOM 2614 N N . GLY A 1 313 ? -13.086 10.385 26.421 1.00 80.44 313 GLY A N 1
ATOM 2615 C CA . GLY A 1 313 ? -12.454 11.517 27.090 1.00 80.44 313 GLY A CA 1
ATOM 2616 C C . GLY A 1 313 ? -11.010 11.754 26.635 1.00 80.44 313 GLY A C 1
ATOM 2617 O O . GLY A 1 313 ? -10.323 10.851 26.155 1.00 80.44 313 GLY A O 1
ATOM 2618 N N . PHE A 1 314 ? -10.529 12.987 26.819 1.00 64.94 314 PHE A N 1
ATOM 2619 C CA . PHE A 1 314 ? -9.135 13.338 26.551 1.00 64.94 314 PHE A CA 1
ATOM 2620 C C . PHE A 1 314 ? -8.218 12.678 27.587 1.00 64.94 314 PHE A C 1
ATOM 2622 O O . PHE A 1 314 ? -8.366 12.890 28.792 1.00 64.94 314 PHE A O 1
ATOM 2629 N N . SER A 1 315 ? -7.246 11.897 27.126 1.00 67.88 315 SER A N 1
ATOM 2630 C CA . SER A 1 315 ? -6.202 11.335 27.978 1.00 67.88 315 SER A CA 1
ATOM 2631 C C . SER A 1 315 ? -4.863 11.502 27.285 1.00 67.88 315 SER A C 1
ATOM 2633 O O . SER A 1 315 ? -4.612 10.896 26.247 1.00 67.88 315 SER A O 1
ATOM 2635 N N . ILE A 1 316 ? -3.996 12.318 27.884 1.00 63.19 316 ILE A N 1
ATOM 2636 C CA . ILE A 1 316 ? -2.665 12.625 27.345 1.00 63.19 316 ILE A CA 1
ATOM 2637 C C . ILE A 1 316 ? -1.759 11.381 27.275 1.00 63.19 316 ILE A C 1
ATOM 2639 O O . ILE A 1 316 ? -0.791 11.356 26.520 1.00 63.19 316 ILE A O 1
ATOM 2643 N N . ASP A 1 317 ? -2.116 10.331 28.021 1.00 69.38 317 ASP A N 1
ATOM 2644 C CA . ASP A 1 317 ? -1.369 9.078 28.138 1.00 69.38 317 ASP A CA 1
ATOM 2645 C C . ASP A 1 317 ? -1.863 7.976 27.182 1.00 69.38 317 ASP A C 1
ATOM 2647 O O . ASP A 1 317 ? -1.256 6.906 27.115 1.00 69.38 317 ASP A O 1
ATOM 2651 N N . LYS A 1 318 ? -2.965 8.205 26.450 1.00 80.75 318 LYS A N 1
ATOM 2652 C CA . LYS A 1 318 ? -3.583 7.219 25.549 1.00 80.75 318 LYS A CA 1
ATOM 2653 C C . LYS A 1 318 ? -3.397 7.625 24.095 1.00 80.75 318 LYS A C 1
ATOM 2655 O O . LYS A 1 318 ? -4.206 8.349 23.522 1.00 80.75 318 LYS A O 1
ATOM 2660 N N . LYS A 1 319 ? -2.332 7.110 23.492 1.00 90.94 319 LYS A N 1
ATOM 2661 C CA . LYS A 1 319 ? -1.946 7.405 22.114 1.00 90.94 319 LYS A CA 1
ATOM 2662 C C . LYS A 1 319 ? -2.661 6.524 21.096 1.00 90.94 319 LYS A C 1
ATOM 2664 O O . LYS A 1 319 ? -3.115 5.417 21.409 1.00 90.94 319 LYS A O 1
ATOM 2669 N N . ILE A 1 320 ? -2.695 7.026 19.866 1.00 95.00 320 ILE A N 1
ATOM 2670 C CA . ILE A 1 320 ? -3.060 6.272 18.669 1.00 95.00 320 ILE A CA 1
ATOM 2671 C C . ILE A 1 320 ? -1.779 5.690 18.058 1.00 95.00 320 ILE A C 1
ATOM 2673 O O . ILE A 1 320 ? -0.782 6.403 17.929 1.00 95.00 320 ILE A O 1
ATOM 2677 N N . LEU A 1 321 ? -1.807 4.400 17.718 1.00 95.94 321 LEU A N 1
ATOM 2678 C CA . LEU A 1 321 ? -0.768 3.710 16.951 1.00 95.94 321 LEU A CA 1
ATOM 2679 C C . LEU A 1 321 ? -1.337 3.271 15.608 1.00 95.94 321 LEU A C 1
ATOM 2681 O O . LEU A 1 321 ? -2.360 2.588 15.590 1.00 95.94 321 LEU A O 1
ATOM 2685 N N . PHE A 1 322 ? -0.672 3.611 14.507 1.00 97.44 322 PHE A N 1
ATOM 2686 C CA . PHE A 1 322 ? -1.083 3.191 13.169 1.00 97.44 322 PHE A CA 1
ATOM 2687 C C . PHE A 1 322 ? -0.050 2.277 12.509 1.00 97.44 322 PHE A C 1
ATOM 2689 O O . PHE A 1 322 ? 1.140 2.599 12.452 1.00 97.44 322 PHE A O 1
ATOM 2696 N N . PHE A 1 323 ? -0.514 1.139 12.000 1.00 97.25 323 PHE A N 1
ATOM 2697 C CA . PHE A 1 323 ? 0.274 0.215 11.192 1.00 97.25 323 PHE A CA 1
ATOM 2698 C C . PHE A 1 323 ? -0.108 0.359 9.721 1.00 97.25 323 PHE A C 1
ATOM 2700 O O . PHE A 1 323 ? -1.290 0.360 9.388 1.00 97.25 323 PHE A O 1
ATOM 2707 N N . GLY A 1 324 ? 0.886 0.418 8.842 1.00 96.00 324 GLY A N 1
ATOM 2708 C CA . GLY A 1 324 ? 0.670 0.429 7.396 1.00 96.00 324 GLY A CA 1
ATOM 2709 C C . GLY A 1 324 ? 1.934 0.035 6.653 1.00 96.00 324 GLY A C 1
ATOM 2710 O O . GLY A 1 324 ? 3.023 0.067 7.226 1.00 96.00 324 GLY A O 1
ATOM 2711 N N . ASP A 1 325 ? 1.797 -0.396 5.409 1.00 93.19 325 ASP A N 1
ATOM 2712 C CA . ASP A 1 325 ? 2.928 -0.803 4.575 1.00 93.19 325 ASP A CA 1
ATOM 2713 C C . ASP A 1 325 ? 3.545 0.385 3.831 1.00 93.19 325 ASP A C 1
ATOM 2715 O O . ASP A 1 325 ? 4.751 0.407 3.562 1.00 93.19 325 ASP A O 1
ATOM 2719 N N . ASN A 1 326 ? 2.749 1.423 3.567 1.00 92.25 326 ASN A N 1
ATOM 2720 C CA . ASN A 1 326 ? 3.244 2.619 2.919 1.00 92.25 326 ASN A CA 1
ATOM 2721 C C . ASN A 1 326 ? 3.820 3.601 3.953 1.00 92.25 326 ASN A C 1
ATOM 2723 O O . ASN A 1 326 ? 3.120 4.437 4.528 1.00 92.25 326 ASN A O 1
ATOM 2727 N N . ILE A 1 327 ? 5.142 3.556 4.129 1.00 91.06 327 ILE A N 1
ATOM 2728 C CA . ILE A 1 327 ? 5.948 4.465 4.962 1.00 91.06 327 ILE A CA 1
ATOM 2729 C C . ILE A 1 327 ? 5.528 5.928 4.798 1.00 91.06 327 ILE A C 1
ATOM 2731 O O . ILE A 1 327 ? 5.524 6.661 5.783 1.00 91.06 327 ILE A O 1
ATOM 2735 N N . LEU A 1 328 ? 5.164 6.369 3.590 1.00 88.94 328 LEU A N 1
ATOM 2736 C CA . LEU A 1 328 ? 4.738 7.743 3.359 1.00 88.94 328 LEU A CA 1
ATOM 2737 C C . LEU A 1 328 ? 3.265 7.957 3.733 1.00 88.94 328 LEU A C 1
ATOM 2739 O O . LEU A 1 328 ? 2.982 8.726 4.655 1.00 88.94 328 LEU A O 1
ATOM 2743 N N . SER A 1 329 ? 2.336 7.321 3.007 1.00 90.69 329 SER A N 1
ATOM 2744 C CA . SER A 1 329 ? 0.898 7.612 3.124 1.00 90.69 329 SER A CA 1
ATOM 2745 C C . SER A 1 329 ? 0.284 7.160 4.438 1.00 90.69 329 SER A C 1
ATOM 2747 O O . SER A 1 329 ? -0.676 7.786 4.887 1.00 90.69 329 SER A O 1
ATOM 2749 N N . ASP A 1 330 ? 0.840 6.111 5.037 1.00 94.38 330 ASP A N 1
ATOM 2750 C CA . ASP A 1 330 ? 0.325 5.514 6.259 1.00 94.38 330 ASP A CA 1
ATOM 2751 C C . ASP A 1 330 ? 1.090 5.997 7.478 1.00 94.38 330 ASP A C 1
ATOM 2753 O O . ASP A 1 330 ? 0.465 6.383 8.455 1.00 94.38 330 ASP A O 1
ATOM 2757 N N . CYS A 1 331 ? 2.426 5.983 7.439 1.00 94.19 331 CYS A N 1
ATOM 2758 C CA . CYS A 1 331 ? 3.224 6.160 8.655 1.00 94.19 331 CYS A CA 1
ATOM 2759 C C . CYS A 1 331 ? 3.760 7.581 8.846 1.00 94.19 331 CYS A C 1
ATOM 2761 O O . CYS A 1 331 ? 3.660 8.141 9.940 1.00 94.19 331 CYS A O 1
ATOM 2763 N N . TYR A 1 332 ? 4.358 8.171 7.809 1.00 92.00 332 TYR A N 1
ATOM 2764 C CA . TYR A 1 332 ? 4.967 9.495 7.898 1.00 92.00 332 TYR A CA 1
ATOM 2765 C C . TYR A 1 332 ? 3.888 10.564 8.067 1.00 92.00 332 TYR A C 1
ATOM 2767 O O . TYR A 1 332 ? 3.967 11.368 8.993 1.00 92.00 332 TYR A O 1
ATOM 2775 N N . TYR A 1 333 ? 2.845 10.556 7.229 1.00 91.31 333 TYR A N 1
ATOM 2776 C CA . TYR A 1 333 ? 1.772 11.547 7.336 1.00 91.31 333 TYR A CA 1
ATOM 2777 C C . TYR A 1 333 ? 0.936 11.401 8.612 1.00 91.31 333 TYR A C 1
ATOM 2779 O O . TYR A 1 333 ? 0.622 12.426 9.218 1.00 91.31 333 TYR A O 1
ATOM 2787 N N . SER A 1 334 ? 0.635 10.179 9.072 1.00 91.31 334 SER A N 1
ATOM 2788 C CA . SER A 1 334 ? -0.060 9.994 10.356 1.00 91.31 334 SER A CA 1
ATOM 2789 C C . SER A 1 334 ? 0.752 10.575 11.512 1.00 91.31 334 SER A C 1
ATOM 2791 O O . SER A 1 334 ? 0.227 11.214 12.416 1.00 91.31 334 SER A O 1
ATOM 2793 N N . GLN A 1 335 ? 2.072 10.422 11.486 1.00 91.88 335 GLN A N 1
ATOM 2794 C CA . GLN A 1 335 ? 2.872 10.925 12.586 1.00 91.88 335 GLN A CA 1
ATOM 2795 C C . GLN A 1 335 ? 3.116 12.429 12.507 1.00 91.88 335 GLN A C 1
ATOM 2797 O O . GLN A 1 335 ? 2.996 13.125 13.511 1.00 91.88 335 GLN A O 1
ATOM 2802 N N . GLN A 1 336 ? 3.463 12.947 11.331 1.00 89.19 336 GLN A N 1
ATOM 2803 C CA . GLN A 1 336 ? 3.823 14.357 11.192 1.00 89.19 336 GLN A CA 1
ATOM 2804 C C . GLN A 1 336 ? 2.607 15.286 11.252 1.00 89.19 336 GLN A C 1
ATOM 2806 O O . GLN A 1 336 ? 2.750 16.428 11.681 1.00 89.19 336 GLN A O 1
ATOM 2811 N N . LEU A 1 337 ? 1.422 14.822 10.833 1.00 87.25 337 LEU A N 1
ATOM 2812 C CA . LEU A 1 337 ? 0.224 15.666 10.760 1.00 87.25 337 LEU A CA 1
ATOM 2813 C C . LEU A 1 337 ? -0.808 15.367 11.848 1.00 87.25 337 LEU A C 1
ATOM 2815 O O . LEU A 1 337 ? -1.415 16.311 12.348 1.00 87.25 337 LEU A O 1
ATOM 2819 N N . SER A 1 338 ? -0.983 14.103 12.252 1.00 84.06 338 SER A N 1
ATOM 2820 C CA . SER A 1 338 ? -1.916 13.737 13.330 1.00 84.06 338 SER A CA 1
ATOM 2821 C C . SER A 1 338 ? -1.236 13.366 14.650 1.00 84.06 338 SER A C 1
ATOM 2823 O O . SER A 1 338 ? -1.915 13.087 15.628 1.00 84.06 338 SER A O 1
ATOM 2825 N N . GLN A 1 339 ? 0.102 13.388 14.728 1.00 88.44 339 GLN A N 1
ATOM 2826 C CA . GLN A 1 339 ? 0.870 13.014 15.930 1.00 88.44 339 GLN A CA 1
ATOM 2827 C C . GLN A 1 339 ? 0.625 11.571 16.405 1.00 88.44 339 GLN A C 1
ATOM 2829 O O . GLN A 1 339 ? 0.897 11.235 17.560 1.00 88.44 339 GLN A O 1
ATOM 2834 N N . TRP A 1 340 ? 0.122 10.701 15.525 1.00 93.50 340 TRP A N 1
ATOM 2835 C CA . TRP A 1 340 ? -0.045 9.283 15.838 1.00 93.50 340 TRP A CA 1
ATOM 2836 C C . TRP A 1 340 ? 1.316 8.604 15.789 1.00 93.50 340 TRP A C 1
ATOM 2838 O O . TRP A 1 340 ? 2.073 8.810 14.840 1.00 93.50 340 TRP A O 1
ATOM 2848 N N . ASP A 1 341 ? 1.621 7.750 16.764 1.00 94.62 341 ASP A N 1
ATOM 2849 C CA . ASP A 1 341 ? 2.787 6.884 16.620 1.00 94.62 341 ASP A CA 1
ATOM 2850 C C . ASP A 1 341 ? 2.517 5.930 15.441 1.00 94.62 341 ASP A C 1
ATOM 2852 O O . ASP A 1 341 ? 1.378 5.513 15.214 1.00 94.62 341 ASP A O 1
ATOM 2856 N N . SER A 1 342 ? 3.543 5.578 14.669 1.00 94.88 342 SER A N 1
ATOM 2857 C CA . SER A 1 342 ? 3.371 4.673 13.531 1.00 94.88 342 SER A CA 1
ATOM 2858 C C . SER A 1 342 ? 4.468 3.623 13.427 1.00 94.88 342 SER A C 1
ATOM 2860 O O . SER A 1 342 ? 5.624 3.850 13.805 1.00 94.88 342 SER A O 1
ATOM 2862 N N . ILE A 1 343 ? 4.078 2.446 12.935 1.00 94.56 343 ILE A N 1
ATOM 2863 C CA . ILE A 1 343 ? 4.971 1.329 12.623 1.00 94.56 343 ILE A CA 1
ATOM 2864 C C . ILE A 1 343 ? 4.763 0.945 11.162 1.00 94.56 343 ILE A C 1
ATOM 2866 O O . ILE A 1 343 ? 3.664 0.550 10.771 1.00 94.56 343 ILE A O 1
ATOM 2870 N N . ALA A 1 344 ? 5.835 1.014 10.377 1.00 93.81 344 ALA A N 1
ATOM 2871 C CA . ALA A 1 344 ? 5.809 0.550 8.997 1.00 93.81 344 ALA A CA 1
ATOM 2872 C C . ALA A 1 344 ? 5.918 -0.980 8.917 1.00 93.81 344 ALA A C 1
ATOM 2874 O O . ALA A 1 344 ? 6.729 -1.594 9.622 1.00 93.81 344 ALA A O 1
ATOM 2875 N N . ILE A 1 345 ? 5.123 -1.581 8.035 1.00 92.06 345 ILE A N 1
ATOM 2876 C CA . ILE A 1 345 ? 5.189 -2.993 7.666 1.00 92.06 345 ILE A CA 1
ATOM 2877 C C . ILE A 1 345 ? 6.007 -3.129 6.385 1.00 92.06 345 ILE A C 1
ATOM 2879 O O . ILE A 1 345 ? 5.677 -2.560 5.352 1.00 92.06 345 ILE A O 1
ATOM 2883 N N . VAL A 1 346 ? 7.090 -3.895 6.448 1.00 87.75 346 VAL A N 1
ATOM 2884 C CA . VAL A 1 346 ? 8.005 -4.097 5.320 1.00 87.75 346 VAL A CA 1
ATOM 2885 C C . VAL A 1 346 ? 8.071 -5.587 4.990 1.00 87.75 346 VAL A C 1
ATOM 2887 O O . VAL A 1 346 ? 9.058 -6.266 5.278 1.00 87.75 346 VAL A O 1
ATOM 2890 N N . GLU A 1 347 ? 6.976 -6.093 4.418 1.00 83.69 347 GLU A N 1
ATOM 2891 C CA . GLU A 1 347 ? 6.769 -7.510 4.087 1.00 83.69 347 GLU A CA 1
ATOM 2892 C C . GLU A 1 347 ? 7.889 -8.089 3.201 1.00 83.69 347 GLU A C 1
ATOM 2894 O O . GLU A 1 347 ? 8.294 -9.232 3.409 1.00 83.69 347 GLU A O 1
ATOM 2899 N N . GLU A 1 348 ? 8.489 -7.293 2.305 1.00 76.31 348 GLU A N 1
ATOM 2900 C CA . GLU A 1 348 ? 9.619 -7.738 1.469 1.00 76.31 348 GLU A CA 1
ATOM 2901 C C . GLU A 1 348 ? 10.872 -8.173 2.245 1.00 76.31 348 GLU A C 1
ATOM 2903 O O . GLU A 1 348 ? 11.670 -8.936 1.711 1.00 76.31 348 GLU A O 1
ATOM 2908 N N . LEU A 1 349 ? 11.031 -7.762 3.509 1.00 76.19 349 LEU A N 1
ATOM 2909 C CA . LEU A 1 349 ? 12.125 -8.230 4.371 1.00 76.19 349 LEU A CA 1
ATOM 2910 C C . LEU A 1 349 ? 11.849 -9.608 5.005 1.00 76.19 349 LEU A C 1
ATOM 2912 O O . LEU A 1 349 ? 12.739 -10.188 5.638 1.00 76.19 349 LEU A O 1
ATOM 2916 N N . TYR A 1 350 ? 10.606 -10.099 4.954 1.00 72.25 350 TYR A N 1
ATOM 2917 C CA . TYR A 1 350 ? 10.230 -11.395 5.526 1.00 72.25 350 TYR A CA 1
ATOM 2918 C C . TYR A 1 350 ? 10.503 -12.556 4.580 1.00 72.25 350 TYR A C 1
ATOM 2920 O O . TYR A 1 350 ? 10.989 -13.598 5.015 1.00 72.25 350 TYR A O 1
ATOM 2928 N N . GLU A 1 351 ? 10.171 -12.384 3.306 1.00 65.19 351 GLU A N 1
ATOM 2929 C CA . GLU A 1 351 ? 10.552 -13.344 2.284 1.00 65.19 351 GLU A CA 1
ATOM 2930 C C . GLU A 1 351 ? 12.088 -13.357 2.245 1.00 65.19 351 GLU A C 1
ATOM 2932 O O . GLU A 1 351 ? 12.712 -12.345 1.935 1.00 65.19 351 GLU A O 1
ATOM 2937 N N . GLU A 1 352 ? 12.720 -14.479 2.609 1.00 53.97 352 GLU A N 1
ATOM 2938 C CA . GLU A 1 352 ? 14.154 -14.717 2.392 1.00 53.97 352 GLU A CA 1
ATOM 2939 C C . GLU A 1 352 ? 14.391 -14.847 0.879 1.00 53.97 352 GLU A C 1
ATOM 2941 O O . GLU A 1 352 ? 14.635 -15.919 0.323 1.00 53.97 352 GLU A O 1
ATOM 2946 N N . LEU A 1 353 ? 14.199 -13.735 0.175 1.00 56.94 353 LEU A N 1
ATOM 2947 C CA . LEU A 1 353 ? 14.377 -13.597 -1.252 1.00 56.94 353 LEU A CA 1
ATOM 2948 C C . LEU A 1 353 ? 15.865 -13.813 -1.523 1.00 56.94 353 LEU A C 1
ATOM 2950 O O . LEU A 1 353 ? 16.662 -12.918 -1.273 1.00 56.94 353 LEU A O 1
ATOM 2954 N N . ASN A 1 354 ? 16.233 -15.022 -1.971 1.00 50.25 354 ASN A N 1
ATOM 2955 C CA . ASN A 1 354 ? 17.615 -15.414 -2.268 1.00 50.25 354 ASN A CA 1
ATOM 2956 C C . ASN A 1 354 ? 18.402 -14.249 -2.900 1.00 50.25 354 ASN A C 1
ATOM 2958 O O . ASN A 1 354 ? 18.060 -13.797 -3.995 1.00 50.25 354 ASN A O 1
ATOM 2962 N N . ASP A 1 355 ? 19.463 -13.813 -2.209 1.00 51.44 355 ASP A N 1
ATOM 2963 C CA . ASP A 1 355 ? 20.204 -12.544 -2.372 1.00 51.44 355 ASP A CA 1
ATOM 2964 C C . ASP A 1 355 ? 20.703 -12.206 -3.799 1.00 51.44 355 ASP A C 1
ATOM 2966 O O . ASP A 1 355 ? 21.205 -11.109 -4.048 1.00 51.44 355 ASP A O 1
ATOM 2970 N N . ASN A 1 356 ? 20.609 -13.129 -4.760 1.00 51.19 356 ASN A N 1
ATOM 2971 C CA . ASN A 1 356 ? 21.240 -12.997 -6.073 1.00 51.19 356 ASN A CA 1
ATOM 2972 C C . ASN A 1 356 ? 20.347 -12.417 -7.180 1.00 51.19 356 ASN A C 1
ATOM 2974 O O . ASN A 1 356 ? 20.901 -11.923 -8.164 1.00 51.19 356 ASN A O 1
ATOM 2978 N N . ASP A 1 357 ? 19.018 -12.449 -7.034 1.00 54.59 357 ASP A N 1
ATOM 2979 C CA . ASP A 1 357 ? 18.091 -12.149 -8.143 1.00 54.59 357 ASP A CA 1
ATOM 2980 C C . ASP A 1 357 ? 17.112 -10.992 -7.876 1.00 54.59 357 ASP A C 1
ATOM 2982 O O . ASP A 1 357 ? 16.362 -10.616 -8.776 1.00 54.59 357 ASP A O 1
ATOM 2986 N N . TYR A 1 358 ? 17.132 -10.396 -6.679 1.00 59.75 358 TYR A N 1
ATOM 2987 C CA . TYR A 1 358 ? 16.205 -9.333 -6.282 1.00 59.75 358 TYR A CA 1
ATOM 2988 C C . TYR A 1 358 ? 16.893 -7.967 -6.188 1.00 59.75 358 TYR A C 1
ATOM 2990 O O . TYR A 1 358 ? 17.995 -7.824 -5.658 1.00 59.75 358 TYR A O 1
ATOM 2998 N N . TRP A 1 359 ? 16.217 -6.946 -6.705 1.00 60.53 359 TRP A N 1
ATOM 2999 C CA . TRP A 1 359 ? 16.580 -5.543 -6.598 1.00 60.53 359 TRP A CA 1
ATOM 3000 C C . TRP A 1 359 ? 15.423 -4.793 -5.946 1.00 60.53 359 TRP A C 1
ATOM 3002 O O . TRP A 1 359 ? 14.357 -4.657 -6.534 1.00 60.53 359 TRP A O 1
ATOM 3012 N N . GLY A 1 360 ? 15.634 -4.320 -4.721 1.00 59.47 360 GLY A N 1
ATOM 3013 C CA . GLY A 1 360 ? 14.657 -3.516 -3.998 1.00 59.47 360 GLY A CA 1
ATOM 3014 C C . GLY A 1 360 ? 15.325 -2.532 -3.081 1.00 59.47 360 GLY A C 1
ATOM 3015 O O . GLY A 1 360 ? 16.487 -2.708 -2.718 1.00 59.47 360 GLY A O 1
ATOM 3016 N N . ASN A 1 361 ? 14.617 -1.469 -2.706 1.00 60.78 361 ASN A N 1
ATOM 3017 C CA . ASN A 1 361 ? 15.237 -0.458 -1.859 1.00 60.78 361 ASN A CA 1
ATOM 3018 C C . ASN A 1 361 ? 15.605 -1.016 -0.490 1.00 60.78 361 ASN A C 1
ATOM 3020 O O . ASN A 1 361 ? 16.543 -0.508 0.118 1.00 60.78 361 ASN A O 1
ATOM 3024 N N . PHE A 1 362 ? 14.917 -2.047 -0.006 1.00 65.19 362 PHE A N 1
ATOM 3025 C CA . PHE A 1 362 ? 15.150 -2.561 1.338 1.00 65.19 362 PHE A CA 1
ATOM 3026 C C . PHE A 1 362 ? 16.137 -3.727 1.404 1.00 65.19 362 PHE A C 1
ATOM 3028 O O . PHE A 1 362 ? 16.598 -4.044 2.497 1.00 65.19 362 PHE A O 1
ATOM 3035 N N . MET A 1 363 ? 16.547 -4.276 0.255 1.00 59.41 363 MET A N 1
ATOM 3036 C CA . MET A 1 363 ? 17.481 -5.400 0.160 1.00 59.41 363 MET A CA 1
ATOM 3037 C C . MET A 1 363 ? 18.716 -5.028 -0.675 1.00 59.41 363 MET A C 1
ATOM 3039 O O . MET A 1 363 ? 18.622 -4.415 -1.739 1.00 59.41 363 MET A O 1
ATOM 3043 N N . ASP A 1 364 ? 19.902 -5.419 -0.208 1.00 55.16 364 ASP A N 1
ATOM 3044 C CA . ASP A 1 364 ? 21.141 -5.365 -0.990 1.00 55.16 364 ASP A CA 1
ATOM 3045 C C . ASP A 1 364 ? 21.796 -6.750 -0.996 1.00 55.16 364 ASP A C 1
ATOM 3047 O O . ASP A 1 364 ? 21.709 -7.479 -0.014 1.00 55.16 364 ASP A O 1
ATOM 3051 N N . LYS A 1 365 ? 22.509 -7.073 -2.078 1.00 48.88 365 LYS A N 1
ATOM 3052 C CA . LYS A 1 365 ? 23.179 -8.352 -2.366 1.00 48.88 365 LYS A CA 1
ATOM 3053 C C . LYS A 1 365 ? 24.122 -8.826 -1.250 1.00 48.88 365 LYS A C 1
ATOM 3055 O O . LYS A 1 365 ? 24.427 -10.008 -1.161 1.00 48.88 365 LYS A O 1
ATOM 3060 N N . ASN A 1 366 ? 24.587 -7.902 -0.408 1.00 51.81 366 ASN A N 1
ATOM 3061 C CA . ASN A 1 366 ? 25.489 -8.185 0.709 1.00 51.81 366 ASN A CA 1
ATOM 3062 C C . ASN A 1 366 ? 24.797 -8.137 2.081 1.00 51.81 366 ASN A C 1
ATOM 3064 O O . ASN A 1 366 ? 25.471 -8.280 3.096 1.00 51.81 366 ASN A O 1
ATOM 3068 N N . ASN A 1 367 ? 23.478 -7.911 2.147 1.00 51.53 367 ASN A N 1
ATOM 3069 C CA . ASN A 1 367 ? 22.713 -7.857 3.397 1.00 51.53 367 ASN A CA 1
ATOM 3070 C C . ASN A 1 367 ? 23.321 -6.908 4.460 1.00 51.53 367 ASN A C 1
ATOM 3072 O O . ASN A 1 367 ? 23.196 -7.141 5.668 1.00 51.53 367 ASN A O 1
ATOM 3076 N N . GLU A 1 368 ? 24.027 -5.856 4.022 1.00 48.44 368 GLU A N 1
ATOM 3077 C CA . GLU A 1 368 ? 24.929 -5.081 4.887 1.00 48.44 368 GLU A CA 1
ATOM 3078 C C . GLU A 1 368 ? 24.572 -3.606 5.086 1.00 48.44 368 GLU A C 1
ATOM 3080 O O . GLU A 1 368 ? 25.216 -2.954 5.906 1.00 48.44 368 GLU A O 1
ATOM 3085 N N . SER A 1 369 ? 23.519 -3.044 4.478 1.00 53.59 369 SER A N 1
ATOM 3086 C CA . SER A 1 369 ? 23.096 -1.710 4.930 1.00 53.59 369 SER A CA 1
ATOM 3087 C C . SER A 1 369 ? 21.633 -1.342 4.698 1.00 53.59 369 SER A C 1
ATOM 3089 O O . SER A 1 369 ? 21.132 -1.339 3.580 1.00 53.59 369 SER A O 1
ATOM 3091 N N . PHE A 1 370 ? 20.998 -0.870 5.777 1.00 59.91 370 PHE A N 1
ATOM 3092 C CA . PHE A 1 370 ? 19.789 -0.037 5.790 1.00 59.91 370 PHE A CA 1
ATOM 3093 C C . PHE A 1 370 ? 20.061 1.354 5.182 1.00 59.91 370 PHE A C 1
ATOM 3095 O O . PHE A 1 370 ? 19.714 2.372 5.776 1.00 59.91 370 PHE A O 1
ATOM 3102 N N . ASN A 1 371 ? 20.767 1.443 4.054 1.00 72.69 371 ASN A N 1
ATOM 3103 C CA . ASN A 1 371 ? 21.140 2.724 3.452 1.00 72.69 371 ASN A CA 1
ATOM 3104 C C . ASN A 1 371 ? 20.090 3.255 2.472 1.00 72.69 371 ASN A C 1
ATOM 3106 O O . ASN A 1 371 ? 20.325 4.308 1.889 1.00 72.69 371 ASN A O 1
ATOM 3110 N N . SER A 1 372 ? 18.939 2.593 2.315 1.00 81.25 372 SER A N 1
ATOM 3111 C CA . SER A 1 372 ? 17.813 3.154 1.561 1.00 81.25 372 SER A CA 1
ATOM 3112 C C . SER A 1 372 ? 17.233 4.384 2.246 1.00 81.25 372 SER A C 1
ATOM 3114 O O . SER A 1 372 ? 17.154 4.449 3.477 1.00 81.25 372 SER A O 1
ATOM 3116 N N . PHE A 1 373 ? 16.806 5.352 1.437 1.00 86.25 373 PHE A N 1
ATOM 3117 C CA . PHE A 1 373 ? 16.141 6.557 1.916 1.00 86.25 373 PHE A CA 1
ATOM 3118 C C . PHE A 1 373 ? 14.956 6.240 2.835 1.00 86.25 373 PHE A C 1
ATOM 3120 O O . PHE A 1 373 ? 14.911 6.707 3.972 1.00 86.25 373 PHE A O 1
ATOM 3127 N N . TRP A 1 374 ? 14.045 5.369 2.402 1.00 84.44 374 TRP A N 1
ATOM 3128 C CA . TRP A 1 374 ? 12.795 5.132 3.122 1.00 84.44 374 TRP A CA 1
ATOM 3129 C C . TRP A 1 374 ? 12.954 4.302 4.394 1.00 84.44 374 TRP A C 1
ATOM 3131 O O . TRP A 1 374 ? 12.251 4.565 5.364 1.00 84.44 374 TRP A O 1
ATOM 3141 N N . LEU A 1 375 ? 13.923 3.380 4.467 1.00 82.38 375 LEU A N 1
ATOM 3142 C CA . LEU A 1 375 ? 14.246 2.737 5.753 1.00 82.38 375 LEU A CA 1
ATOM 3143 C C . LEU A 1 375 ? 14.881 3.718 6.728 1.00 82.38 375 LEU A C 1
ATOM 3145 O O . LEU A 1 375 ? 14.693 3.574 7.933 1.00 82.38 375 LEU A O 1
ATOM 3149 N N . ASN A 1 376 ? 15.621 4.717 6.238 1.00 85.75 376 ASN A N 1
ATOM 3150 C CA . ASN A 1 376 ? 16.123 5.773 7.111 1.00 85.75 376 ASN A CA 1
ATOM 3151 C C . ASN A 1 376 ? 14.993 6.662 7.615 1.00 85.75 376 ASN A C 1
ATOM 3153 O O . ASN A 1 376 ? 14.976 6.918 8.812 1.00 85.75 376 ASN A O 1
ATOM 3157 N N . VAL A 1 377 ? 14.019 7.024 6.776 1.00 86.50 377 VAL A N 1
ATOM 3158 C CA . VAL A 1 377 ? 12.787 7.694 7.233 1.00 86.50 377 VAL A CA 1
ATOM 3159 C C . VAL A 1 377 ? 12.082 6.837 8.291 1.00 86.50 377 VAL A C 1
ATOM 3161 O O . VAL A 1 377 ? 11.816 7.303 9.397 1.00 86.50 377 VAL A O 1
ATOM 3164 N N . ALA A 1 378 ? 11.878 5.543 8.023 1.00 86.75 378 ALA A N 1
ATOM 3165 C CA . ALA A 1 378 ? 11.248 4.626 8.972 1.00 86.75 378 ALA A CA 1
ATOM 3166 C C . ALA A 1 378 ? 12.014 4.518 10.306 1.00 86.75 378 ALA A C 1
ATOM 3168 O O . ALA A 1 378 ? 11.426 4.464 11.383 1.00 86.75 378 ALA A O 1
ATOM 3169 N N . LYS A 1 379 ? 13.348 4.503 10.248 1.00 86.44 379 LYS A N 1
ATOM 3170 C CA . LYS A 1 379 ? 14.227 4.365 11.413 1.00 86.44 379 LYS A CA 1
ATOM 3171 C C . LYS A 1 379 ? 14.386 5.661 12.202 1.00 86.44 379 LYS A C 1
ATOM 3173 O O . LYS A 1 379 ? 14.479 5.613 13.425 1.00 86.44 379 LYS A O 1
ATOM 3178 N N . GLN A 1 380 ? 14.509 6.799 11.536 1.00 86.25 380 GLN A N 1
ATOM 3179 C CA . GLN A 1 380 ? 14.841 8.074 12.168 1.00 86.25 380 GLN A CA 1
ATOM 3180 C C . GLN A 1 380 ? 13.575 8.818 12.561 1.00 86.25 380 GLN A C 1
ATOM 3182 O O . GLN A 1 380 ? 13.444 9.190 13.728 1.00 86.25 380 GLN A O 1
ATOM 3187 N N . ASP A 1 381 ? 12.613 8.894 11.648 1.00 86.62 381 ASP A N 1
ATOM 3188 C CA . ASP A 1 381 ? 11.468 9.777 11.802 1.00 86.62 381 ASP A CA 1
ATOM 3189 C C . ASP A 1 381 ? 10.309 9.078 12.501 1.00 86.62 381 ASP A C 1
ATOM 3191 O O . ASP A 1 381 ? 9.711 9.686 13.379 1.00 86.62 381 ASP A O 1
ATOM 3195 N N . LEU A 1 382 ? 10.020 7.800 12.218 1.00 89.94 382 LEU A N 1
ATOM 3196 C CA . LEU A 1 382 ? 8.884 7.111 12.854 1.00 89.94 382 LEU A CA 1
ATOM 3197 C C . LEU A 1 382 ? 9.172 6.755 14.322 1.00 89.94 382 LEU A C 1
ATOM 3199 O O . LEU A 1 382 ? 10.249 6.254 14.658 1.00 89.94 382 LEU A O 1
ATOM 3203 N N . GLN A 1 383 ? 8.202 6.994 15.207 1.00 88.56 383 GLN A N 1
ATOM 3204 C CA . GLN A 1 383 ? 8.270 6.728 16.648 1.00 88.56 383 GLN A CA 1
ATOM 3205 C C . GLN A 1 383 ? 8.151 5.241 16.968 1.00 88.56 383 GLN A C 1
ATOM 3207 O O . GLN A 1 383 ? 8.738 4.780 17.944 1.00 88.56 383 GLN A O 1
ATOM 3212 N N . GLY A 1 384 ? 7.419 4.476 16.153 1.00 86.00 384 GLY A N 1
ATOM 3213 C CA . GLY A 1 384 ? 7.323 3.028 16.301 1.00 86.00 384 GLY A CA 1
ATOM 3214 C C . GLY A 1 384 ? 8.475 2.281 15.634 1.00 86.00 384 GLY A C 1
ATOM 3215 O O . GLY A 1 384 ? 9.005 1.323 16.206 1.00 86.00 384 GLY A O 1
ATOM 3216 N N . GLY A 1 385 ? 8.920 2.780 14.480 1.00 90.38 385 GLY A N 1
ATOM 3217 C CA . GLY A 1 385 ? 9.947 2.167 13.643 1.00 90.38 385 GLY A CA 1
ATOM 3218 C C . GLY A 1 385 ? 9.329 1.308 12.539 1.00 90.38 385 GLY A C 1
ATOM 3219 O O . GLY A 1 385 ? 8.316 1.688 11.954 1.00 90.38 385 GLY A O 1
ATOM 3220 N N . PHE A 1 386 ? 9.924 0.153 12.248 1.00 89.81 386 PHE A N 1
ATOM 3221 C CA . PHE A 1 386 ? 9.382 -0.793 11.272 1.00 89.81 386 PHE A CA 1
ATOM 3222 C C . PHE A 1 386 ? 9.583 -2.249 11.697 1.00 89.81 386 PHE A C 1
ATOM 3224 O O . PHE A 1 386 ? 10.549 -2.607 12.382 1.00 89.81 386 PHE A O 1
ATOM 3231 N N . ILE A 1 387 ? 8.668 -3.093 11.237 1.00 89.38 387 ILE A N 1
ATOM 3232 C CA . ILE A 1 387 ? 8.693 -4.549 11.381 1.00 89.38 387 ILE A CA 1
ATOM 3233 C C . ILE A 1 387 ? 8.421 -5.186 10.027 1.00 89.38 387 ILE A C 1
ATOM 3235 O O . ILE A 1 387 ? 7.875 -4.554 9.128 1.00 89.38 387 ILE A O 1
ATOM 3239 N N . ARG A 1 388 ? 8.784 -6.458 9.875 1.00 87.12 388 ARG A N 1
ATOM 3240 C CA . ARG A 1 388 ? 8.554 -7.159 8.607 1.00 87.12 388 ARG A CA 1
ATOM 3241 C C . ARG A 1 388 ? 7.079 -7.480 8.413 1.00 87.12 388 ARG A C 1
ATOM 3243 O O . ARG A 1 388 ? 6.530 -7.249 7.351 1.00 87.12 388 ARG A O 1
ATOM 3250 N N . LEU A 1 389 ? 6.445 -7.991 9.467 1.00 88.62 389 LEU A N 1
ATOM 3251 C CA . LEU A 1 389 ? 5.043 -8.396 9.477 1.00 88.62 389 LEU A CA 1
ATOM 3252 C C . LEU A 1 389 ? 4.418 -8.105 10.834 1.00 88.62 389 LEU A C 1
ATOM 3254 O O . LEU A 1 389 ? 5.089 -8.228 11.867 1.00 88.62 389 LEU A O 1
ATOM 3258 N N . VAL A 1 390 ? 3.110 -7.856 10.833 1.00 88.75 390 VAL A N 1
ATOM 3259 C CA . VAL A 1 390 ? 2.316 -7.710 12.059 1.00 88.75 390 VAL A CA 1
ATOM 3260 C C . VAL A 1 390 ? 2.337 -8.967 12.935 1.00 88.75 390 VAL A C 1
ATOM 3262 O O . VAL A 1 390 ? 2.220 -8.861 14.146 1.00 88.75 390 VAL A O 1
ATOM 3265 N N . ASP A 1 391 ? 2.553 -10.153 12.366 1.00 83.81 391 ASP A N 1
ATOM 3266 C CA . ASP A 1 391 ? 2.588 -11.434 13.083 1.00 83.81 391 ASP A CA 1
ATOM 3267 C C . ASP A 1 391 ? 3.991 -12.059 13.172 1.00 83.81 391 ASP A C 1
ATOM 3269 O O . ASP A 1 391 ? 4.136 -13.241 13.495 1.00 83.81 391 ASP A O 1
ATOM 3273 N N . SER A 1 392 ? 5.031 -11.267 12.899 1.00 83.38 392 SER A N 1
ATOM 3274 C CA . SER A 1 392 ? 6.423 -11.706 13.041 1.00 83.38 392 SER A CA 1
ATOM 3275 C C . SER A 1 392 ? 6.804 -11.939 14.510 1.00 83.38 392 SER A C 1
ATOM 3277 O O . SER A 1 392 ? 6.196 -11.373 15.419 1.00 83.38 392 SER A O 1
ATOM 3279 N N . GLN A 1 393 ? 7.843 -12.747 14.761 1.00 77.19 393 GLN A N 1
ATOM 3280 C CA . GLN A 1 393 ? 8.361 -12.962 16.124 1.00 77.19 393 GLN A CA 1
ATOM 3281 C C . GLN A 1 393 ? 8.773 -11.640 16.785 1.00 77.19 393 GLN A C 1
ATOM 3283 O O . GLN A 1 393 ? 8.480 -11.415 17.953 1.00 77.19 393 GLN A O 1
ATOM 3288 N N . ASP A 1 394 ? 9.367 -10.721 16.021 1.00 74.31 394 ASP A N 1
ATOM 3289 C CA . ASP A 1 394 ? 9.742 -9.397 16.524 1.00 74.31 394 ASP A CA 1
ATOM 3290 C C . ASP A 1 394 ? 8.522 -8.564 16.951 1.00 74.31 394 ASP A C 1
ATOM 3292 O O . ASP A 1 394 ? 8.600 -7.791 17.908 1.00 74.31 394 ASP A O 1
ATOM 3296 N N . ALA A 1 395 ? 7.380 -8.743 16.281 1.00 82.88 395 ALA A N 1
ATOM 3297 C CA . ALA A 1 395 ? 6.130 -8.088 16.645 1.00 82.88 395 ALA A CA 1
ATOM 3298 C C . ALA A 1 395 ? 5.521 -8.663 17.938 1.00 82.88 395 ALA A C 1
ATOM 3300 O O . ALA A 1 395 ? 4.786 -7.961 18.626 1.00 82.88 395 ALA A O 1
ATOM 3301 N N . GLN A 1 396 ? 5.848 -9.898 18.340 1.00 82.38 396 GLN A N 1
ATOM 3302 C CA . GLN A 1 396 ? 5.324 -10.471 19.593 1.00 82.38 396 GLN A CA 1
ATOM 3303 C C . GLN A 1 396 ? 5.668 -9.611 20.810 1.00 82.38 396 GLN A C 1
ATOM 3305 O O . GLN A 1 396 ? 4.833 -9.458 21.697 1.00 82.38 396 GLN A O 1
ATOM 3310 N N . ILE A 1 397 ? 6.835 -8.956 20.793 1.00 81.44 397 ILE A N 1
ATOM 3311 C CA . ILE A 1 397 ? 7.271 -8.042 21.856 1.00 81.44 397 ILE A CA 1
ATOM 3312 C C . ILE A 1 397 ? 6.211 -6.972 22.128 1.00 81.44 397 ILE A C 1
ATOM 3314 O O . ILE A 1 397 ? 5.920 -6.683 23.284 1.00 81.44 397 ILE A O 1
ATOM 3318 N N . ILE A 1 398 ? 5.620 -6.384 21.083 1.00 86.19 398 ILE A N 1
ATOM 3319 C CA . ILE A 1 398 ? 4.608 -5.341 21.265 1.00 86.19 398 ILE A CA 1
ATOM 3320 C C . ILE A 1 398 ? 3.252 -5.943 21.656 1.00 86.19 398 ILE A C 1
ATOM 3322 O O . ILE A 1 398 ? 2.595 -5.402 22.541 1.00 86.19 398 ILE A O 1
ATOM 3326 N N . TRP A 1 399 ? 2.859 -7.091 21.100 1.00 88.50 399 TRP A N 1
ATOM 3327 C CA . TRP A 1 399 ? 1.560 -7.711 21.396 1.00 88.50 399 TRP A CA 1
ATOM 3328 C C . TRP A 1 399 ? 1.456 -8.311 22.803 1.00 88.50 399 TRP A C 1
ATOM 3330 O O . TRP A 1 399 ? 0.372 -8.319 23.375 1.00 88.50 399 TRP A O 1
ATOM 3340 N N . GLU A 1 400 ? 2.560 -8.790 23.378 1.00 83.06 400 GLU A N 1
ATOM 3341 C CA . GLU A 1 400 ? 2.591 -9.399 24.721 1.00 83.06 400 GLU A CA 1
ATOM 3342 C C . GLU A 1 400 ? 2.765 -8.370 25.848 1.00 83.06 400 GLU A C 1
ATOM 3344 O O . GLU A 1 400 ? 2.571 -8.671 27.022 1.00 83.06 400 GLU A O 1
ATOM 3349 N N . SER A 1 401 ? 3.129 -7.139 25.498 1.00 80.25 401 SER A N 1
ATOM 3350 C CA . SER A 1 401 ? 3.461 -6.060 26.438 1.00 80.25 401 SER A CA 1
ATOM 3351 C C . SER A 1 401 ? 2.269 -5.218 26.919 1.00 80.25 401 SER A C 1
ATOM 3353 O O . SER A 1 401 ? 2.477 -4.108 27.430 1.00 80.25 401 SER A O 1
ATOM 3355 N N . VAL A 1 402 ? 1.050 -5.681 26.636 1.00 76.12 402 VAL A N 1
ATOM 3356 C CA . VAL A 1 402 ? -0.189 -4.896 26.707 1.00 76.12 402 VAL A CA 1
ATOM 3357 C C . VAL A 1 402 ? -0.713 -4.745 28.127 1.00 76.12 402 VAL A C 1
ATOM 3359 O O . VAL A 1 402 ? -0.781 -5.763 28.850 1.00 76.12 402 VAL A O 1
#

Sequence (402 aa):
MDKYSYLKLKSLKNHQYIGFDVDHCLIRYHIKSITRACYESLMKTLINEKGYPETLLNLTEKEIGIGLNYSLIDINKGTILQIGKNKTILKGYRGFKQINIEEEYGKDYIIEAFEPLLINRNPEFMVLATYFENSKGVIFAKIVDFKTKEKVLKENDYKDIINDIDFAVKQNYMHYNEQRVYKIQQYGTFFKSICDNPQGLIHKQAKFRKILENLKQQNNKFLFIVTNSHFEFINFTMSYSYGDDWQNLFDLIFVKAQKPAFFTNQNNTMYEYDEQNPLLIGKEVIDIEKSGKKIFVEGNYQILENYINSKFGFSIDKKILFFGDNILSDCYYSQQLSQWDSIAIVEELYEELNDNDYWGNFMDKNNESFNSFWLNVAKQDLQGGFIRLVDSQDAQIIWESV

InterPro domains:
  IPR008380 HAD-superfamily hydrolase, subfamily IG, 5'-nucleotidase [PF05761] (12-354)
  IPR008380 HAD-superfamily hydrolase, subfamily IG, 5'-nucleotidase [PTHR12103] (11-354)
  IPR023214 HAD superfamily [G3DSA:3.40.50.1000] (170-371)
  IPR036412 HAD-like superfamily [SSF56784] (11-368)

Secondary structure (DSSP, 8-state):
--TT-EES----TTEEEEEE-TBTTTB-B-HHHHHHHHHHHHHHHHHHHH---GGGG---HHHHTT--TTEEEETTTTEEEEEBTTSBEEEEEETTEEP-HHHHH-TT-B-TT--TTTGGG-SSEEEE-SHHHHHHHHHHHHHHHHHHHH-TT-SS-HHHHHHHHHHHHHHHH--B-SS-B--GGGSTTHHHHHHH-GGGTB---HHHHHHHHHHHHTS--EEEEE-SS-HHHHHHHHHHHH-TTGGGG-SEEEES--TTHHHH-TT--EEEE-TTSTT-EEEEES-HHHHT-SEEEE--HHHHHHHHHHHH---TT-EEEEEES-IIIIIIHHHHHH--EEEEE-GGGTS---TTS--BTTB-TTS----BHHHHHHHHT-SSEEES-TTSHHHHHHHH--

Solvent-accessible surface area (backbone atoms only — not comparable to full-atom values): 21211 Å² total; per-residue (Å²): 131,71,95,76,56,46,68,67,50,67,55,35,67,46,42,44,33,42,34,29,24,42,78,55,35,70,41,48,57,39,62,72,48,43,38,47,45,42,33,50,33,34,45,53,41,35,29,76,77,68,68,44,65,72,77,69,63,70,77,54,74,57,53,57,22,52,36,29,49,58,31,30,33,35,40,85,78,49,29,44,32,32,46,22,61,81,38,25,70,74,46,40,22,47,23,89,43,76,54,61,58,51,83,76,66,38,76,87,38,61,48,79,72,74,34,93,93,46,33,94,74,45,94,52,42,46,68,23,58,40,71,80,44,8,25,54,52,34,51,49,26,53,52,43,38,47,35,72,72,67,58,76,56,65,83,62,52,53,61,54,53,51,53,51,51,54,48,24,45,48,64,37,72,50,47,54,47,97,88,42,56,48,58,52,73,76,24,53,55,36,39,23,51,45,67,76,40,41,80,68,31,43,50,73,38,66,71,50,46,52,50,45,47,40,39,37,73,75,66,65,34,45,30,33,38,55,24,62,54,53,62,74,60,52,52,52,53,40,27,65,25,61,33,86,65,44,68,74,57,39,68,37,36,25,26,43,20,50,62,42,42,20,51,74,31,85,83,44,64,25,18,35,58,23,92,88,35,60,79,27,60,46,59,79,46,88,50,61,75,83,66,76,63,49,50,30,28,35,22,26,54,66,58,54,51,50,46,48,35,72,76,74,47,87,50,97,67,55,38,45,33,35,38,15,40,33,52,57,51,44,22,46,37,32,30,77,65,65,66,25,39,13,30,25,26,40,50,78,72,60,55,84,65,64,57,86,45,58,46,34,43,88,54,54,75,75,78,74,67,81,46,18,32,66,56,38,46,32,62,69,70,35,64,25,8,32,38,29,39,78,76,34,77,79,35,44,51,35,70,73,43,95